Protein AF-A0AAV9ZBJ0-F1 (afdb_monomer)

pLDDT: mean 83.99, std 17.58, range [26.95, 98.56]

Radius of gyration: 21.55 Å; Cα contacts (8 Å, |Δi|>4): 448; chains: 1; bounding box: 49×77×47 Å

Organism: NCBI:txid2862362

Mean predicted aligned error: 7.4 Å

Solvent-accessible surface area (backbone atoms only — not comparable to full-atom values): 21629 Å² total; per-residue (Å²): 134,82,84,81,66,72,81,82,75,88,69,71,62,55,78,44,19,76,76,41,34,67,60,42,47,52,56,47,51,55,52,54,66,75,50,81,78,74,49,72,65,60,54,26,52,51,44,16,52,50,49,72,62,41,76,65,39,62,50,53,56,46,50,50,43,31,49,44,49,39,37,38,28,46,44,48,64,64,45,34,60,55,47,54,52,39,53,76,70,44,40,61,60,54,54,55,70,44,52,47,69,59,45,38,55,26,44,40,51,3,49,18,54,36,24,49,70,29,66,46,35,41,58,27,54,72,75,46,60,75,73,72,35,64,74,62,41,23,63,65,34,56,65,58,52,51,55,53,43,48,65,69,52,37,94,81,74,59,52,82,76,51,45,41,54,48,66,81,70,67,87,45,78,69,60,50,53,51,53,55,50,46,74,73,66,75,61,50,62,45,41,49,48,28,44,52,43,51,51,48,34,33,30,40,37,50,52,40,22,52,50,39,18,50,28,51,69,72,72,43,83,72,86,77,65,54,32,49,51,74,93,71,83,70,56,73,68,55,58,50,62,59,45,52,55,55,50,51,51,39,29,72,76,46,34,70,67,44,31,52,50,52,51,52,51,46,30,52,53,46,55,55,58,58,70,64,39,26,47,46,20,61,33,66,65,64,50,50,68,48,87,73,86,64,82,57,58,60,48,62,57,26,38,72,72,63,69,38,90,45,31,22,83,40,72,68,48,44,55,50,32,39,73,46,48,46,62,84,49,63,53,52,86,70,51,57,78,72,43,74,56,55,50,55,83,64,64,57,57,75,92,71,54,67,86,68,46,52,74,53,71,90,85,78,66,82,82,78,80,76,81,88,76,91,81,80,90,81,135

Sequence (379 aa):
MAQYAQVPFLLPGMHTALQDSVKWNSEWEKLTNQFKHVSPAQFVQSSALQLALESDGMDTSMLQYQGFLGSLVALELALAPDTVRYLSGGLQSKWTEADPAVREKHILIGLSNACSIAKNLHDARIYCGRDFQLSRLRANGEIVLEWLTSLVMPANGRKYSDLLDAPNYIPDPVWDAYAEQQKQSGASDSEKLALGTILVLRSKLIFHVVQYTLKSFMGEDLPTYNVPKFSKKRNPQSTVLQKSDIEAFTKMMLGKSGAKAYAKENKAAWQDRQKDRKEHCTFVGCMKANTGTEKYPRCKKCWENMKREVVYCSTQCQVADWKSNHKQVCGKPLSFDSVSKPKLTHARTPEEMAPIHATEADAPLTVPSTPTTVWRSYI

Structure (mmCIF, N/CA/C/O backbone):
data_AF-A0AAV9ZBJ0-F1
#
_entry.id   AF-A0AAV9ZBJ0-F1
#
loop_
_atom_site.group_PDB
_atom_site.id
_atom_site.type_symbol
_atom_site.label_atom_id
_atom_site.label_alt_id
_atom_site.label_comp_id
_atom_site.label_asym_id
_atom_site.label_entity_id
_atom_site.label_seq_id
_atom_site.pdbx_PDB_ins_code
_atom_site.Cartn_x
_atom_site.Cartn_y
_atom_site.Cartn_z
_atom_site.occupancy
_atom_site.B_iso_or_equiv
_atom_site.auth_seq_id
_atom_site.auth_comp_id
_atom_site.auth_asym_id
_atom_site.auth_atom_id
_atom_site.pdbx_PDB_model_num
ATOM 1 N N . MET A 1 1 ? -7.354 23.490 -23.501 1.00 33.03 1 MET A N 1
ATOM 2 C CA . MET A 1 1 ? -6.465 22.993 -22.430 1.00 33.03 1 MET A CA 1
ATOM 3 C C . MET A 1 1 ? -7.296 22.839 -21.168 1.00 33.03 1 MET A C 1
ATOM 5 O O . MET A 1 1 ? -7.519 23.822 -20.477 1.00 33.03 1 MET A O 1
ATOM 9 N N . ALA A 1 2 ? -7.851 21.651 -20.926 1.00 29.86 2 ALA A N 1
ATOM 10 C CA . ALA A 1 2 ? -8.567 21.383 -19.684 1.00 29.86 2 ALA A CA 1
ATOM 11 C C . ALA A 1 2 ? -7.535 21.286 -18.552 1.00 29.86 2 ALA A C 1
ATOM 13 O O . ALA A 1 2 ? -6.598 20.493 -18.640 1.00 29.86 2 ALA A O 1
ATOM 14 N N . GLN A 1 3 ? -7.666 22.134 -17.531 1.00 33.69 3 GLN A N 1
ATOM 15 C CA . GLN A 1 3 ? -6.890 22.034 -16.299 1.00 33.69 3 GLN A CA 1
ATOM 16 C C . GLN A 1 3 ? -7.305 20.747 -15.580 1.00 33.69 3 GLN A C 1
ATOM 18 O O . GLN A 1 3 ? -8.213 20.749 -14.755 1.00 33.69 3 GLN A O 1
ATOM 23 N N . TYR A 1 4 ? -6.638 19.636 -15.886 1.00 36.59 4 TYR A N 1
ATOM 24 C CA . TYR A 1 4 ? -6.629 18.457 -15.024 1.00 36.59 4 TYR A CA 1
ATOM 25 C C . TYR A 1 4 ? -5.733 18.762 -13.822 1.00 36.59 4 TYR A C 1
ATOM 27 O O . TYR A 1 4 ? -4.665 18.178 -13.652 1.00 36.59 4 TYR A O 1
ATOM 35 N N . ALA A 1 5 ? -6.135 19.749 -13.019 1.00 40.88 5 ALA A N 1
ATOM 36 C CA . ALA A 1 5 ? -5.563 19.915 -11.702 1.00 40.88 5 ALA A CA 1
ATOM 37 C C . ALA A 1 5 ? -5.886 18.626 -10.946 1.00 40.88 5 ALA A C 1
ATOM 39 O O . ALA A 1 5 ? -7.055 18.241 -10.839 1.00 40.88 5 ALA A O 1
ATOM 40 N N . GLN A 1 6 ? -4.849 17.939 -10.458 1.00 53.81 6 GLN A N 1
ATOM 41 C CA . GLN A 1 6 ? -5.022 17.014 -9.345 1.00 53.81 6 GLN A CA 1
ATOM 42 C C . GLN A 1 6 ? -5.954 17.704 -8.357 1.00 53.81 6 GLN A C 1
ATOM 44 O O . GLN A 1 6 ? -5.723 18.873 -8.057 1.00 53.81 6 GLN A O 1
ATOM 49 N N . VAL A 1 7 ? -7.005 17.041 -7.883 1.00 53.50 7 VAL A N 1
ATOM 50 C CA . VAL A 1 7 ? -7.700 17.556 -6.704 1.00 53.50 7 VAL A CA 1
ATOM 51 C C . VAL A 1 7 ? -6.691 17.355 -5.581 1.00 53.50 7 VAL A C 1
ATOM 53 O O . VAL A 1 7 ? -6.456 16.206 -5.201 1.00 53.50 7 VAL A O 1
ATOM 56 N N . PRO A 1 8 ? -5.967 18.390 -5.125 1.00 66.06 8 PRO A N 1
ATOM 57 C CA . PRO A 1 8 ? -4.892 18.160 -4.190 1.00 66.06 8 PRO A CA 1
ATOM 58 C C . PRO A 1 8 ? -5.598 17.879 -2.869 1.00 66.06 8 PRO A C 1
ATOM 60 O O . PRO A 1 8 ? -6.392 18.680 -2.384 1.00 66.06 8 PRO A O 1
ATOM 63 N N . PHE A 1 9 ? -5.402 16.688 -2.323 1.00 76.31 9 PHE A N 1
ATOM 64 C CA . PHE A 1 9 ? -6.028 16.325 -1.062 1.00 76.31 9 PHE A CA 1
ATOM 65 C C . PHE A 1 9 ? -5.030 16.578 0.051 1.00 76.31 9 PHE A C 1
ATOM 67 O O . PHE A 1 9 ? -3.922 16.035 0.048 1.00 76.31 9 PHE A O 1
ATOM 74 N N . LEU A 1 10 ? -5.433 17.384 1.027 1.00 85.94 10 LEU A N 1
ATOM 75 C CA . LEU A 1 10 ? -4.709 17.441 2.283 1.00 85.94 10 LEU A CA 1
ATOM 76 C C . LEU A 1 10 ? -5.177 16.272 3.150 1.00 85.94 10 LEU A C 1
ATOM 78 O O . LEU A 1 10 ? -6.110 16.400 3.939 1.00 85.94 10 LEU A O 1
ATOM 82 N N . LEU A 1 11 ? -4.563 15.111 2.935 1.00 90.00 11 LEU A N 1
ATOM 83 C CA . LEU A 1 11 ? -4.834 13.927 3.740 1.00 90.00 11 LEU A CA 1
ATOM 84 C C . LEU A 1 11 ? -4.321 14.133 5.178 1.00 90.00 11 LEU A C 1
ATOM 86 O O . LEU A 1 11 ? -3.323 14.839 5.365 1.00 90.00 11 LEU A O 1
ATOM 90 N N . PRO A 1 12 ? -4.950 13.511 6.192 1.00 93.00 12 PRO A N 1
ATOM 91 C CA . PRO A 1 12 ? -4.431 13.516 7.553 1.00 93.00 12 PRO A CA 1
ATOM 92 C C . PRO A 1 12 ? -3.003 12.963 7.579 1.00 93.00 12 PRO A C 1
ATOM 94 O O . PRO A 1 12 ? -2.636 12.116 6.763 1.00 93.00 12 PRO A O 1
ATOM 97 N N . GLY A 1 13 ? -2.176 13.443 8.506 1.00 92.12 13 GLY A N 1
ATOM 98 C CA . GLY A 1 13 ? -0.793 12.986 8.614 1.00 92.12 13 GLY A CA 1
ATOM 99 C C . GLY A 1 13 ? -0.725 11.487 8.905 1.00 92.12 13 GLY A C 1
ATOM 100 O O . GLY A 1 13 ? -1.255 11.017 9.902 1.00 92.12 13 GLY A O 1
ATOM 101 N N . MET A 1 14 ? -0.034 10.715 8.069 1.00 93.38 14 MET A N 1
ATOM 102 C CA . MET A 1 14 ? 0.081 9.260 8.254 1.00 93.38 14 MET A CA 1
ATOM 103 C C . MET A 1 14 ? 0.699 8.865 9.609 1.00 93.38 14 MET A C 1
ATOM 105 O O . MET A 1 14 ? 0.385 7.814 10.164 1.00 93.38 14 MET A O 1
ATOM 109 N N . HIS A 1 15 ? 1.583 9.706 10.151 1.00 92.38 15 HIS A N 1
ATOM 110 C CA . HIS A 1 15 ? 2.228 9.493 11.448 1.00 92.38 15 HIS A CA 1
ATOM 111 C C . HIS A 1 15 ? 1.294 9.726 12.641 1.00 92.38 15 HIS A C 1
ATOM 113 O O . HIS A 1 15 ? 1.610 9.271 13.736 1.00 92.38 15 HIS A O 1
ATOM 119 N N . THR A 1 16 ? 0.152 10.396 12.456 1.00 95.19 16 THR A N 1
ATOM 120 C CA . THR A 1 16 ? -0.836 10.585 13.531 1.00 95.19 16 THR A CA 1
ATOM 121 C C . THR A 1 16 ? -1.778 9.391 13.668 1.00 95.19 16 THR A C 1
ATOM 123 O O . THR A 1 16 ? -2.408 9.237 14.712 1.00 95.19 16 THR A O 1
ATOM 126 N N . ALA A 1 17 ? -1.828 8.500 12.668 1.00 95.62 17 ALA A N 1
ATOM 127 C CA . ALA A 1 17 ? -2.748 7.364 12.646 1.00 95.62 17 ALA A CA 1
ATOM 128 C C . ALA A 1 17 ? -2.578 6.423 13.849 1.00 95.62 17 ALA A C 1
ATOM 130 O O . ALA A 1 17 ? -3.569 5.958 14.406 1.00 95.62 17 ALA A O 1
ATOM 131 N N . LEU A 1 18 ? -1.338 6.165 14.278 1.00 95.62 18 LEU A N 1
ATOM 132 C CA . LEU A 1 18 ? -1.049 5.334 15.455 1.00 95.62 18 LEU A CA 1
ATOM 133 C C . LEU A 1 18 ? -1.178 6.090 16.785 1.00 95.62 18 LEU A C 1
ATOM 135 O O . LEU A 1 18 ? -1.335 5.457 17.822 1.00 95.62 18 LEU A O 1
ATOM 139 N N . GLN A 1 19 ? -1.096 7.423 16.765 1.00 96.12 19 GLN A N 1
ATOM 140 C CA . GLN A 1 19 ? -1.148 8.252 17.974 1.00 96.12 19 GLN A CA 1
ATOM 141 C C . GLN A 1 19 ? -2.586 8.440 18.465 1.00 96.12 19 GLN A C 1
ATOM 143 O O . GLN A 1 19 ? -2.850 8.339 19.658 1.00 96.12 19 GLN A O 1
ATOM 148 N N . ASP A 1 20 ? -3.509 8.704 17.538 1.00 97.62 20 ASP A N 1
ATOM 149 C CA . ASP A 1 20 ? -4.936 8.878 17.808 1.00 97.62 20 ASP A CA 1
ATOM 150 C C . ASP A 1 20 ? -5.739 8.371 16.602 1.00 97.62 20 ASP A C 1
ATOM 152 O O . ASP A 1 20 ? -6.131 9.126 15.706 1.00 97.62 20 ASP A O 1
ATOM 156 N N . SER A 1 21 ? -5.941 7.052 16.557 1.00 97.69 21 SER A N 1
ATOM 157 C CA . SER A 1 21 ? -6.591 6.378 15.428 1.00 97.69 21 SER A CA 1
ATOM 158 C C . SER A 1 21 ? -8.044 6.809 15.238 1.00 97.69 21 SER A C 1
ATOM 160 O O . SER A 1 21 ? -8.509 6.882 14.101 1.00 97.69 21 SER A O 1
ATOM 162 N N . VAL A 1 22 ? -8.752 7.148 16.321 1.00 98.06 22 VAL A N 1
ATOM 163 C CA . VAL A 1 22 ? -10.146 7.611 16.283 1.00 98.06 22 VAL A CA 1
ATOM 164 C C . VAL A 1 22 ? -10.226 8.967 15.588 1.00 98.06 22 VAL A C 1
ATOM 166 O O . VAL A 1 22 ? -10.978 9.124 14.619 1.00 98.06 22 VAL A O 1
ATOM 169 N N . LYS A 1 23 ? -9.433 9.947 16.042 1.00 97.69 23 LYS A N 1
ATOM 170 C CA . LYS A 1 23 ? -9.414 11.285 15.442 1.00 97.69 23 LYS A CA 1
ATOM 171 C C . LYS A 1 23 ? -8.919 11.239 14.002 1.00 97.69 23 LYS A C 1
ATOM 173 O O . LYS A 1 23 ? -9.586 11.787 13.124 1.00 97.69 23 LYS A O 1
ATOM 178 N N . TRP A 1 24 ? -7.807 10.546 13.751 1.00 97.12 24 TRP A N 1
ATOM 179 C CA . TRP A 1 24 ? -7.249 10.382 12.407 1.00 97.12 24 TRP A CA 1
ATOM 180 C C . TRP A 1 24 ? -8.271 9.758 11.445 1.00 97.12 24 TRP A C 1
ATOM 182 O O . TRP A 1 24 ? -8.455 10.246 10.328 1.00 97.12 24 TRP A O 1
ATOM 192 N N . ASN A 1 25 ? -9.004 8.728 11.884 1.00 97.69 25 ASN A N 1
ATOM 193 C CA . ASN A 1 25 ? -10.051 8.117 11.072 1.00 97.69 25 ASN A CA 1
ATOM 194 C C . ASN A 1 25 ? -11.216 9.080 10.806 1.00 97.69 25 ASN A C 1
ATOM 196 O O . ASN A 1 25 ? -11.695 9.165 9.677 1.00 97.69 25 ASN A O 1
ATOM 200 N N . SER A 1 26 ? -11.658 9.825 11.823 1.00 96.88 26 SER A N 1
ATOM 201 C CA . SER A 1 26 ? -12.729 10.817 11.675 1.00 96.88 26 SER A CA 1
ATOM 202 C C . SER A 1 26 ? -12.369 11.905 10.657 1.00 96.88 26 SER A C 1
ATOM 204 O O . SER A 1 26 ? -13.207 12.291 9.841 1.00 96.88 26 SER A O 1
ATOM 206 N N . GLU A 1 27 ? -11.125 12.388 10.663 1.00 95.06 27 GLU A N 1
ATOM 207 C CA . GLU A 1 27 ? -10.626 13.355 9.676 1.00 95.06 27 GLU A CA 1
ATOM 208 C C . GLU A 1 27 ? -10.636 12.767 8.257 1.00 95.06 27 GLU A C 1
ATOM 210 O O . GLU A 1 27 ? -11.112 13.410 7.319 1.00 95.06 27 GLU A O 1
ATOM 215 N N . TRP A 1 28 ? -10.211 11.511 8.109 1.00 94.12 28 TRP A N 1
ATOM 216 C CA . TRP A 1 28 ? -10.286 10.772 6.848 1.00 94.12 28 TRP A CA 1
ATOM 217 C C . TRP A 1 28 ? -11.719 10.602 6.325 1.00 94.12 28 TRP A C 1
ATOM 219 O O . TRP A 1 28 ? -11.987 10.803 5.137 1.00 94.12 28 TRP A O 1
ATOM 229 N N . GLU A 1 29 ? -12.664 10.247 7.192 1.00 94.75 29 GLU A N 1
ATOM 230 C CA . GLU A 1 29 ? -14.068 10.075 6.809 1.00 94.75 29 GLU A CA 1
ATOM 231 C C . GLU A 1 29 ? -14.734 11.398 6.431 1.00 94.75 29 GLU A C 1
ATOM 233 O O . GLU A 1 29 ? -15.539 11.443 5.499 1.00 94.75 29 GLU A O 1
ATOM 238 N N . LYS A 1 30 ? -14.378 12.500 7.098 1.00 93.06 30 LYS A N 1
ATOM 239 C CA . LYS A 1 30 ? -14.840 13.840 6.706 1.00 93.06 30 LYS A CA 1
ATOM 240 C C . LYS A 1 30 ? -14.392 14.182 5.289 1.00 93.06 30 LYS A C 1
ATOM 242 O O . LYS A 1 30 ? -15.218 14.629 4.498 1.00 93.06 30 LYS A O 1
ATOM 247 N N . LEU A 1 31 ? -13.126 13.921 4.961 1.00 88.00 31 LEU A N 1
ATOM 248 C CA . LEU A 1 31 ? -12.586 14.146 3.621 1.00 88.00 31 LEU A CA 1
ATOM 249 C C . LEU A 1 31 ? -13.296 13.271 2.586 1.00 88.00 31 LEU A C 1
ATOM 251 O O . LEU A 1 31 ? -13.887 13.785 1.647 1.00 88.00 31 LEU A O 1
ATOM 255 N N . THR A 1 32 ? -13.325 11.953 2.772 1.00 85.69 32 THR A N 1
ATOM 256 C CA . THR A 1 32 ? -13.956 11.039 1.797 1.00 85.69 32 THR A CA 1
ATOM 257 C C . THR A 1 32 ? -15.440 11.340 1.564 1.00 85.69 32 THR A C 1
ATOM 259 O O . THR A 1 32 ? -15.918 11.234 0.435 1.00 85.69 32 THR A O 1
ATOM 262 N N . ASN A 1 33 ? -16.169 11.802 2.585 1.00 87.12 33 ASN A N 1
ATOM 263 C CA . ASN A 1 33 ? -17.559 12.232 2.432 1.00 87.12 33 ASN A CA 1
ATOM 264 C C . ASN A 1 33 ? -17.737 13.489 1.568 1.00 87.12 33 ASN A C 1
ATOM 266 O O . ASN A 1 33 ? -18.804 13.647 0.974 1.00 87.12 33 ASN A O 1
ATOM 270 N N . GLN A 1 34 ? -16.724 14.351 1.465 1.00 83.81 34 GLN A N 1
ATOM 271 C CA . GLN A 1 34 ? -16.727 15.503 0.556 1.00 83.81 34 GLN A CA 1
ATOM 272 C C . GLN A 1 34 ? -16.482 15.084 -0.904 1.00 83.81 34 GLN A C 1
ATOM 274 O O . GLN A 1 34 ? -16.878 15.797 -1.822 1.00 83.81 34 GLN A O 1
ATOM 279 N N . PHE A 1 35 ? -15.883 13.910 -1.134 1.00 74.38 35 PHE A N 1
ATOM 280 C CA . PHE A 1 35 ? -15.397 13.470 -2.448 1.00 74.38 35 PHE A CA 1
ATOM 281 C C . PHE A 1 35 ? -16.182 12.305 -3.054 1.00 74.38 35 PHE A C 1
ATOM 283 O O . PHE A 1 35 ? -15.657 11.577 -3.895 1.00 74.38 35 PHE A O 1
ATOM 290 N N . LYS A 1 36 ? -17.461 12.145 -2.694 1.00 73.88 36 LYS A N 1
ATOM 291 C CA . LYS A 1 36 ? -18.336 11.053 -3.177 1.00 73.88 36 LYS A CA 1
ATOM 292 C C . LYS A 1 36 ? -18.475 10.950 -4.708 1.00 73.88 36 LYS A C 1
ATOM 294 O O . LYS A 1 36 ? -19.089 10.003 -5.187 1.00 73.88 36 LYS A O 1
ATOM 299 N N . HIS A 1 37 ? -17.930 11.902 -5.465 1.00 71.06 37 HIS A N 1
ATOM 300 C CA . HIS A 1 37 ? -18.112 12.043 -6.907 1.00 71.06 37 HIS A CA 1
ATOM 301 C C . HIS A 1 37 ? -16.852 11.790 -7.749 1.00 71.06 37 HIS A C 1
ATOM 303 O O . HIS A 1 37 ? -16.921 11.963 -8.964 1.00 71.06 37 HIS A O 1
ATOM 309 N N . VAL A 1 38 ? -15.712 11.396 -7.163 1.00 81.62 38 VAL A N 1
ATOM 310 C CA . VAL A 1 38 ? -14.520 1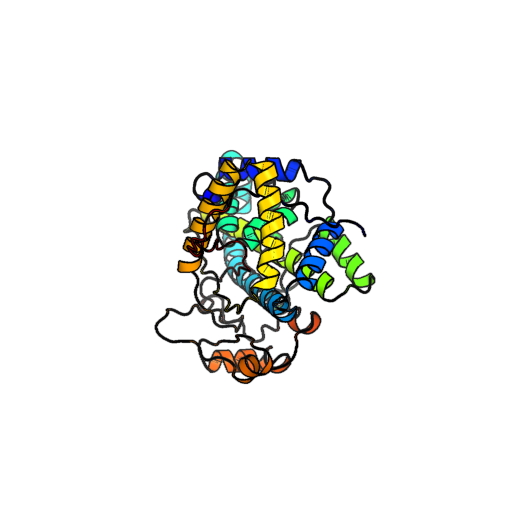1.097 -7.978 1.00 81.62 38 VAL A CA 1
ATOM 311 C C . VAL A 1 38 ? -14.652 9.708 -8.603 1.00 81.62 38 VAL A C 1
ATOM 313 O O . VAL A 1 38 ? -14.700 8.696 -7.906 1.00 81.62 38 VAL A O 1
ATOM 316 N N . SER A 1 39 ? -14.726 9.667 -9.930 1.00 91.19 39 SER A N 1
ATOM 317 C CA . SER A 1 39 ? -14.832 8.423 -10.701 1.00 91.19 39 SER A CA 1
ATOM 318 C C . SER A 1 39 ? -13.477 7.705 -10.837 1.00 91.19 39 SER A C 1
ATOM 320 O O . SER A 1 39 ? -12.432 8.365 -10.837 1.00 91.19 39 SER A O 1
ATOM 322 N N . PRO A 1 40 ? -13.460 6.372 -11.051 1.00 93.94 40 PRO A N 1
ATOM 323 C CA . PRO A 1 40 ? -12.242 5.634 -11.404 1.00 93.94 40 PRO A CA 1
ATOM 324 C C . PRO A 1 40 ? -11.462 6.255 -12.566 1.00 93.94 40 PRO A C 1
ATOM 326 O O . PRO A 1 40 ? -10.237 6.351 -12.509 1.00 93.94 40 PRO A O 1
ATOM 329 N N . ALA A 1 41 ? -12.176 6.738 -13.589 1.00 94.75 41 ALA A N 1
ATOM 330 C CA . ALA A 1 41 ? -11.587 7.381 -14.758 1.00 94.75 41 ALA A CA 1
ATOM 331 C C . ALA A 1 41 ? -10.738 8.599 -14.376 1.00 94.75 41 ALA A C 1
ATOM 333 O O . ALA A 1 41 ? -9.605 8.727 -14.833 1.00 94.75 41 ALA A O 1
ATOM 334 N N . GLN A 1 42 ? -11.250 9.459 -13.492 1.00 91.56 42 GLN A N 1
ATOM 335 C CA . GLN A 1 42 ? -10.529 10.649 -13.037 1.00 91.56 42 GLN A CA 1
ATOM 336 C C . GLN A 1 42 ? -9.263 10.287 -12.255 1.00 91.56 42 GLN A C 1
ATOM 338 O O . GLN A 1 42 ? -8.220 10.901 -12.479 1.00 91.56 42 GLN A O 1
ATOM 343 N N . PHE A 1 43 ? -9.325 9.275 -11.381 1.00 90.69 43 PHE A N 1
ATOM 344 C CA . PHE A 1 43 ? -8.138 8.795 -10.670 1.00 90.69 43 PHE A CA 1
ATOM 345 C C . PHE A 1 43 ? -7.086 8.257 -11.638 1.00 90.69 43 PHE A C 1
ATOM 347 O O . PHE A 1 43 ? -5.934 8.681 -11.589 1.00 90.69 43 PHE A O 1
ATOM 354 N N . VAL A 1 44 ? -7.485 7.368 -12.549 1.00 93.94 44 VAL A N 1
ATOM 355 C CA . VAL A 1 44 ? -6.561 6.721 -13.486 1.00 93.94 44 VAL A CA 1
ATOM 356 C C . VAL A 1 44 ? -5.944 7.729 -14.445 1.00 93.94 44 VAL A C 1
ATOM 358 O O . VAL A 1 44 ? -4.731 7.711 -14.620 1.00 93.94 44 VAL A O 1
ATOM 361 N N . GLN A 1 45 ? -6.727 8.652 -15.005 1.00 92.62 45 GLN A N 1
ATOM 362 C CA . GLN A 1 45 ? -6.211 9.700 -15.890 1.00 92.62 45 GLN A CA 1
ATOM 363 C C . GLN A 1 45 ? -5.239 10.635 -15.163 1.00 92.62 45 GLN A C 1
ATOM 365 O O . GLN A 1 45 ? -4.180 10.956 -15.699 1.00 92.62 45 GLN A O 1
ATOM 370 N N . SER A 1 46 ? -5.559 11.041 -13.928 1.00 88.12 46 SER A N 1
ATOM 371 C CA . SER A 1 46 ? -4.674 11.896 -13.129 1.00 88.12 46 SER A CA 1
ATOM 372 C C . SER A 1 46 ? -3.355 11.190 -12.797 1.00 88.12 46 SER A C 1
ATOM 374 O O . SER A 1 46 ? -2.280 11.766 -12.981 1.00 88.12 46 SER A O 1
ATOM 376 N N . SER A 1 47 ? -3.418 9.920 -12.388 1.00 89.75 47 SER A N 1
ATOM 377 C CA . SER A 1 47 ? -2.232 9.101 -12.128 1.00 89.75 47 SER A CA 1
ATOM 378 C C . SER A 1 47 ? -1.421 8.826 -13.399 1.00 89.75 47 SER A C 1
ATOM 380 O O . SER A 1 47 ? -0.197 8.917 -13.365 1.00 89.75 47 SER A O 1
ATOM 382 N N . ALA A 1 48 ? -2.067 8.549 -14.533 1.00 91.56 48 ALA A N 1
ATOM 383 C CA . ALA A 1 48 ? -1.396 8.318 -15.812 1.00 91.56 48 ALA A CA 1
ATOM 384 C C . ALA A 1 48 ? -0.677 9.576 -16.318 1.00 91.56 48 ALA A C 1
ATOM 386 O O . ALA A 1 48 ? 0.459 9.490 -16.786 1.00 91.56 48 ALA A O 1
ATOM 387 N N . LEU A 1 49 ? -1.303 10.749 -16.173 1.00 88.38 49 LEU A N 1
ATOM 388 C CA . LEU A 1 49 ? -0.674 12.029 -16.485 1.00 88.38 49 LEU A CA 1
ATOM 389 C C . LEU A 1 49 ? 0.549 12.271 -15.596 1.00 88.38 49 LEU A C 1
ATOM 391 O O . LEU A 1 49 ? 1.597 12.664 -16.099 1.00 88.38 49 LEU A O 1
ATOM 395 N N . GLN A 1 50 ? 0.446 11.995 -14.293 1.00 83.75 50 GLN A N 1
ATOM 396 C CA . GLN A 1 50 ? 1.587 12.120 -13.387 1.00 83.75 50 GLN A CA 1
ATOM 397 C C . GLN A 1 50 ? 2.744 11.212 -13.818 1.00 83.75 50 GLN A C 1
ATOM 399 O O . GLN A 1 50 ? 3.874 11.683 -13.919 1.00 83.75 50 GLN A O 1
ATOM 404 N N . LEU A 1 51 ? 2.461 9.946 -14.131 1.00 86.94 51 LEU A N 1
ATOM 405 C CA . LEU A 1 51 ? 3.464 9.001 -14.622 1.00 86.94 51 LEU A CA 1
ATOM 406 C C . LEU A 1 51 ? 4.134 9.488 -15.914 1.00 86.94 51 LEU A C 1
ATOM 408 O O . LEU A 1 51 ? 5.344 9.351 -16.063 1.00 86.94 51 LEU A O 1
ATOM 412 N N . ALA A 1 52 ? 3.370 10.093 -16.827 1.00 85.81 52 ALA A N 1
ATOM 413 C CA . ALA A 1 52 ? 3.901 10.650 -18.069 1.00 85.81 52 ALA A CA 1
ATOM 414 C C . ALA A 1 52 ? 4.786 11.894 -17.849 1.00 85.81 52 ALA A C 1
ATOM 416 O O . ALA A 1 52 ? 5.695 12.148 -18.637 1.00 85.81 52 ALA A O 1
ATOM 417 N N . LEU A 1 53 ? 4.533 12.667 -16.785 1.00 82.06 53 LEU A N 1
ATOM 418 C CA . LEU A 1 53 ? 5.311 13.857 -16.417 1.00 82.06 53 LEU A CA 1
ATOM 419 C C . LEU A 1 53 ? 6.556 13.530 -15.574 1.00 82.06 53 LEU A C 1
ATOM 421 O O . LEU A 1 53 ? 7.453 14.368 -15.442 1.00 82.06 53 LEU A O 1
ATOM 425 N N . GLU A 1 54 ? 6.628 12.339 -14.978 1.00 79.06 54 GLU A N 1
ATOM 426 C CA . GLU A 1 54 ? 7.761 11.926 -14.155 1.00 79.06 54 GLU A CA 1
ATOM 427 C C . GLU A 1 54 ? 9.020 11.690 -15.003 1.00 79.06 54 GLU A C 1
ATOM 429 O O . GLU A 1 54 ? 9.168 10.718 -15.740 1.00 79.06 54 GLU A O 1
ATOM 434 N N . SER A 1 55 ? 9.999 12.574 -14.826 1.00 60.06 55 SER A N 1
ATOM 435 C CA . SER A 1 55 ? 11.313 12.510 -15.478 1.00 60.06 55 SER A CA 1
ATOM 436 C C . SER A 1 55 ? 12.134 11.261 -15.147 1.00 60.06 55 SER A C 1
ATOM 438 O O . SER A 1 55 ? 13.080 10.951 -15.866 1.00 60.06 55 SER A O 1
ATOM 440 N N . ASP A 1 56 ? 11.828 10.595 -14.025 1.00 65.62 56 ASP A N 1
ATOM 441 C CA . ASP A 1 56 ? 12.518 9.380 -13.564 1.00 65.62 56 ASP A CA 1
ATOM 442 C C . ASP A 1 56 ? 12.128 8.144 -14.410 1.00 65.62 56 ASP A C 1
ATOM 444 O O . ASP A 1 56 ? 12.656 7.048 -14.197 1.00 65.62 56 ASP A O 1
ATOM 448 N N . GLY A 1 57 ? 11.249 8.341 -15.400 1.00 73.25 57 GLY A N 1
ATOM 449 C CA . GLY A 1 57 ? 10.941 7.402 -16.466 1.00 73.25 57 GLY A CA 1
ATOM 450 C C . GLY A 1 57 ? 9.914 6.347 -16.071 1.00 73.25 57 GLY A C 1
ATOM 451 O O . GLY A 1 57 ? 9.904 5.834 -14.951 1.00 73.25 57 GLY A O 1
ATOM 452 N N . MET A 1 58 ? 9.090 5.970 -17.050 1.00 86.25 58 MET A N 1
ATOM 453 C CA . MET A 1 58 ? 8.089 4.904 -16.957 1.00 86.25 58 MET A CA 1
ATOM 454 C C . MET A 1 58 ? 8.659 3.601 -16.364 1.00 86.25 58 MET A C 1
ATOM 456 O O . MET A 1 58 ? 7.996 2.940 -15.568 1.00 86.25 58 MET A O 1
ATOM 460 N N . ASP A 1 59 ? 9.916 3.269 -16.674 1.00 87.44 59 ASP A N 1
ATOM 461 C CA . ASP A 1 59 ? 10.616 2.081 -16.167 1.00 87.44 59 ASP A CA 1
ATOM 462 C C . ASP A 1 59 ? 10.668 2.015 -14.633 1.00 87.44 59 ASP A C 1
ATOM 464 O O . ASP A 1 59 ? 10.471 0.947 -14.050 1.00 87.44 59 ASP A O 1
ATOM 468 N N . THR A 1 60 ? 10.915 3.143 -13.960 1.00 85.12 60 THR A N 1
ATOM 469 C CA . THR A 1 60 ? 10.974 3.180 -12.493 1.00 85.12 60 THR A CA 1
ATOM 470 C C . THR A 1 60 ? 9.614 2.822 -11.902 1.00 85.12 60 THR A C 1
ATOM 472 O O . THR A 1 60 ? 9.529 2.008 -10.981 1.00 85.12 60 THR A O 1
ATOM 475 N N . SER A 1 61 ? 8.544 3.384 -12.456 1.00 88.75 61 SER A N 1
ATOM 476 C CA . SER A 1 61 ? 7.181 3.145 -11.986 1.00 88.75 61 SER A CA 1
ATOM 477 C C . SER A 1 61 ? 6.708 1.725 -12.313 1.00 88.75 61 SER A C 1
ATOM 479 O O . SER A 1 61 ? 6.065 1.091 -11.479 1.00 88.75 61 SER A O 1
ATOM 481 N N . MET A 1 62 ? 7.117 1.165 -13.457 1.00 91.44 62 MET A N 1
ATOM 482 C CA . MET A 1 62 ? 6.884 -0.244 -13.803 1.00 91.44 62 MET A CA 1
ATOM 483 C C . MET A 1 62 ? 7.541 -1.206 -12.803 1.00 91.44 62 MET A C 1
ATOM 485 O O . MET A 1 62 ? 6.929 -2.195 -12.402 1.00 91.44 62 MET A O 1
ATOM 489 N N . LEU A 1 63 ? 8.769 -0.920 -12.354 1.00 87.06 63 LEU A N 1
ATOM 490 C CA . LEU A 1 63 ? 9.439 -1.728 -11.325 1.00 87.06 63 LEU A CA 1
ATOM 491 C C . LEU A 1 63 ? 8.765 -1.628 -9.968 1.00 87.06 63 LEU A C 1
ATOM 493 O O . LEU A 1 63 ? 8.661 -2.623 -9.255 1.00 87.06 63 LEU A O 1
ATOM 497 N N . GLN A 1 64 ? 8.325 -0.426 -9.603 1.00 87.88 64 GLN A N 1
ATOM 498 C CA . GLN A 1 64 ? 7.590 -0.224 -8.361 1.00 87.88 64 GLN A CA 1
ATOM 499 C C . GLN A 1 64 ? 6.287 -1.022 -8.387 1.00 87.88 64 GLN A C 1
ATOM 501 O O . GLN A 1 64 ? 6.021 -1.766 -7.447 1.00 87.88 64 GLN A O 1
ATOM 506 N N . TYR A 1 65 ? 5.547 -0.965 -9.494 1.00 92.62 65 TYR A N 1
ATOM 507 C CA . TYR A 1 65 ? 4.359 -1.785 -9.703 1.00 92.62 65 TYR A CA 1
ATOM 508 C C . TYR A 1 65 ? 4.657 -3.290 -9.641 1.00 92.62 65 TYR A C 1
ATOM 510 O O . TYR A 1 65 ? 3.953 -4.016 -8.943 1.00 92.62 65 TYR A O 1
ATOM 518 N N . GLN A 1 66 ? 5.738 -3.765 -10.270 1.00 89.69 66 GLN A N 1
ATOM 519 C CA . GLN A 1 66 ? 6.164 -5.165 -10.158 1.00 89.69 66 GLN A CA 1
ATOM 520 C C . GLN A 1 66 ? 6.457 -5.564 -8.704 1.00 89.69 66 GLN A C 1
ATOM 522 O O . GLN A 1 66 ? 6.049 -6.635 -8.254 1.00 89.69 66 GLN A O 1
ATOM 527 N N . GLY A 1 67 ? 7.132 -4.692 -7.949 1.00 87.56 67 GLY A N 1
ATOM 528 C CA . GLY A 1 67 ? 7.366 -4.885 -6.520 1.00 87.56 67 GLY A CA 1
ATOM 529 C C . GLY A 1 67 ? 6.060 -4.936 -5.724 1.00 87.56 67 GLY A C 1
ATOM 530 O O . GLY A 1 67 ? 5.918 -5.773 -4.834 1.00 87.56 67 GLY A O 1
ATOM 531 N N . PHE A 1 68 ? 5.083 -4.096 -6.076 1.00 92.00 68 PHE A N 1
ATOM 532 C CA . PHE A 1 68 ? 3.761 -4.092 -5.451 1.00 92.00 68 PHE A CA 1
ATOM 533 C C . PHE A 1 68 ? 3.030 -5.411 -5.706 1.00 92.00 68 PHE A C 1
ATOM 535 O O . PHE A 1 68 ? 2.564 -6.021 -4.747 1.00 92.00 68 PHE A O 1
ATOM 542 N N . LEU A 1 69 ? 3.011 -5.899 -6.951 1.00 91.56 69 LEU A N 1
ATOM 543 C CA . LEU A 1 69 ? 2.437 -7.203 -7.298 1.00 91.56 69 LEU A CA 1
ATOM 544 C C . LEU A 1 69 ? 3.088 -8.331 -6.502 1.00 91.56 69 LEU A C 1
ATOM 546 O O . LEU A 1 69 ? 2.393 -9.103 -5.847 1.00 91.56 69 LEU A O 1
ATOM 550 N N . GLY A 1 70 ? 4.421 -8.393 -6.507 1.00 86.88 70 GLY A N 1
ATOM 551 C CA . 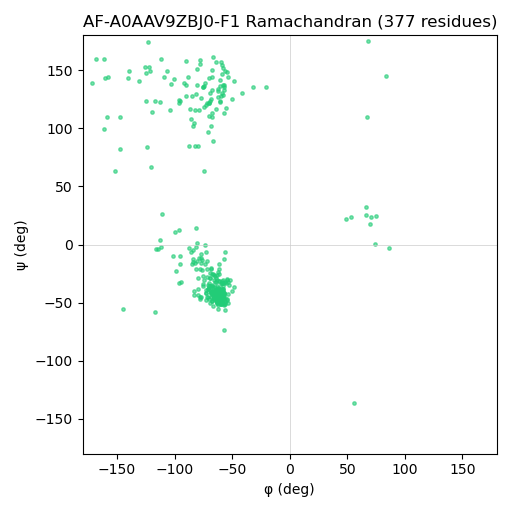GLY A 1 70 ? 5.146 -9.439 -5.796 1.00 86.88 70 GLY A CA 1
ATOM 552 C C . GLY A 1 70 ? 4.864 -9.431 -4.295 1.00 86.88 70 GLY A C 1
ATOM 553 O O . GLY A 1 70 ? 4.621 -10.474 -3.698 1.00 86.88 70 GLY A O 1
ATOM 554 N N . SER A 1 71 ? 4.828 -8.245 -3.687 1.00 89.00 71 SER A N 1
ATOM 555 C CA . SER A 1 71 ? 4.499 -8.101 -2.268 1.00 89.00 71 SER A CA 1
ATOM 556 C C . SER A 1 71 ? 3.037 -8.411 -1.932 1.00 89.00 71 SER A C 1
ATOM 558 O O . SER A 1 71 ? 2.770 -8.840 -0.815 1.00 89.00 71 SER A O 1
ATOM 560 N N . LEU A 1 72 ? 2.103 -8.200 -2.868 1.00 92.19 72 LEU A N 1
ATOM 561 C CA . LEU A 1 72 ? 0.698 -8.557 -2.691 1.00 92.19 72 LEU A CA 1
ATOM 562 C C . LEU A 1 72 ? 0.535 -10.078 -2.679 1.00 92.19 72 LEU A C 1
ATOM 564 O O . LEU A 1 72 ? -0.014 -10.609 -1.724 1.00 92.19 72 LEU A O 1
ATOM 568 N N . VAL A 1 73 ? 1.101 -10.771 -3.673 1.00 88.88 73 VAL A N 1
ATOM 569 C CA . VAL A 1 73 ? 1.082 -12.243 -3.722 1.00 88.88 73 VAL A CA 1
ATOM 570 C C . VAL A 1 73 ? 1.737 -12.835 -2.480 1.00 88.88 73 VAL A C 1
ATOM 572 O O . VAL A 1 73 ? 1.209 -13.746 -1.854 1.00 88.88 73 VAL A O 1
ATOM 575 N N . ALA A 1 74 ? 2.885 -12.292 -2.085 1.00 85.44 74 ALA A N 1
ATOM 576 C CA . ALA A 1 74 ? 3.561 -12.736 -0.883 1.00 85.44 74 ALA A CA 1
ATOM 577 C C . ALA A 1 74 ? 2.646 -12.543 0.354 1.00 85.44 74 ALA A C 1
ATOM 579 O O . ALA A 1 74 ? 2.458 -13.480 1.127 1.00 85.44 74 ALA A O 1
ATOM 580 N N . LEU A 1 75 ? 1.999 -11.380 0.507 1.00 89.56 75 LEU A N 1
ATOM 581 C CA . LEU A 1 75 ? 1.057 -11.124 1.602 1.00 89.56 75 LEU A CA 1
ATOM 582 C C . LEU A 1 75 ? -0.128 -12.107 1.602 1.00 89.56 75 LEU A C 1
ATOM 584 O O . LEU A 1 75 ? -0.488 -12.599 2.667 1.00 89.56 75 LEU A O 1
ATOM 588 N N . GLU A 1 76 ? -0.691 -12.435 0.435 1.00 89.62 76 GLU A N 1
ATOM 589 C CA . GLU A 1 76 ? -1.740 -13.458 0.289 1.00 89.62 76 GLU A CA 1
ATOM 590 C C . GLU A 1 76 ? -1.275 -14.824 0.793 1.00 89.62 76 GLU A C 1
ATOM 592 O O . GLU A 1 76 ? -1.956 -15.452 1.605 1.00 89.62 76 GLU A O 1
ATOM 597 N N . LEU A 1 77 ? -0.091 -15.266 0.359 1.00 86.00 77 LEU A N 1
ATOM 598 C CA . LEU A 1 77 ? 0.472 -16.560 0.745 1.00 86.00 77 LEU A CA 1
ATOM 599 C C . LEU A 1 77 ? 0.699 -16.662 2.257 1.00 86.00 77 LEU A C 1
ATOM 601 O O . LEU A 1 77 ? 0.462 -17.728 2.823 1.00 86.00 77 LEU A O 1
ATOM 605 N N . ALA A 1 78 ? 1.115 -15.572 2.912 1.00 86.12 78 ALA A N 1
ATOM 606 C CA . ALA A 1 78 ? 1.272 -15.533 4.366 1.00 86.12 78 ALA A CA 1
ATOM 607 C C . ALA A 1 78 ? -0.062 -15.449 5.118 1.00 86.12 78 ALA A C 1
ATOM 609 O O . ALA A 1 78 ? -0.194 -16.024 6.197 1.00 86.12 78 ALA A O 1
ATOM 610 N N . LEU A 1 79 ? -1.051 -14.732 4.579 1.00 89.81 79 LEU A N 1
ATOM 611 C CA . LEU A 1 79 ? -2.330 -14.518 5.254 1.00 89.81 79 LEU A CA 1
ATOM 612 C C . LEU A 1 79 ? -3.281 -15.715 5.118 1.00 89.81 79 LEU A C 1
ATOM 614 O O . LEU A 1 79 ? -4.102 -15.947 6.006 1.00 89.81 79 LEU A O 1
ATOM 618 N N . ALA A 1 80 ? -3.178 -16.487 4.036 1.00 89.00 80 ALA A N 1
ATOM 619 C CA . ALA A 1 80 ? -4.079 -17.604 3.767 1.00 89.00 80 ALA A CA 1
ATOM 620 C C . ALA A 1 80 ? -4.044 -18.711 4.850 1.00 89.00 80 ALA A C 1
ATOM 622 O O . ALA A 1 80 ? -5.120 -19.064 5.340 1.00 89.00 80 ALA A O 1
ATOM 623 N N . PRO A 1 81 ? -2.881 -19.226 5.309 1.00 88.31 81 PRO A N 1
ATOM 624 C CA . PRO A 1 81 ? -2.838 -20.218 6.389 1.00 88.31 81 PRO A CA 1
ATOM 625 C C . PRO A 1 81 ? -3.419 -19.694 7.707 1.00 88.31 81 PRO A C 1
ATOM 627 O O . PRO A 1 81 ? -4.205 -20.386 8.356 1.00 88.31 81 PRO A O 1
ATOM 630 N N . ASP A 1 82 ? -3.083 -18.451 8.074 1.00 90.38 82 ASP A N 1
ATOM 631 C CA . ASP A 1 82 ? -3.629 -17.781 9.260 1.00 90.38 82 ASP A CA 1
ATOM 632 C C . ASP A 1 82 ? -5.154 -17.675 9.169 1.00 90.38 82 ASP A C 1
ATOM 634 O O . ASP A 1 82 ? -5.866 -17.983 10.122 1.00 90.38 82 ASP A O 1
ATOM 638 N N . THR A 1 83 ? -5.668 -17.326 7.992 1.00 90.12 83 THR A N 1
ATOM 639 C CA . THR A 1 83 ? -7.105 -17.223 7.751 1.00 90.12 83 THR A CA 1
ATOM 640 C C . THR A 1 83 ? -7.816 -18.563 7.924 1.00 90.12 83 THR A C 1
ATOM 642 O O . THR A 1 83 ? -8.819 -18.631 8.634 1.00 90.12 83 THR A O 1
ATOM 645 N N . VAL A 1 84 ? -7.292 -19.639 7.326 1.00 90.69 84 VAL A N 1
ATOM 646 C CA . VAL A 1 84 ? -7.848 -20.994 7.485 1.00 90.69 84 VAL A CA 1
ATOM 647 C C . VAL A 1 84 ? -7.849 -21.404 8.957 1.00 90.69 84 VAL A C 1
ATOM 649 O O . VAL A 1 84 ? -8.861 -21.906 9.454 1.00 90.69 84 VAL A O 1
ATOM 652 N N . ARG A 1 85 ? -6.746 -21.144 9.674 1.00 93.50 85 ARG A N 1
ATOM 653 C CA . ARG A 1 85 ? -6.618 -21.411 11.113 1.00 93.50 85 ARG A CA 1
ATOM 654 C C . ARG A 1 85 ? -7.683 -20.663 11.914 1.00 93.50 85 ARG A C 1
ATOM 656 O O . ARG A 1 85 ? -8.364 -21.279 12.732 1.00 93.50 85 ARG A O 1
ATOM 663 N N . TYR A 1 86 ? -7.862 -19.365 11.674 1.00 93.75 86 TYR A N 1
ATOM 664 C CA . TYR A 1 86 ? -8.847 -18.571 12.405 1.00 93.75 86 TYR A CA 1
ATOM 665 C C . TYR A 1 86 ? -10.283 -19.003 12.111 1.00 93.75 86 TYR A C 1
ATOM 667 O O . TYR A 1 86 ? -11.060 -19.191 13.048 1.00 93.75 86 TYR A O 1
ATOM 675 N N . LEU A 1 87 ? -10.634 -19.201 10.836 1.00 92.00 87 LEU A N 1
ATOM 676 C CA . LEU A 1 87 ? -11.971 -19.652 10.437 1.00 92.00 87 LEU A CA 1
ATOM 677 C C . LEU A 1 87 ? -12.310 -21.005 11.072 1.00 92.00 87 LEU A C 1
ATOM 679 O O . LEU A 1 87 ? -13.371 -21.145 11.679 1.00 92.00 87 LEU A O 1
ATOM 683 N N . SER A 1 88 ? -11.371 -21.954 11.040 1.00 92.88 88 SER A N 1
ATOM 684 C CA . SER A 1 88 ? -11.523 -23.263 11.694 1.00 92.88 88 SER A CA 1
ATOM 685 C C . SER A 1 88 ? -11.634 -23.152 13.221 1.00 92.88 88 SER A C 1
ATOM 687 O O . SER A 1 88 ? -12.291 -23.966 13.860 1.00 92.88 88 SER A O 1
ATOM 689 N N . GLY A 1 89 ? -11.028 -22.120 13.818 1.00 94.81 89 GLY A N 1
ATOM 690 C CA . GLY A 1 89 ? -11.103 -21.799 15.248 1.00 94.81 89 GLY A CA 1
ATOM 691 C C . GLY A 1 89 ? -12.361 -21.029 15.679 1.00 94.81 89 GLY A C 1
ATOM 692 O O . GLY A 1 89 ? -12.381 -20.453 16.778 1.00 94.81 89 GLY A O 1
ATOM 693 N N . GLY A 1 90 ? -13.385 -20.971 14.821 1.00 96.12 90 GLY A N 1
ATOM 694 C CA . GLY A 1 90 ? -14.654 -20.296 15.096 1.00 96.12 90 GLY A CA 1
ATOM 695 C C . GLY A 1 90 ? -14.574 -18.770 15.035 1.00 96.12 90 GLY A C 1
ATOM 696 O O . GLY A 1 90 ? -15.377 -18.100 15.683 1.00 96.12 90 GLY A O 1
ATOM 697 N N . LEU A 1 91 ? -13.608 -18.203 14.293 1.00 95.81 91 LEU A N 1
ATOM 698 C CA . LEU A 1 91 ? -13.483 -16.749 14.125 1.00 95.81 91 LEU A CA 1
ATOM 699 C C . LEU A 1 91 ? -14.786 -16.123 13.635 1.00 95.81 91 LEU A C 1
ATOM 701 O O . LEU A 1 91 ? -15.156 -15.072 14.142 1.00 95.81 91 LEU A O 1
ATOM 705 N N . GLN A 1 92 ? -15.470 -16.753 12.676 1.00 96.31 92 GLN A N 1
ATOM 706 C CA . GLN A 1 92 ? -16.703 -16.212 12.105 1.00 96.31 92 GLN A CA 1
ATOM 707 C C . GLN A 1 92 ? -17.743 -15.940 13.196 1.00 96.31 92 GLN A C 1
ATOM 709 O O . GLN A 1 92 ? -18.141 -14.790 13.353 1.00 96.31 92 GLN A O 1
ATOM 714 N N . SER A 1 93 ? -18.094 -16.953 13.995 1.00 96.69 93 SER A N 1
ATOM 715 C CA . SER A 1 93 ? -19.040 -16.815 15.110 1.00 96.69 93 SER A CA 1
ATOM 716 C C . SER A 1 93 ? -18.571 -15.774 16.122 1.00 96.69 93 SER A C 1
ATOM 718 O O . SER A 1 93 ? -19.300 -14.829 16.408 1.00 96.69 93 SER A O 1
ATOM 720 N N . LYS A 1 94 ? -17.313 -15.866 16.581 1.00 97.88 94 LYS A N 1
ATOM 721 C CA . LYS A 1 94 ? -16.738 -14.913 17.547 1.00 97.88 94 LYS A CA 1
ATOM 722 C C . LYS A 1 94 ? -16.802 -13.469 17.047 1.00 97.88 94 LYS A C 1
ATOM 724 O O . LYS A 1 94 ? -17.100 -12.564 17.817 1.00 97.88 94 LYS A O 1
ATOM 729 N N . TRP A 1 95 ? -16.511 -13.243 15.769 1.00 97.56 95 TRP A N 1
ATOM 730 C CA . TRP A 1 95 ? -16.505 -11.915 15.161 1.00 97.56 95 TRP A CA 1
ATOM 731 C C . TRP A 1 95 ? -17.916 -11.354 14.974 1.00 97.56 95 TRP A C 1
ATOM 733 O O . TRP A 1 95 ? -18.147 -10.173 15.245 1.00 97.56 95 TRP A O 1
ATOM 743 N N . THR A 1 96 ? -18.872 -12.181 14.540 1.00 96.62 96 THR A N 1
ATOM 744 C CA . THR A 1 96 ? -20.273 -11.763 14.378 1.00 96.62 96 THR A CA 1
ATOM 745 C C . THR A 1 96 ? -20.962 -11.519 15.718 1.00 96.62 96 THR A C 1
ATOM 747 O O . THR A 1 96 ? -21.741 -10.574 15.834 1.00 96.62 96 THR A O 1
ATOM 750 N N . GLU A 1 97 ? -20.636 -12.317 16.736 1.00 96.88 97 GLU A N 1
ATOM 751 C CA . GLU A 1 97 ? -21.176 -12.201 18.097 1.00 96.88 97 GLU A CA 1
ATOM 752 C C . GLU A 1 97 ? -20.525 -11.070 18.904 1.00 96.88 97 GLU A C 1
ATOM 754 O O . GLU A 1 97 ? -21.120 -10.590 19.865 1.00 96.88 97 GLU A O 1
ATOM 759 N N . ALA A 1 98 ? -19.325 -10.615 18.523 1.00 97.94 98 ALA A N 1
ATOM 760 C CA . ALA A 1 98 ? -18.663 -9.498 19.188 1.00 97.94 98 ALA A CA 1
ATOM 761 C C . ALA A 1 98 ? -19.492 -8.207 19.096 1.00 97.94 98 ALA A C 1
ATOM 763 O O . ALA A 1 98 ? -20.055 -7.876 18.051 1.00 97.94 98 ALA A O 1
ATOM 764 N N . ASP A 1 99 ? -19.494 -7.419 20.170 1.00 97.69 99 ASP A N 1
ATOM 765 C CA . ASP A 1 99 ? -20.156 -6.118 20.161 1.00 97.69 99 ASP A CA 1
ATOM 766 C C . ASP A 1 99 ? -19.573 -5.192 19.075 1.00 97.69 99 ASP A C 1
ATOM 768 O O . ASP A 1 99 ? -18.3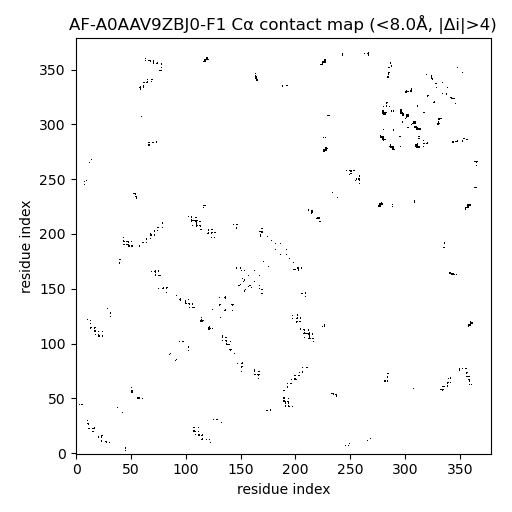56 -5.190 18.840 1.00 97.69 99 ASP A O 1
ATOM 772 N N . PRO A 1 100 ? -20.389 -4.314 18.459 1.00 97.31 100 PRO A N 1
ATOM 773 C CA . PRO A 1 100 ? -19.905 -3.346 17.474 1.00 97.31 100 PRO A CA 1
ATOM 774 C C . PRO A 1 100 ? -18.732 -2.489 17.970 1.00 97.31 100 PRO A C 1
ATOM 776 O O . PRO A 1 100 ? -17.832 -2.181 17.192 1.00 97.31 100 PRO A O 1
ATOM 779 N N . ALA A 1 101 ? -18.705 -2.143 19.263 1.00 97.50 101 ALA A N 1
ATOM 780 C CA . ALA A 1 101 ? -17.614 -1.384 19.878 1.00 97.50 101 ALA A CA 1
ATOM 781 C C . ALA A 1 101 ? -16.296 -2.181 19.937 1.00 97.50 101 ALA A C 1
ATOM 783 O O . ALA A 1 101 ? -15.215 -1.620 19.744 1.00 97.50 101 ALA A O 1
ATOM 784 N N . VAL A 1 102 ? -16.375 -3.499 20.159 1.00 98.19 102 VAL A N 1
ATOM 785 C CA . VAL A 1 102 ? -15.208 -4.392 20.117 1.00 98.19 102 VAL A CA 1
ATOM 786 C C . VAL A 1 102 ? -14.684 -4.479 18.687 1.00 98.19 102 VAL A C 1
ATOM 788 O O . VAL A 1 102 ? -13.493 -4.257 18.461 1.00 98.19 102 VAL A O 1
ATOM 791 N N . ARG A 1 103 ? -15.567 -4.710 17.703 1.00 98.00 103 ARG A N 1
ATOM 792 C CA . ARG A 1 103 ? -15.184 -4.719 16.281 1.00 98.00 103 ARG A CA 1
ATOM 793 C C . ARG A 1 103 ? -14.517 -3.410 15.874 1.00 98.00 103 ARG A C 1
ATOM 795 O O . ARG A 1 103 ? -13.438 -3.429 15.290 1.00 98.00 103 ARG A O 1
ATOM 802 N N . GLU A 1 104 ? -15.124 -2.278 16.221 1.00 98.00 104 GLU A N 1
ATOM 803 C CA . GLU A 1 104 ? -14.604 -0.941 15.929 1.00 98.00 104 GLU A CA 1
ATOM 804 C C . GLU A 1 104 ? -13.182 -0.733 16.445 1.00 98.00 104 GLU A C 1
ATOM 806 O O . GLU A 1 104 ? -12.326 -0.282 15.684 1.00 98.00 104 GLU A O 1
ATOM 811 N N . LYS A 1 105 ? -12.903 -1.108 17.699 1.00 98.31 105 LYS A N 1
ATOM 812 C CA . LYS A 1 105 ? -11.554 -1.024 18.274 1.00 98.31 105 LYS A CA 1
ATOM 813 C C . LYS A 1 105 ? -10.528 -1.751 17.397 1.00 98.31 105 LYS A C 1
ATOM 815 O O . LYS A 1 105 ? -9.495 -1.177 17.055 1.00 98.31 105 LYS A O 1
ATOM 820 N N . HIS A 1 106 ? -10.807 -2.996 17.015 1.00 98.56 106 HIS A N 1
ATOM 821 C CA . HIS A 1 106 ? -9.876 -3.806 16.221 1.00 98.56 106 HIS A CA 1
ATOM 822 C C . HIS A 1 106 ? -9.803 -3.371 14.749 1.00 98.56 106 HIS A C 1
ATOM 824 O O . HIS A 1 106 ? -8.741 -3.460 14.129 1.00 98.56 106 HIS A O 1
ATOM 830 N N . ILE A 1 107 ? -10.889 -2.834 14.190 1.00 98.44 107 ILE A N 1
ATOM 831 C CA . ILE A 1 107 ? -10.891 -2.211 12.860 1.00 98.44 107 ILE A CA 1
ATOM 832 C C . ILE A 1 107 ? -10.020 -0.953 12.858 1.00 98.44 107 ILE A C 1
ATOM 834 O O . ILE A 1 107 ? -9.211 -0.780 11.952 1.00 98.44 107 ILE A O 1
ATOM 838 N N . LEU A 1 108 ? -10.129 -0.094 13.874 1.00 98.44 108 LEU A N 1
ATOM 839 C CA . LEU A 1 108 ? -9.304 1.110 13.991 1.00 98.44 108 LEU A CA 1
ATOM 840 C C . LEU A 1 108 ? -7.818 0.775 14.121 1.00 98.44 108 LEU A C 1
ATOM 842 O O . LEU A 1 108 ? -7.004 1.439 13.484 1.00 98.44 108 LEU A O 1
ATOM 846 N N . ILE A 1 109 ? -7.472 -0.269 14.884 1.00 98.44 109 ILE A N 1
ATOM 847 C CA . ILE A 1 109 ? -6.102 -0.805 14.943 1.00 98.44 109 ILE A CA 1
ATOM 848 C C . ILE A 1 109 ? -5.659 -1.278 13.554 1.00 98.44 109 ILE A C 1
ATOM 850 O O . ILE A 1 109 ? -4.549 -0.958 13.131 1.00 98.44 109 ILE A O 1
ATOM 854 N N . GLY A 1 110 ? -6.523 -1.994 12.829 1.00 97.94 110 GLY A N 1
ATOM 855 C CA . GLY A 1 110 ? -6.244 -2.455 11.471 1.00 97.94 110 GLY A CA 1
ATOM 856 C C . GLY A 1 110 ? -5.967 -1.321 10.491 1.00 97.94 110 GLY A C 1
ATOM 857 O O . GLY A 1 110 ? -4.936 -1.311 9.820 1.00 97.94 110 GLY A O 1
ATOM 858 N N . LEU A 1 111 ? -6.863 -0.334 10.452 1.00 97.75 111 LEU A N 1
ATOM 859 C CA . LEU A 1 111 ? -6.768 0.835 9.583 1.00 97.75 111 LEU A CA 1
ATOM 860 C C . LEU A 1 111 ? -5.525 1.673 9.882 1.00 97.75 111 LEU A C 1
ATOM 862 O O . LEU A 1 111 ? -4.801 2.023 8.948 1.00 97.75 111 LEU A O 1
ATOM 866 N N . SER A 1 112 ? -5.270 1.992 11.155 1.00 97.69 112 SER A N 1
ATOM 867 C CA . SER A 1 112 ? -4.135 2.836 11.528 1.00 97.69 112 SER A CA 1
ATOM 868 C C . SER A 1 112 ? -2.804 2.153 11.242 1.00 97.69 112 SER A C 1
ATOM 870 O O . SER A 1 112 ? -1.951 2.755 10.596 1.00 97.69 112 SER A O 1
ATOM 872 N N . ASN A 1 113 ? -2.642 0.886 11.636 1.00 97.56 113 ASN A N 1
ATOM 873 C CA . ASN A 1 113 ? -1.400 0.156 11.399 1.00 97.56 113 ASN A CA 1
ATOM 874 C C . ASN A 1 113 ? -1.142 -0.030 9.906 1.00 97.56 113 ASN A C 1
ATOM 876 O O . ASN A 1 113 ? -0.055 0.312 9.451 1.00 97.56 113 ASN A O 1
ATOM 880 N N . ALA A 1 114 ? -2.137 -0.477 9.130 1.00 97.00 114 ALA A N 1
ATOM 881 C CA . ALA A 1 114 ? -1.981 -0.677 7.689 1.00 97.00 114 ALA A CA 1
ATOM 882 C C . ALA A 1 114 ? -1.627 0.624 6.952 1.00 97.00 114 ALA A C 1
ATOM 884 O O . ALA A 1 114 ? -0.728 0.638 6.108 1.00 97.00 114 ALA A O 1
ATOM 885 N N . CYS A 1 115 ? -2.293 1.730 7.296 1.00 96.44 115 CYS A N 1
ATOM 886 C CA . CYS A 1 115 ? -2.002 3.024 6.688 1.00 96.44 115 CYS A CA 1
ATOM 887 C C . CYS A 1 115 ? -0.665 3.603 7.159 1.00 96.44 115 CYS A C 1
ATOM 889 O O . CYS A 1 115 ? -0.039 4.329 6.401 1.00 96.44 115 CYS A O 1
ATOM 891 N N . SER A 1 116 ? -0.186 3.282 8.362 1.00 94.75 116 SER A N 1
ATOM 892 C CA . SER A 1 116 ? 1.119 3.750 8.841 1.00 94.75 116 SER A CA 1
ATOM 893 C C . SER A 1 116 ? 2.310 3.006 8.252 1.00 94.75 116 SER A C 1
ATOM 895 O O . SER A 1 116 ? 3.431 3.497 8.394 1.00 94.75 116 SER A O 1
ATOM 897 N N . ILE A 1 117 ? 2.102 1.875 7.566 1.00 93.19 117 ILE A N 1
ATOM 898 C CA . ILE A 1 117 ? 3.220 1.129 6.988 1.00 93.19 117 ILE A CA 1
ATOM 899 C C . ILE A 1 117 ? 3.968 1.970 5.941 1.00 93.19 117 ILE A C 1
ATOM 901 O O . ILE A 1 117 ? 5.196 2.011 5.936 1.00 93.19 117 ILE A O 1
ATOM 905 N N . ALA A 1 118 ? 3.235 2.599 5.020 1.00 92.25 118 ALA A N 1
ATOM 906 C CA . ALA A 1 118 ? 3.804 3.265 3.854 1.00 92.25 118 ALA A CA 1
ATOM 907 C C . ALA A 1 118 ? 2.844 4.323 3.295 1.00 92.25 118 ALA A C 1
ATOM 909 O O . ALA A 1 118 ? 1.632 4.101 3.247 1.00 92.25 118 ALA A O 1
ATOM 910 N N . LYS A 1 119 ? 3.370 5.452 2.795 1.00 91.06 119 LYS A N 1
ATOM 911 C CA . LYS A 1 119 ? 2.548 6.554 2.267 1.00 91.06 119 LYS A CA 1
ATOM 912 C C . LYS A 1 119 ? 1.634 6.120 1.126 1.00 91.06 119 LYS A C 1
ATOM 914 O O . LYS A 1 119 ? 0.489 6.543 1.076 1.00 91.06 119 LYS A O 1
ATOM 919 N N . ASN A 1 120 ? 2.098 5.273 0.216 1.00 92.25 120 ASN A N 1
ATOM 920 C CA . ASN A 1 120 ? 1.252 4.800 -0.879 1.00 92.25 120 ASN A CA 1
ATOM 921 C C . ASN A 1 120 ? 0.075 3.934 -0.396 1.00 92.25 120 ASN A C 1
ATOM 923 O O . ASN A 1 120 ? -0.973 3.973 -1.026 1.00 92.25 120 ASN A O 1
ATOM 927 N N . LEU A 1 121 ? 0.212 3.194 0.711 1.00 94.94 121 LEU A N 1
ATOM 928 C CA . LEU A 1 121 ? -0.904 2.473 1.333 1.00 94.94 121 LEU A CA 1
ATOM 929 C C . LEU A 1 121 ? -1.859 3.437 2.040 1.00 94.94 121 LEU A C 1
ATOM 931 O O . LEU A 1 121 ? -3.068 3.309 1.887 1.00 94.94 121 LEU A O 1
ATOM 935 N N . HIS A 1 122 ? -1.326 4.439 2.742 1.00 94.69 122 HIS A N 1
ATOM 936 C CA . HIS A 1 122 ? -2.126 5.525 3.311 1.00 94.69 122 HIS A CA 1
ATOM 937 C C . HIS A 1 122 ? -2.961 6.244 2.243 1.00 94.69 122 HIS A C 1
ATOM 939 O O . HIS A 1 122 ? -4.167 6.414 2.399 1.00 94.69 122 HIS A O 1
ATOM 945 N N . ASP A 1 123 ? -2.328 6.632 1.136 1.00 92.25 123 ASP A N 1
ATOM 946 C CA . ASP A 1 123 ? -2.990 7.318 0.030 1.00 92.25 123 ASP A CA 1
ATOM 947 C C . ASP A 1 123 ? -3.996 6.394 -0.673 1.00 92.25 123 ASP A C 1
ATOM 949 O O . ASP A 1 123 ? -5.078 6.842 -1.049 1.00 92.25 123 ASP A O 1
ATOM 953 N N . ALA A 1 124 ? -3.686 5.095 -0.794 1.00 93.88 124 ALA A N 1
ATOM 954 C CA . ALA A 1 124 ? -4.546 4.117 -1.457 1.00 93.88 124 ALA A CA 1
ATOM 955 C C . ALA A 1 124 ? -5.915 3.940 -0.797 1.00 93.88 124 ALA A C 1
ATOM 957 O O . ALA A 1 124 ? -6.848 3.468 -1.450 1.00 93.88 124 ALA A O 1
ATOM 958 N N . ARG A 1 125 ? -6.075 4.387 0.453 1.00 94.06 125 ARG A N 1
ATOM 959 C CA . ARG A 1 125 ? -7.370 4.427 1.135 1.00 94.06 125 ARG A CA 1
ATOM 960 C C . ARG A 1 125 ? -8.431 5.187 0.335 1.00 94.06 125 ARG A C 1
ATOM 962 O O . ARG A 1 125 ? -9.607 4.833 0.402 1.00 94.06 125 ARG A O 1
ATOM 969 N N . ILE A 1 126 ? -8.034 6.184 -0.461 1.00 91.56 126 ILE A N 1
ATOM 970 C CA . ILE A 1 126 ? -8.962 6.936 -1.317 1.00 91.56 126 ILE A CA 1
ATOM 971 C C . ILE A 1 126 ? -9.627 6.057 -2.392 1.00 91.56 126 ILE A C 1
ATOM 973 O O . ILE A 1 126 ? -10.745 6.343 -2.812 1.00 91.56 126 ILE A O 1
ATOM 977 N N . TYR A 1 127 ? -8.982 4.959 -2.801 1.00 91.44 127 TYR A N 1
ATOM 978 C CA . TYR A 1 127 ? -9.489 4.037 -3.822 1.00 91.44 127 TYR A CA 1
ATOM 979 C C . TYR A 1 127 ? -10.460 2.995 -3.261 1.00 91.44 127 TYR A C 1
ATOM 981 O O . TYR A 1 127 ? -11.133 2.303 -4.021 1.00 91.44 127 TYR A O 1
ATOM 989 N N . CYS A 1 128 ? -10.548 2.866 -1.938 1.00 91.94 128 CYS A N 1
ATOM 990 C CA . CYS A 1 128 ? -11.387 1.865 -1.287 1.00 91.94 128 CYS A CA 1
ATOM 991 C C . CYS A 1 128 ? -12.855 2.295 -1.131 1.00 91.94 128 CYS A C 1
ATOM 993 O O . CYS A 1 128 ? -13.689 1.515 -0.672 1.00 91.94 128 CYS A O 1
ATOM 995 N N . GLY A 1 129 ? -13.178 3.538 -1.500 1.00 85.75 129 GLY A N 1
ATOM 996 C CA . GLY A 1 129 ? -14.545 4.042 -1.544 1.00 85.75 129 GLY A CA 1
ATOM 997 C C . GLY A 1 129 ? -15.288 3.907 -0.213 1.00 85.75 129 GLY A C 1
ATOM 998 O O . GLY A 1 129 ? -14.771 4.225 0.859 1.00 85.75 129 GLY A O 1
ATOM 999 N N . ARG A 1 130 ? -16.545 3.459 -0.290 1.00 86.50 130 ARG A N 1
ATOM 1000 C CA . ARG A 1 130 ? -17.435 3.358 0.878 1.00 86.50 130 ARG A CA 1
ATOM 1001 C C . ARG A 1 130 ? -17.131 2.161 1.770 1.00 86.50 130 ARG A C 1
ATOM 1003 O O . ARG A 1 130 ? -17.618 2.141 2.895 1.00 86.50 130 ARG A O 1
ATOM 1010 N N . ASP A 1 131 ? -16.377 1.176 1.300 1.00 87.38 131 ASP A N 1
ATOM 1011 C CA . ASP A 1 131 ? -16.166 -0.056 2.065 1.00 87.38 131 ASP A CA 1
ATOM 1012 C C . ASP A 1 131 ? -15.168 0.150 3.213 1.00 87.38 131 ASP A C 1
ATOM 1014 O O . ASP A 1 131 ? -15.123 -0.640 4.144 1.00 87.38 131 ASP A O 1
ATOM 1018 N N . PHE A 1 132 ? -14.438 1.272 3.211 1.00 92.56 132 PHE A N 1
ATOM 1019 C CA . PHE A 1 132 ? -13.510 1.676 4.278 1.00 92.56 132 PHE A CA 1
ATOM 1020 C C . PHE A 1 132 ? -14.110 2.647 5.302 1.00 92.56 132 PHE A C 1
ATOM 1022 O O . PHE A 1 132 ? -13.376 3.254 6.090 1.00 92.56 132 PHE A O 1
ATOM 1029 N N . GLN A 1 133 ? -15.433 2.819 5.286 1.00 94.62 133 GLN A N 1
ATOM 1030 C CA . GLN A 1 133 ? -16.143 3.579 6.311 1.00 94.62 133 GLN A CA 1
ATOM 1031 C C . GLN A 1 133 ? -16.278 2.731 7.574 1.00 94.62 133 GLN A C 1
ATOM 1033 O O . GLN A 1 133 ? -16.826 1.627 7.534 1.00 94.62 133 GLN A O 1
ATOM 1038 N N . LEU A 1 134 ? -15.833 3.267 8.709 1.00 96.50 134 LEU A N 1
ATOM 1039 C CA . LEU A 1 134 ? -15.839 2.573 9.994 1.00 96.50 134 LEU A CA 1
ATOM 1040 C C . LEU A 1 134 ? -17.245 2.124 10.387 1.00 96.50 134 LEU A C 1
ATOM 1042 O O . LEU A 1 134 ? -17.423 1.015 10.883 1.00 96.50 134 LEU A O 1
ATOM 1046 N N . SER A 1 135 ? -18.250 2.958 10.106 1.00 95.94 135 SER A N 1
ATOM 1047 C CA . SER A 1 135 ? -19.657 2.644 10.357 1.00 95.94 135 SER A CA 1
ATOM 1048 C C . SER A 1 135 ? -20.120 1.375 9.638 1.00 95.94 135 SER A C 1
ATOM 1050 O O . SER A 1 135 ? -20.863 0.598 10.232 1.00 95.94 135 SER A O 1
ATOM 1052 N N . ARG A 1 136 ? -19.660 1.134 8.401 1.00 94.62 136 ARG A N 1
ATOM 1053 C CA . ARG A 1 136 ? -19.974 -0.085 7.640 1.00 94.62 136 ARG A CA 1
ATOM 1054 C C . ARG A 1 136 ? -19.161 -1.273 8.132 1.00 94.62 136 ARG A C 1
ATOM 1056 O O . ARG A 1 136 ? -19.733 -2.331 8.362 1.00 94.62 136 ARG A O 1
ATOM 1063 N N . LEU A 1 137 ? -17.860 -1.085 8.355 1.00 95.06 137 LEU A N 1
ATOM 1064 C CA . LEU A 1 137 ? -16.974 -2.156 8.815 1.00 95.06 137 LEU A CA 1
ATOM 1065 C C . LEU A 1 137 ? -17.400 -2.728 10.176 1.00 95.06 137 LEU A C 1
ATOM 1067 O O . LEU A 1 137 ? -17.352 -3.941 10.373 1.00 95.06 137 LEU A O 1
ATOM 1071 N N . ARG A 1 138 ? -17.848 -1.875 11.110 1.00 94.69 138 ARG A N 1
ATOM 1072 C CA . ARG A 1 138 ? -18.225 -2.299 12.471 1.00 94.69 138 ARG A CA 1
ATOM 1073 C C . ARG A 1 138 ? -19.643 -2.865 12.595 1.00 94.69 138 ARG A C 1
ATOM 1075 O O . ARG A 1 138 ? -19.935 -3.472 13.624 1.00 94.69 138 ARG A O 1
ATOM 1082 N N . ALA A 1 139 ? -20.516 -2.638 11.606 1.00 92.62 139 ALA A N 1
ATOM 1083 C CA . ALA A 1 139 ? -21.960 -2.870 11.718 1.00 92.62 139 ALA A CA 1
ATOM 1084 C C . ALA A 1 139 ? -22.291 -4.320 12.109 1.00 92.62 139 ALA A C 1
ATOM 1086 O O . ALA A 1 139 ? -22.624 -4.590 13.262 1.00 92.62 139 ALA A O 1
ATOM 1087 N N . ASN A 1 140 ? -22.137 -5.251 11.172 1.00 89.81 140 ASN A N 1
ATOM 1088 C CA . ASN A 1 140 ? -22.337 -6.691 11.373 1.00 89.81 140 ASN A CA 1
ATOM 1089 C C . ASN A 1 140 ? -21.042 -7.499 11.180 1.00 89.81 140 ASN A C 1
ATOM 1091 O O . ASN A 1 140 ? -21.029 -8.707 11.387 1.00 89.81 140 ASN A O 1
ATOM 1095 N N . GLY A 1 141 ? -19.945 -6.839 10.794 1.00 90.38 141 GLY A N 1
ATOM 1096 C CA . GLY A 1 141 ? -18.658 -7.484 10.563 1.00 90.38 141 GLY A CA 1
ATOM 1097 C C . GLY A 1 141 ? -18.567 -8.301 9.268 1.00 90.38 141 GLY A C 1
ATOM 1098 O O . GLY A 1 141 ? -17.494 -8.839 8.997 1.00 90.38 141 GLY A O 1
ATOM 1099 N N . GLU A 1 142 ? -19.631 -8.365 8.459 1.00 94.38 142 GLU A N 1
ATOM 1100 C CA . GLU A 1 142 ? -19.691 -9.183 7.239 1.00 94.38 142 GLU A CA 1
ATOM 1101 C C . GLU A 1 142 ? -18.641 -8.772 6.213 1.00 94.38 142 GLU A C 1
ATOM 1103 O O . GLU A 1 142 ? -17.990 -9.640 5.651 1.00 94.38 142 GLU A O 1
ATOM 1108 N N . ILE A 1 143 ? -18.398 -7.470 6.031 1.00 94.06 143 ILE A N 1
ATOM 1109 C CA . ILE A 1 143 ? -17.414 -6.969 5.054 1.00 94.06 143 ILE A CA 1
ATOM 1110 C C . ILE A 1 143 ? -16.011 -7.524 5.343 1.00 94.06 143 ILE A C 1
ATOM 1112 O O . ILE A 1 143 ? -15.302 -7.952 4.436 1.00 94.06 143 ILE A O 1
ATOM 1116 N N . VAL A 1 144 ? -15.608 -7.563 6.619 1.00 94.00 144 VAL A N 1
ATOM 1117 C CA . VAL A 1 144 ? -14.298 -8.110 7.008 1.00 94.00 144 VAL A CA 1
ATOM 1118 C C . VAL A 1 144 ? -14.240 -9.612 6.718 1.00 94.00 144 VAL A C 1
ATOM 1120 O O . VAL A 1 144 ? -13.223 -10.094 6.224 1.00 94.00 144 VAL A O 1
ATOM 1123 N N . LEU A 1 145 ? -15.330 -10.343 6.974 1.00 94.38 145 LEU A N 1
ATOM 1124 C CA . LEU A 1 145 ? -15.432 -11.774 6.676 1.00 94.38 145 LEU A CA 1
ATOM 1125 C C . LEU A 1 145 ? -15.496 -12.062 5.170 1.00 94.38 145 LEU A C 1
ATOM 1127 O O . LEU A 1 145 ? -14.955 -13.068 4.722 1.00 94.38 145 LEU A O 1
ATOM 1131 N N . GLU A 1 146 ? -16.105 -11.188 4.375 1.00 92.75 146 GLU A N 1
ATOM 1132 C CA . GLU A 1 146 ? -16.148 -11.280 2.915 1.00 92.75 146 GLU A CA 1
ATOM 1133 C C . GLU A 1 146 ? -14.747 -11.104 2.321 1.00 92.75 146 GLU A C 1
ATOM 1135 O O . GLU A 1 146 ? -14.310 -11.917 1.502 1.00 92.75 146 GLU A O 1
ATOM 1140 N N . TRP A 1 147 ? -13.992 -10.103 2.786 1.00 92.81 147 TRP A N 1
ATOM 1141 C CA . TRP A 1 147 ? -12.589 -9.923 2.399 1.00 92.81 147 TRP A CA 1
ATOM 1142 C C . TRP A 1 147 ? -11.728 -11.114 2.813 1.00 92.81 147 TRP A C 1
ATOM 1144 O O . TRP A 1 147 ? -10.893 -11.579 2.039 1.00 92.81 147 TRP A O 1
ATOM 1154 N N . LEU A 1 148 ? -11.969 -11.642 4.013 1.00 90.00 148 LEU A N 1
ATOM 1155 C CA . LEU A 1 148 ? -11.298 -12.828 4.528 1.00 90.00 148 LEU A CA 1
ATOM 1156 C C . LEU A 1 148 ? -11.602 -14.078 3.692 1.00 90.00 148 LEU A C 1
ATOM 1158 O O . LEU A 1 148 ? -10.718 -14.874 3.387 1.00 90.00 148 LEU A O 1
ATOM 1162 N N . THR A 1 149 ? -12.856 -14.242 3.287 1.00 86.69 149 THR A N 1
ATOM 1163 C CA . THR A 1 149 ? -13.281 -15.359 2.444 1.00 86.69 149 THR A CA 1
ATOM 1164 C C . THR A 1 149 ? -12.680 -15.232 1.050 1.00 86.69 149 THR A C 1
ATOM 1166 O O . THR A 1 149 ? -12.171 -16.214 0.520 1.00 86.69 149 THR A O 1
ATOM 1169 N N . SER A 1 150 ? -12.637 -14.016 0.500 1.00 84.75 150 SER A N 1
ATOM 1170 C CA . SER A 1 150 ? -12.024 -13.723 -0.803 1.00 84.75 150 SER A CA 1
ATOM 1171 C C . SER A 1 150 ? -10.525 -14.047 -0.850 1.00 84.75 150 SER A C 1
ATOM 1173 O O . SER A 1 150 ? -9.996 -14.331 -1.922 1.00 84.75 150 SER A O 1
ATOM 1175 N N . LEU A 1 151 ? -9.843 -14.031 0.302 1.00 81.19 151 LEU A N 1
ATOM 1176 C CA . LEU A 1 151 ? -8.436 -14.422 0.437 1.00 81.19 151 LEU A CA 1
ATOM 1177 C C . LEU A 1 151 ? -8.213 -15.938 0.331 1.00 81.19 151 LEU A C 1
ATOM 1179 O O . LEU A 1 151 ? -7.218 -16.365 -0.250 1.00 81.19 151 LEU A O 1
ATOM 1183 N N . VAL A 1 152 ? -9.105 -16.753 0.907 1.00 77.81 152 VAL A N 1
ATOM 1184 C CA . VAL A 1 152 ? -8.944 -18.223 0.976 1.00 77.81 152 VAL A CA 1
ATOM 1185 C C . VAL A 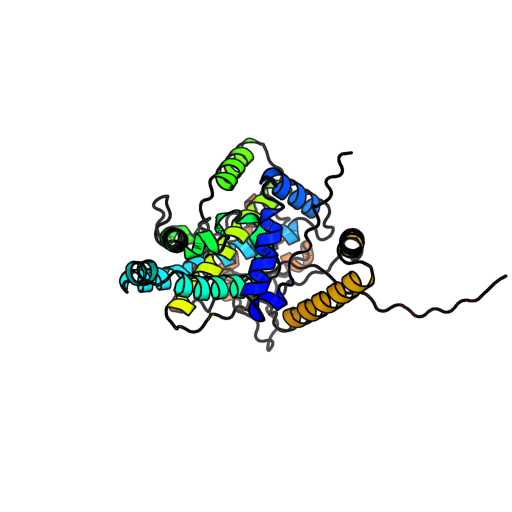1 152 ? -9.679 -18.950 -0.141 1.00 77.81 152 VAL A C 1
ATOM 1187 O O . VAL A 1 152 ? -9.218 -19.987 -0.614 1.00 77.81 152 VAL A O 1
ATOM 1190 N N . MET A 1 153 ? -10.817 -18.413 -0.565 1.00 76.94 153 MET A N 1
ATOM 1191 C CA . MET A 1 153 ? -11.668 -18.964 -1.610 1.00 76.94 153 MET A CA 1
ATOM 1192 C C . MET A 1 153 ? -11.858 -17.900 -2.688 1.00 76.94 153 MET A C 1
ATOM 1194 O O . MET A 1 153 ? -12.851 -17.168 -2.666 1.00 76.94 153 MET A O 1
ATOM 1198 N N . PRO A 1 154 ? -10.914 -17.782 -3.636 1.00 70.62 154 PRO A N 1
ATOM 1199 C CA . PRO A 1 154 ? -11.059 -16.839 -4.730 1.00 70.62 154 PRO A CA 1
ATOM 1200 C C . PRO A 1 154 ? -12.364 -17.131 -5.479 1.00 70.62 154 PRO A C 1
ATOM 1202 O O . PRO A 1 154 ? -12.647 -18.281 -5.823 1.00 70.62 154 PRO A O 1
ATOM 1205 N N . ALA A 1 155 ? -13.153 -16.092 -5.762 1.00 63.75 155 ALA A N 1
ATOM 1206 C CA . ALA A 1 155 ? -14.496 -16.208 -6.347 1.00 63.75 155 ALA A CA 1
ATOM 1207 C C . ALA A 1 155 ? -14.551 -16.952 -7.702 1.00 63.75 155 ALA A C 1
ATOM 1209 O O . ALA A 1 155 ? -15.620 -17.321 -8.176 1.00 63.75 155 ALA A O 1
ATOM 1210 N N . ASN A 1 156 ? -13.400 -17.185 -8.335 1.00 66.38 156 ASN A N 1
ATOM 1211 C CA . ASN A 1 156 ? -13.248 -17.861 -9.621 1.00 66.38 156 ASN A CA 1
ATOM 1212 C C . ASN A 1 156 ? -12.830 -19.341 -9.509 1.00 66.38 156 ASN A C 1
ATOM 1214 O O . ASN A 1 156 ? -12.454 -19.935 -10.518 1.00 66.38 156 ASN A O 1
ATOM 1218 N N . GLY A 1 157 ? -12.849 -19.931 -8.308 1.00 72.19 157 GLY A N 1
ATOM 1219 C CA . GLY A 1 157 ? -12.464 -21.330 -8.104 1.00 72.19 157 GLY A CA 1
ATOM 1220 C C . GLY A 1 157 ? -10.969 -21.599 -8.299 1.00 72.19 157 GLY A C 1
ATOM 1221 O O . GLY A 1 157 ? -10.579 -22.755 -8.484 1.00 72.19 157 GLY A O 1
ATOM 1222 N N . ARG A 1 158 ? -10.128 -20.552 -8.271 1.00 75.00 158 ARG A N 1
ATOM 1223 C CA . ARG A 1 158 ? -8.670 -20.705 -8.293 1.00 75.00 158 ARG A CA 1
ATOM 1224 C C . ARG A 1 158 ? -8.205 -21.553 -7.121 1.00 75.00 158 ARG A C 1
ATOM 1226 O O . ARG A 1 158 ? -8.639 -21.379 -5.982 1.00 75.00 158 ARG A O 1
ATOM 1233 N N . LYS A 1 159 ? -7.270 -22.446 -7.414 1.00 77.56 159 LYS A N 1
ATOM 1234 C CA . LYS A 1 159 ? -6.550 -23.215 -6.406 1.00 77.56 159 LYS A CA 1
ATOM 1235 C C . LYS A 1 159 ? -5.474 -22.338 -5.781 1.00 77.56 159 LYS A C 1
ATOM 1237 O O . LYS A 1 159 ? -4.987 -21.394 -6.394 1.00 77.56 159 LYS A O 1
ATOM 1242 N N . TYR A 1 160 ? -5.032 -22.713 -4.585 1.00 71.69 160 TYR A N 1
ATOM 1243 C CA . TYR A 1 160 ? -3.909 -22.055 -3.912 1.00 71.69 160 TYR A CA 1
ATOM 1244 C C . TYR A 1 160 ? -2.637 -21.998 -4.785 1.00 71.69 160 TYR A C 1
ATOM 1246 O O . TYR A 1 160 ? -1.894 -21.024 -4.738 1.00 71.69 160 TYR A O 1
ATOM 1254 N N . SER A 1 161 ? -2.413 -23.006 -5.639 1.00 74.69 161 SER A N 1
ATOM 1255 C CA . SER A 1 161 ? -1.320 -23.015 -6.625 1.00 74.69 161 SER A CA 1
ATOM 1256 C C . SER A 1 161 ? -1.370 -21.841 -7.602 1.00 74.69 161 SER A C 1
ATOM 1258 O O . SER A 1 161 ? -0.326 -21.364 -8.034 1.00 74.69 161 SER A O 1
ATOM 1260 N N . ASP A 1 162 ? -2.570 -21.364 -7.925 1.00 77.62 162 ASP A N 1
ATOM 1261 C CA . ASP A 1 162 ? -2.797 -20.349 -8.952 1.00 77.62 162 ASP A CA 1
ATOM 1262 C C . ASP A 1 162 ? -2.500 -18.937 -8.415 1.00 77.62 162 ASP A C 1
ATOM 1264 O O . ASP A 1 162 ? -2.324 -17.999 -9.193 1.00 77.62 162 ASP A O 1
ATOM 1268 N N . LEU A 1 163 ? -2.383 -18.784 -7.087 1.00 72.12 163 LEU A N 1
ATOM 1269 C CA . LEU A 1 163 ? -1.950 -17.538 -6.437 1.00 72.12 163 LEU A CA 1
ATOM 1270 C C . LEU A 1 163 ? -0.523 -17.149 -6.841 1.00 72.12 163 LEU A C 1
ATOM 1272 O O . LEU A 1 163 ? -0.150 -15.980 -6.787 1.00 72.12 163 LEU A O 1
ATOM 1276 N N . LEU A 1 164 ? 0.279 -18.125 -7.276 1.00 74.56 164 LEU A N 1
ATOM 1277 C CA . LEU A 1 164 ? 1.648 -17.903 -7.736 1.00 74.56 164 LEU A CA 1
ATOM 1278 C C . LEU A 1 164 ? 1.719 -17.201 -9.099 1.00 74.56 164 LEU A C 1
ATOM 1280 O O . LEU A 1 164 ? 2.749 -16.604 -9.420 1.00 74.56 164 LEU A O 1
ATOM 1284 N N . ASP A 1 165 ? 0.646 -17.256 -9.889 1.00 78.25 165 ASP A N 1
ATOM 1285 C CA . ASP A 1 165 ? 0.627 -16.710 -11.246 1.00 78.25 165 ASP A CA 1
ATOM 1286 C C . ASP A 1 165 ? 0.085 -15.276 -11.303 1.00 78.25 165 ASP A C 1
ATOM 1288 O O . ASP A 1 165 ? 0.502 -14.484 -12.153 1.00 78.25 165 ASP A O 1
ATOM 1292 N N . ALA A 1 166 ? -0.850 -14.927 -10.415 1.00 83.12 166 ALA A N 1
ATOM 1293 C CA . ALA A 1 166 ? -1.406 -13.583 -10.318 1.00 83.12 166 ALA A CA 1
ATOM 1294 C C . ALA A 1 166 ? -2.060 -13.348 -8.948 1.00 83.12 166 ALA A C 1
ATOM 1296 O O . ALA A 1 166 ? -2.743 -14.249 -8.456 1.00 83.12 166 ALA A O 1
ATOM 1297 N N . PRO A 1 167 ? -1.945 -12.130 -8.383 1.00 86.94 167 PRO A N 1
ATOM 1298 C CA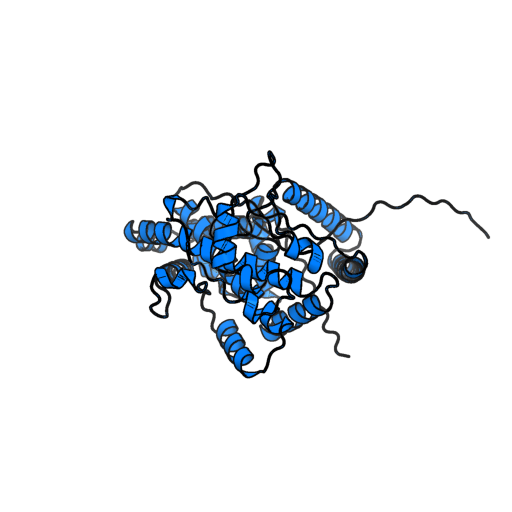 . PRO A 1 167 ? -2.616 -11.799 -7.133 1.00 86.94 167 PRO A CA 1
ATOM 1299 C C . PRO A 1 167 ? -4.139 -11.847 -7.273 1.00 86.94 167 PRO A C 1
ATOM 1301 O O . PRO A 1 167 ? -4.695 -11.657 -8.364 1.00 86.94 167 PRO A O 1
ATOM 1304 N N . ASN A 1 168 ? -4.807 -12.032 -6.141 1.00 88.06 168 ASN A N 1
ATOM 1305 C CA . ASN A 1 168 ? -6.239 -11.848 -6.011 1.00 88.06 168 ASN A CA 1
ATOM 1306 C C . ASN A 1 168 ? -6.549 -10.386 -5.698 1.00 88.06 168 ASN A C 1
ATOM 1308 O O . ASN A 1 168 ? -6.212 -9.848 -4.643 1.00 88.06 168 ASN A O 1
ATOM 1312 N N . TYR A 1 169 ? -7.255 -9.737 -6.616 1.00 91.62 169 TYR A N 1
ATOM 1313 C CA . TYR A 1 169 ? -7.821 -8.423 -6.351 1.00 91.62 169 TYR A CA 1
ATOM 1314 C C . TYR A 1 169 ? -9.121 -8.573 -5.566 1.00 91.62 169 TYR A C 1
ATOM 1316 O O . TYR A 1 169 ? -9.940 -9.436 -5.882 1.00 91.62 169 TYR A O 1
ATOM 1324 N N . ILE A 1 170 ? -9.319 -7.725 -4.555 1.00 90.94 170 ILE A N 1
ATOM 1325 C CA . ILE A 1 170 ? -10.599 -7.679 -3.841 1.00 90.94 170 ILE A CA 1
ATOM 1326 C C . ILE A 1 170 ? -11.668 -7.120 -4.788 1.00 90.94 170 ILE A C 1
ATOM 1328 O O . ILE A 1 170 ? -11.466 -5.998 -5.272 1.00 90.94 170 ILE A O 1
ATOM 1332 N N . PRO A 1 171 ? -12.788 -7.838 -5.006 1.00 90.94 171 PRO A N 1
ATOM 1333 C CA . PRO A 1 171 ? -13.862 -7.381 -5.878 1.00 90.94 171 PRO A CA 1
ATOM 1334 C C . PRO A 1 171 ? -14.362 -5.982 -5.515 1.00 90.94 171 PRO A C 1
ATOM 1336 O O . PRO A 1 171 ? -14.404 -5.588 -4.345 1.00 90.94 171 PRO A O 1
ATOM 1339 N N . ASP A 1 172 ? -14.727 -5.221 -6.537 1.00 92.75 172 ASP A N 1
ATOM 1340 C CA . ASP A 1 172 ? -15.349 -3.912 -6.406 1.00 92.75 172 ASP A CA 1
ATOM 1341 C C . ASP A 1 172 ? -16.093 -3.602 -7.702 1.00 92.75 172 ASP A C 1
ATOM 1343 O O . ASP A 1 172 ? -15.448 -3.327 -8.714 1.00 92.75 172 ASP A O 1
ATOM 1347 N N . PRO A 1 173 ? -17.435 -3.593 -7.701 1.00 92.88 173 PRO A N 1
ATOM 1348 C CA . PRO A 1 173 ? -18.201 -3.450 -8.934 1.00 92.88 173 PRO A CA 1
ATOM 1349 C C . PRO A 1 173 ? -17.838 -2.210 -9.761 1.00 92.88 173 PRO A C 1
ATOM 1351 O O . PRO A 1 173 ? -17.953 -2.228 -10.985 1.00 92.88 173 PRO A O 1
ATOM 1354 N N . VAL A 1 174 ? -17.400 -1.127 -9.108 1.00 93.62 174 VAL A N 1
ATOM 1355 C CA . VAL A 1 174 ? -17.057 0.131 -9.775 1.00 93.62 174 VAL A CA 1
ATOM 1356 C C . VAL A 1 174 ? -15.686 0.021 -10.444 1.00 93.62 174 VAL A C 1
ATOM 1358 O O . VAL A 1 174 ? -15.540 0.384 -11.614 1.00 93.62 174 VAL A O 1
ATOM 1361 N N . TRP A 1 175 ? -14.686 -0.498 -9.731 1.00 95.12 175 TRP A N 1
ATOM 1362 C CA . TRP A 1 175 ? -13.356 -0.720 -10.302 1.00 95.12 175 TRP A CA 1
ATOM 1363 C C . TRP A 1 175 ? -13.331 -1.857 -11.324 1.00 95.12 175 TRP A C 1
ATOM 1365 O O . TRP A 1 175 ? -12.653 -1.722 -12.340 1.00 95.12 175 TRP A O 1
ATOM 1375 N N . ASP A 1 176 ? -14.089 -2.928 -11.102 1.00 94.81 176 ASP A N 1
ATOM 1376 C CA . ASP A 1 176 ? -14.169 -4.087 -11.992 1.00 94.81 176 ASP A CA 1
ATOM 1377 C C . ASP A 1 176 ? -14.798 -3.703 -13.336 1.00 94.81 176 ASP A C 1
ATOM 1379 O O . ASP A 1 176 ? -14.241 -4.007 -14.393 1.00 94.81 176 ASP A O 1
ATOM 1383 N N . ALA A 1 177 ? -15.906 -2.951 -13.312 1.00 95.75 177 ALA A N 1
ATOM 1384 C CA . ALA A 1 177 ? -16.529 -2.428 -14.527 1.00 95.75 177 ALA A CA 1
ATOM 1385 C C . ALA A 1 177 ? -15.580 -1.500 -15.301 1.00 95.75 177 ALA A C 1
ATOM 1387 O O . ALA A 1 177 ? -15.462 -1.604 -16.524 1.00 95.75 177 ALA A O 1
ATOM 1388 N N . TYR A 1 178 ? -14.861 -0.620 -14.594 1.00 96.31 178 TYR A N 1
ATOM 1389 C CA . TYR A 1 178 ? -13.887 0.267 -15.225 1.00 96.31 178 TYR A CA 1
ATOM 1390 C C . TYR A 1 178 ? -12.698 -0.505 -15.813 1.00 96.31 178 TYR A C 1
ATOM 1392 O O . TYR A 1 178 ? -12.263 -0.221 -16.928 1.00 96.31 178 TYR A O 1
ATOM 1400 N N . ALA A 1 179 ? -12.174 -1.500 -15.095 1.00 95.81 179 ALA A N 1
ATOM 1401 C CA . ALA A 1 179 ? -11.076 -2.325 -15.575 1.00 95.81 179 ALA A CA 1
ATOM 1402 C C . ALA A 1 179 ? -11.469 -3.118 -16.828 1.00 95.81 179 ALA A C 1
ATOM 1404 O O . ALA A 1 179 ? -10.671 -3.211 -17.759 1.00 95.81 179 ALA A O 1
ATOM 1405 N N . GLU A 1 180 ? -12.696 -3.639 -16.887 1.00 95.38 180 GLU A N 1
ATOM 1406 C CA . GLU A 1 180 ? -13.214 -4.318 -18.075 1.00 95.38 180 GLU A CA 1
ATOM 1407 C C . GLU A 1 180 ? -13.367 -3.363 -19.264 1.00 95.38 180 GLU A C 1
ATOM 1409 O O . GLU A 1 180 ? -12.911 -3.669 -20.365 1.00 95.38 180 GLU A O 1
ATOM 1414 N N . GLN A 1 181 ? -13.894 -2.157 -19.033 1.00 96.06 181 GLN A N 1
ATOM 1415 C CA . GLN A 1 181 ? -13.952 -1.111 -20.055 1.00 96.06 181 GLN A CA 1
ATOM 1416 C C . GLN A 1 181 ? -12.555 -0.777 -20.609 1.00 96.06 181 GLN A C 1
ATOM 1418 O O . GLN A 1 181 ? -12.385 -0.625 -21.820 1.00 96.06 181 GLN A O 1
ATOM 1423 N N . GLN A 1 182 ? -11.534 -0.698 -19.749 1.00 95.06 182 GLN A N 1
ATOM 1424 C CA . GLN A 1 182 ? -10.165 -0.380 -20.171 1.00 95.06 182 GLN A CA 1
ATOM 1425 C C . GLN A 1 182 ? -9.496 -1.486 -20.998 1.00 95.06 182 GLN A C 1
ATOM 1427 O O . GLN A 1 182 ? -8.615 -1.198 -21.809 1.00 95.06 182 GLN A O 1
ATOM 1432 N N . LYS A 1 183 ? -9.922 -2.749 -20.868 1.00 93.19 183 LYS A N 1
ATOM 1433 C CA . LYS A 1 183 ? -9.441 -3.822 -21.759 1.00 93.19 183 LYS A CA 1
ATOM 1434 C C . LYS A 1 183 ? -9.885 -3.606 -23.207 1.00 93.19 183 LYS A C 1
ATOM 1436 O O . LYS A 1 183 ? -9.208 -4.065 -24.123 1.00 93.19 183 LYS A O 1
ATOM 1441 N N . GLN A 1 184 ? -10.994 -2.899 -23.409 1.00 93.25 184 GLN A N 1
ATOM 1442 C CA . GLN A 1 184 ? -11.605 -2.661 -24.717 1.00 93.25 184 GLN A CA 1
ATOM 1443 C C . GLN A 1 184 ? -11.176 -1.319 -25.339 1.00 93.25 184 GLN A C 1
ATOM 1445 O O . GLN A 1 184 ? -11.331 -1.127 -26.541 1.00 93.25 184 GLN A O 1
ATOM 1450 N N . SER A 1 185 ? -10.622 -0.390 -24.548 1.00 90.25 185 SER A N 1
ATOM 1451 C CA . SER A 1 185 ? -10.377 1.006 -24.948 1.00 90.25 185 SER A CA 1
ATOM 1452 C C . SER A 1 185 ? -9.055 1.261 -25.685 1.00 90.25 185 SER A C 1
ATOM 1454 O O . SER A 1 185 ? -8.820 2.383 -26.127 1.00 90.25 185 SER A O 1
ATOM 1456 N N . GLY A 1 186 ? -8.171 0.263 -25.808 1.00 91.25 186 GLY A N 1
ATOM 1457 C CA . GLY A 1 186 ? -6.820 0.481 -26.341 1.00 91.25 186 GLY A CA 1
ATOM 1458 C C . GLY A 1 186 ? -5.942 1.353 -25.430 1.00 91.25 186 GLY A C 1
ATOM 1459 O O . GLY A 1 186 ? -5.106 2.100 -25.932 1.00 91.25 186 GLY A O 1
ATOM 1460 N N . ALA A 1 187 ? -6.143 1.265 -24.109 1.00 94.19 187 ALA A N 1
ATOM 1461 C CA . ALA A 1 187 ? -5.447 2.062 -23.098 1.00 94.19 187 ALA A CA 1
ATOM 1462 C C . ALA A 1 187 ? -3.918 2.100 -23.282 1.00 94.19 187 ALA A C 1
ATOM 1464 O O . ALA A 1 187 ? -3.274 1.084 -23.580 1.00 94.19 187 ALA A O 1
ATOM 1465 N N . SER A 1 188 ? -3.332 3.270 -23.037 1.00 93.75 188 SER A N 1
ATOM 1466 C CA . SER A 1 188 ? -1.880 3.465 -23.031 1.00 93.75 188 SER A CA 1
ATOM 1467 C C . SER A 1 188 ? -1.200 2.706 -21.883 1.00 93.75 188 SER A C 1
ATOM 1469 O O . SER A 1 188 ? -1.827 2.346 -20.884 1.00 93.75 188 SER A O 1
ATOM 1471 N N . ASP A 1 189 ? 0.113 2.484 -21.981 1.00 92.62 189 ASP A N 1
ATOM 1472 C CA . ASP A 1 189 ? 0.880 1.835 -20.907 1.00 92.62 189 ASP A CA 1
ATOM 1473 C C . ASP A 1 189 ? 0.845 2.635 -19.592 1.00 92.62 189 ASP A C 1
ATOM 1475 O O . ASP A 1 189 ? 0.860 2.031 -18.521 1.00 92.62 189 ASP A O 1
ATOM 1479 N N . SER A 1 190 ? 0.749 3.970 -19.643 1.00 92.56 190 SER A N 1
ATOM 1480 C CA . SER A 1 190 ? 0.583 4.819 -18.452 1.00 92.56 190 SER A CA 1
ATOM 1481 C C . SER A 1 190 ? -0.773 4.631 -17.785 1.00 92.56 190 SER A C 1
ATOM 1483 O O . SER A 1 190 ? -0.828 4.521 -16.561 1.00 92.56 190 SER A O 1
ATOM 1485 N N . GLU A 1 191 ? -1.851 4.522 -18.558 1.00 94.38 191 GLU A N 1
ATOM 1486 C CA . GLU A 1 191 ? -3.189 4.234 -18.030 1.00 94.38 191 GLU A CA 1
ATOM 1487 C C . GLU A 1 191 ? -3.277 2.822 -17.452 1.00 94.38 191 GLU A C 1
ATOM 1489 O O . GLU A 1 191 ? -3.788 2.644 -16.344 1.00 94.38 191 GLU A O 1
ATOM 1494 N N . LYS A 1 192 ? -2.715 1.825 -18.149 1.00 95.75 192 LYS A N 1
ATOM 1495 C CA . LYS A 1 192 ? -2.628 0.446 -17.648 1.00 95.75 192 LYS A CA 1
ATOM 1496 C C . LYS A 1 192 ? -1.824 0.375 -16.354 1.00 95.75 192 LYS A C 1
ATOM 1498 O O . LYS A 1 192 ? -2.273 -0.246 -15.392 1.00 95.75 192 LYS A O 1
ATOM 1503 N N . LEU A 1 193 ? -0.667 1.040 -16.301 1.00 94.75 193 LEU A N 1
ATOM 1504 C CA . LEU A 1 193 ? 0.170 1.086 -15.104 1.00 94.75 193 LEU A CA 1
ATOM 1505 C C . LEU A 1 193 ? -0.536 1.795 -13.945 1.00 94.75 193 LEU A C 1
ATOM 1507 O O . LEU A 1 193 ? -0.491 1.299 -12.819 1.00 94.75 193 LEU A O 1
ATOM 1511 N N . ALA A 1 194 ? -1.196 2.925 -14.206 1.00 94.81 194 ALA A N 1
ATOM 1512 C CA . ALA A 1 194 ? -1.961 3.659 -13.205 1.00 94.81 194 ALA A CA 1
ATOM 1513 C C . ALA A 1 194 ? -3.086 2.795 -12.622 1.00 94.81 194 ALA A C 1
ATOM 1515 O O . ALA A 1 194 ? -3.158 2.624 -11.405 1.00 94.81 194 ALA A O 1
ATOM 1516 N N . LEU A 1 195 ? -3.912 2.189 -13.481 1.00 96.19 195 LEU A N 1
ATOM 1517 C CA . LEU A 1 195 ? -4.988 1.293 -13.061 1.00 96.19 195 LEU A CA 1
ATOM 1518 C C . LEU A 1 195 ? -4.441 0.090 -12.283 1.00 96.19 195 LEU A C 1
ATOM 1520 O O . LEU A 1 195 ? -4.894 -0.177 -11.172 1.00 96.19 195 LEU A O 1
ATOM 1524 N N . GLY A 1 196 ? -3.430 -0.600 -12.817 1.00 95.88 196 GLY A N 1
ATOM 1525 C CA . GLY A 1 196 ? -2.806 -1.741 -12.146 1.00 95.88 196 GLY A CA 1
ATOM 1526 C C . GLY A 1 196 ? -2.252 -1.375 -10.767 1.00 95.88 196 GLY A C 1
ATOM 1527 O O . GLY A 1 196 ? -2.452 -2.116 -9.803 1.00 95.88 196 GLY A O 1
ATOM 1528 N N . THR A 1 197 ? -1.610 -0.210 -10.649 1.00 95.19 197 THR A N 1
ATOM 1529 C CA . THR A 1 197 ? -1.074 0.308 -9.382 1.00 95.19 197 THR A CA 1
ATOM 1530 C C . THR A 1 197 ? -2.183 0.612 -8.375 1.00 95.19 197 THR A C 1
ATOM 1532 O O . THR A 1 197 ? -2.056 0.272 -7.200 1.00 95.19 197 THR A O 1
ATOM 1535 N N . ILE A 1 198 ? -3.293 1.203 -8.814 1.00 95.56 198 ILE A N 1
ATOM 1536 C CA . ILE A 1 198 ? -4.443 1.471 -7.944 1.00 95.56 198 ILE A CA 1
ATOM 1537 C C . ILE A 1 198 ? -5.036 0.161 -7.414 1.00 95.56 198 ILE A C 1
ATOM 1539 O O . ILE A 1 198 ? -5.193 0.006 -6.203 1.00 95.56 198 ILE A O 1
ATOM 1543 N N . LEU A 1 199 ? -5.301 -0.809 -8.294 1.00 96.00 199 LEU A N 1
ATOM 1544 C CA . LEU A 1 199 ? -5.912 -2.088 -7.914 1.00 96.00 199 LEU A CA 1
ATOM 1545 C C . LEU A 1 199 ? -5.021 -2.898 -6.961 1.00 96.00 199 LEU A C 1
ATOM 1547 O O . LEU A 1 199 ? -5.513 -3.467 -5.980 1.00 96.00 199 LEU A O 1
ATOM 1551 N N . VAL A 1 200 ? -3.705 -2.926 -7.218 1.00 95.88 200 VAL A N 1
ATOM 1552 C CA . VAL A 1 200 ? -2.754 -3.657 -6.368 1.00 95.88 200 VAL A CA 1
ATOM 1553 C C . VAL A 1 200 ? -2.619 -2.999 -4.996 1.00 95.88 200 VAL A C 1
ATOM 1555 O O . VAL A 1 200 ? -2.633 -3.701 -3.988 1.00 95.88 200 VAL A O 1
ATOM 1558 N N . LEU A 1 201 ? -2.550 -1.664 -4.924 1.00 95.75 201 LEU A N 1
ATOM 1559 C CA . LEU A 1 201 ? -2.443 -0.956 -3.648 1.00 95.75 201 LEU A CA 1
ATOM 1560 C C . LEU A 1 201 ? -3.743 -1.021 -2.845 1.00 95.75 201 LEU A C 1
ATOM 1562 O O . LEU A 1 201 ? -3.678 -1.210 -1.633 1.00 95.75 201 LEU A O 1
ATOM 1566 N N . ARG A 1 202 ? -4.907 -0.936 -3.505 1.00 95.69 202 ARG A N 1
ATOM 1567 C CA . ARG A 1 202 ? -6.222 -1.129 -2.873 1.00 95.69 202 ARG A CA 1
ATOM 1568 C C . ARG A 1 202 ? -6.306 -2.501 -2.204 1.00 95.69 202 ARG A C 1
ATOM 1570 O O . ARG A 1 202 ? -6.604 -2.586 -1.017 1.00 95.69 202 ARG A O 1
ATOM 1577 N N . SER A 1 203 ? -5.993 -3.564 -2.944 1.00 95.50 203 SER A N 1
ATOM 1578 C CA . SER A 1 203 ? -6.067 -4.940 -2.426 1.00 95.50 203 SER A CA 1
ATOM 1579 C C . SER A 1 203 ? -5.035 -5.178 -1.322 1.00 95.50 203 SER A C 1
ATOM 1581 O O . SER A 1 203 ? -5.359 -5.721 -0.269 1.00 95.50 203 SER A O 1
ATOM 1583 N N . LYS A 1 204 ? -3.814 -4.662 -1.499 1.00 95.31 204 LYS A N 1
ATOM 1584 C CA . LYS A 1 204 ? -2.760 -4.733 -0.483 1.00 95.31 204 LYS A CA 1
ATOM 1585 C C . LYS A 1 204 ? -3.140 -4.029 0.818 1.00 95.31 204 LYS A C 1
ATOM 1587 O O . LYS A 1 204 ? -2.892 -4.569 1.894 1.00 95.31 204 LYS A O 1
ATOM 1592 N N . LEU A 1 205 ? -3.738 -2.839 0.731 1.00 96.81 205 LEU A N 1
ATOM 1593 C CA . LEU A 1 205 ? -4.236 -2.126 1.903 1.00 96.81 205 LEU A CA 1
ATOM 1594 C C . LEU A 1 205 ? -5.303 -2.960 2.623 1.00 96.81 205 LEU A C 1
ATOM 1596 O O . LEU A 1 205 ? -5.204 -3.130 3.834 1.00 96.81 205 LEU A O 1
ATOM 1600 N N . ILE A 1 206 ? -6.269 -3.522 1.888 1.00 96.38 206 ILE A N 1
ATOM 1601 C CA . ILE A 1 206 ? -7.315 -4.385 2.459 1.00 96.38 206 ILE A CA 1
ATOM 1602 C C . ILE A 1 206 ? -6.708 -5.570 3.205 1.00 96.38 206 ILE A C 1
ATOM 1604 O O . ILE A 1 206 ? -7.076 -5.818 4.349 1.00 96.38 206 ILE A O 1
ATOM 1608 N N . PHE A 1 207 ? -5.740 -6.264 2.611 1.00 95.62 207 PHE A N 1
ATOM 1609 C CA . PHE A 1 207 ? -5.121 -7.423 3.254 1.00 95.62 207 PHE A CA 1
ATOM 1610 C C . PHE A 1 207 ? -4.362 -7.060 4.524 1.00 95.62 207 PHE A C 1
ATOM 1612 O O . PHE A 1 207 ? -4.487 -7.765 5.524 1.00 95.62 207 PHE A O 1
ATOM 1619 N N . HIS A 1 208 ? -3.633 -5.941 4.534 1.00 96.50 208 HIS A N 1
ATOM 1620 C CA . HIS A 1 208 ? -3.002 -5.464 5.763 1.00 96.50 208 HIS A CA 1
ATOM 1621 C C . HIS A 1 208 ? -4.039 -5.082 6.827 1.00 96.50 208 HIS A C 1
ATOM 1623 O O . HIS A 1 208 ? -3.859 -5.442 7.988 1.00 96.50 208 HIS A O 1
ATOM 1629 N N . VAL A 1 209 ? -5.133 -4.407 6.453 1.00 97.19 209 VAL A N 1
ATOM 1630 C CA . VAL A 1 209 ? -6.219 -4.070 7.389 1.00 97.19 209 VAL A CA 1
ATOM 1631 C C . VAL A 1 209 ? -6.818 -5.337 7.992 1.00 97.19 209 VAL A C 1
ATOM 1633 O O . VAL A 1 209 ? -6.873 -5.447 9.213 1.00 97.19 209 VAL A O 1
ATOM 1636 N N . VAL A 1 210 ? -7.190 -6.315 7.159 1.00 96.06 210 VAL A N 1
ATOM 1637 C CA . VAL A 1 210 ? -7.729 -7.609 7.602 1.00 96.06 210 VAL A CA 1
ATOM 1638 C C . VAL A 1 210 ? -6.756 -8.291 8.558 1.00 96.06 210 VAL A C 1
ATOM 1640 O O . VAL A 1 210 ? -7.131 -8.643 9.672 1.00 96.06 210 VAL A O 1
ATOM 1643 N N . GLN A 1 211 ? -5.489 -8.423 8.177 1.00 95.88 211 GLN A N 1
ATOM 1644 C CA . GLN A 1 211 ? -4.487 -9.094 8.996 1.00 95.88 211 GLN A CA 1
ATOM 1645 C C . GLN A 1 211 ? -4.289 -8.428 10.363 1.00 95.88 211 GLN A C 1
ATOM 1647 O O . GLN A 1 211 ? -4.277 -9.121 11.381 1.00 95.88 211 GLN A O 1
ATOM 1652 N N . TYR A 1 212 ? -4.138 -7.101 10.409 1.00 97.50 212 TYR A N 1
ATOM 1653 C CA . TYR A 1 212 ? -3.972 -6.377 11.669 1.00 97.50 212 TYR A CA 1
ATOM 1654 C C . TYR A 1 212 ? -5.231 -6.441 12.535 1.00 97.50 212 TYR A C 1
ATOM 1656 O O . TYR A 1 212 ? -5.121 -6.645 13.744 1.00 97.50 212 TYR A O 1
ATOM 1664 N N . THR A 1 213 ? -6.420 -6.310 11.938 1.00 97.69 213 THR A N 1
ATOM 1665 C CA . THR A 1 213 ? -7.692 -6.445 12.657 1.00 97.69 213 THR A CA 1
ATOM 1666 C C . THR A 1 213 ? -7.825 -7.831 13.272 1.00 97.69 213 THR A C 1
ATOM 1668 O O . THR A 1 213 ? -8.125 -7.930 14.459 1.00 97.69 213 THR A O 1
ATOM 1671 N N . LEU A 1 214 ? -7.538 -8.893 12.514 1.00 96.19 214 LEU A N 1
ATOM 1672 C CA . LEU A 1 214 ? -7.642 -10.263 13.008 1.00 96.19 214 LEU A CA 1
ATOM 1673 C C . LEU A 1 214 ? -6.614 -10.580 14.086 1.00 96.19 214 LEU A C 1
ATOM 1675 O O . LEU A 1 214 ? -6.994 -11.081 15.137 1.00 96.19 214 LEU A O 1
ATOM 1679 N N . LYS A 1 215 ? -5.333 -10.255 13.878 1.00 96.44 215 LYS A N 1
ATOM 1680 C CA . LYS A 1 215 ? -4.304 -10.504 14.900 1.00 96.44 215 LYS A CA 1
ATOM 1681 C C . LYS A 1 215 ? -4.606 -9.746 16.184 1.00 96.44 215 LYS A C 1
ATOM 1683 O O . LYS A 1 215 ? -4.571 -10.333 17.258 1.00 96.44 215 LYS A O 1
ATOM 1688 N N . SER A 1 216 ? -5.034 -8.489 16.069 1.00 98.19 216 SER A N 1
ATOM 1689 C CA . SER A 1 216 ? -5.476 -7.719 17.228 1.00 98.19 216 SER A CA 1
ATOM 1690 C C . SER A 1 216 ? -6.685 -8.352 17.928 1.00 98.19 216 SER A C 1
ATOM 1692 O O . SER A 1 216 ? -6.686 -8.445 19.153 1.00 98.19 216 SER A O 1
ATOM 1694 N N . PHE A 1 217 ? -7.700 -8.790 17.175 1.00 98.12 217 PHE A N 1
ATOM 1695 C CA . PHE A 1 217 ? -8.911 -9.418 17.719 1.00 98.12 217 PHE A CA 1
ATOM 1696 C C . PHE A 1 217 ? -8.614 -10.754 18.410 1.00 98.12 217 PHE A C 1
ATOM 1698 O O . PHE A 1 217 ? -9.191 -11.059 19.450 1.00 98.12 217 PHE A O 1
ATOM 1705 N N . MET A 1 218 ? -7.667 -11.519 17.869 1.00 97.25 218 MET A N 1
ATOM 1706 C CA . MET A 1 218 ? -7.217 -12.798 18.417 1.00 97.25 218 MET A CA 1
ATOM 1707 C C . MET A 1 218 ? -6.196 -12.649 19.558 1.00 97.25 218 MET A C 1
ATOM 1709 O O . MET A 1 218 ? -5.783 -13.656 20.127 1.00 97.25 218 MET A O 1
ATOM 1713 N N . GLY A 1 219 ? -5.797 -11.420 19.908 1.00 97.31 219 GLY A N 1
ATOM 1714 C CA . GLY A 1 219 ? -4.806 -11.158 20.956 1.00 97.31 219 GLY A CA 1
ATOM 1715 C C . GLY A 1 219 ? -3.379 -11.572 20.581 1.00 97.31 219 GLY A C 1
ATOM 1716 O O . GLY A 1 219 ? -2.575 -11.845 21.466 1.00 97.31 219 GLY A O 1
ATOM 1717 N N . GLU A 1 220 ? -3.072 -11.646 19.287 1.00 96.81 220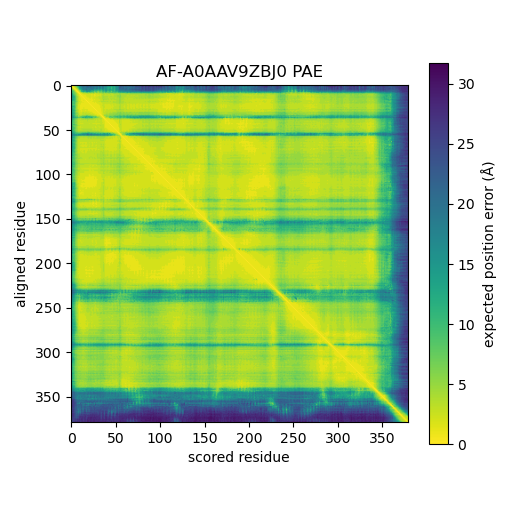 GLU A N 1
ATOM 1718 C CA . GLU A 1 220 ? -1.739 -11.953 18.771 1.00 96.81 220 GLU A CA 1
ATOM 1719 C C . GLU A 1 220 ? -0.901 -10.684 18.564 1.00 96.81 220 GLU A C 1
ATOM 1721 O O . GLU A 1 220 ? -1.428 -9.584 18.361 1.00 96.81 220 GLU A O 1
ATOM 1726 N N . ASP A 1 221 ? 0.421 -10.859 18.538 1.00 96.50 221 ASP A N 1
ATOM 1727 C CA . ASP A 1 221 ? 1.352 -9.786 18.200 1.00 96.50 221 ASP A CA 1
ATOM 1728 C C . ASP A 1 221 ? 1.104 -9.257 16.783 1.00 96.50 221 ASP A C 1
ATOM 1730 O O . ASP A 1 221 ? 0.924 -10.005 15.813 1.00 96.50 221 ASP A O 1
ATOM 1734 N N . LEU A 1 222 ? 1.124 -7.930 16.651 1.00 95.81 222 LEU A N 1
ATOM 1735 C CA . LEU A 1 222 ? 0.941 -7.273 15.364 1.00 95.81 222 LEU A CA 1
ATOM 1736 C C . LEU A 1 222 ? 2.221 -7.397 14.517 1.00 95.81 222 LEU A C 1
ATOM 1738 O O . LEU A 1 222 ? 3.321 -7.154 15.021 1.00 95.81 222 LEU A O 1
ATOM 1742 N N . PRO A 1 223 ? 2.111 -7.730 13.219 1.00 92.69 223 PRO A N 1
ATOM 1743 C CA . PRO A 1 223 ? 3.273 -7.883 12.359 1.00 92.69 223 PRO A CA 1
ATOM 1744 C C . PRO A 1 223 ? 3.972 -6.541 12.139 1.00 92.69 223 PRO A C 1
ATOM 1746 O O . PRO A 1 223 ? 3.337 -5.493 11.991 1.00 92.69 223 PRO A O 1
ATOM 1749 N N . THR A 1 224 ? 5.299 -6.587 12.056 1.00 89.81 224 THR A N 1
ATOM 1750 C CA . THR A 1 224 ? 6.126 -5.435 11.691 1.00 89.81 224 THR A CA 1
ATOM 1751 C C . THR A 1 224 ? 6.601 -5.567 10.250 1.00 89.81 224 THR A C 1
ATOM 1753 O O . THR A 1 224 ? 7.006 -6.640 9.798 1.00 89.81 224 THR A O 1
ATOM 1756 N N . TYR A 1 225 ? 6.562 -4.458 9.514 1.00 87.94 225 TYR A N 1
ATOM 1757 C CA . TYR A 1 225 ? 6.918 -4.425 8.101 1.00 87.94 225 TYR A CA 1
ATOM 1758 C C . TYR A 1 225 ? 8.129 -3.538 7.864 1.00 87.94 225 TYR A C 1
ATOM 1760 O O . TYR A 1 225 ? 8.122 -2.354 8.178 1.00 87.94 225 TYR A O 1
ATOM 1768 N N . ASN A 1 226 ? 9.167 -4.110 7.254 1.00 84.94 226 ASN A N 1
ATOM 1769 C CA . ASN A 1 226 ? 10.268 -3.321 6.716 1.00 84.94 226 ASN A CA 1
ATOM 1770 C C . ASN A 1 226 ? 9.855 -2.785 5.345 1.00 84.94 226 ASN A C 1
ATOM 1772 O O . ASN A 1 226 ? 9.451 -3.568 4.489 1.00 84.94 226 ASN A O 1
ATOM 1776 N N . VAL A 1 227 ? 10.011 -1.484 5.115 1.00 86.50 227 VAL A N 1
ATOM 1777 C CA . VAL A 1 227 ? 9.756 -0.876 3.805 1.00 86.50 227 VAL A CA 1
ATOM 1778 C C . VAL A 1 227 ? 11.043 -0.896 2.967 1.00 86.50 227 VAL A C 1
ATOM 1780 O O . VAL A 1 227 ? 12.080 -0.422 3.443 1.00 86.50 227 VAL A O 1
ATOM 1783 N N . PRO A 1 228 ? 11.022 -1.420 1.728 1.00 85.19 228 PRO A N 1
ATOM 1784 C CA . PRO A 1 228 ? 12.146 -1.373 0.820 1.00 85.19 228 PRO A CA 1
ATOM 1785 C C . PRO A 1 228 ? 12.634 0.033 0.534 1.00 85.19 228 PRO A C 1
ATOM 1787 O O . PRO A 1 228 ? 11.881 0.967 0.242 1.00 85.19 228 PRO A O 1
ATOM 1790 N N . LYS A 1 229 ? 13.953 0.155 0.576 1.00 86.00 229 LYS A N 1
ATOM 1791 C CA . LYS A 1 229 ? 14.695 1.296 0.086 1.00 86.00 229 LYS A CA 1
ATOM 1792 C C . LYS A 1 229 ? 14.870 1.130 -1.417 1.00 86.00 229 LYS A C 1
ATOM 1794 O O . LYS A 1 229 ? 15.556 0.220 -1.865 1.00 86.00 229 LYS A O 1
ATOM 1799 N N . PHE A 1 230 ? 14.281 2.038 -2.183 1.00 74.69 230 PHE A N 1
ATOM 1800 C CA . PHE A 1 230 ? 14.532 2.140 -3.616 1.00 74.69 230 PHE A CA 1
ATOM 1801 C C . PHE A 1 230 ? 15.608 3.201 -3.862 1.00 74.69 230 PHE A C 1
ATOM 1803 O O . PHE A 1 230 ? 15.440 4.357 -3.462 1.00 74.69 230 PHE A O 1
ATOM 1810 N N . SER A 1 231 ? 16.709 2.840 -4.525 1.00 67.62 231 SER A N 1
ATOM 1811 C CA . SER A 1 231 ? 17.690 3.816 -5.004 1.00 67.62 231 SER A CA 1
ATOM 1812 C C . SER A 1 231 ? 17.098 4.603 -6.169 1.00 67.62 231 SER A C 1
ATOM 1814 O O . SER A 1 231 ? 17.117 4.162 -7.316 1.00 67.62 231 SER A O 1
ATOM 1816 N N . LYS A 1 232 ? 16.547 5.791 -5.899 1.00 64.56 232 LYS A N 1
ATOM 1817 C CA . LYS A 1 232 ? 16.239 6.750 -6.966 1.00 64.56 232 LYS A CA 1
ATOM 1818 C C . LYS A 1 232 ? 17.378 7.756 -7.094 1.00 64.56 232 LYS A C 1
ATOM 1820 O O . LYS A 1 232 ? 17.659 8.518 -6.168 1.00 64.56 232 LYS A O 1
ATOM 1825 N N . LYS A 1 233 ? 17.977 7.825 -8.284 1.00 61.53 233 LYS A N 1
ATOM 1826 C CA . LYS A 1 233 ? 18.619 9.052 -8.764 1.00 61.53 233 LYS A CA 1
ATOM 1827 C C . LYS A 1 233 ? 17.509 9.956 -9.289 1.00 61.53 233 LYS A C 1
ATOM 1829 O O . LYS A 1 233 ? 17.194 9.905 -10.468 1.00 61.53 233 LYS A O 1
ATOM 1834 N N . ARG A 1 234 ? 16.880 10.725 -8.401 1.00 56.62 234 ARG A N 1
ATOM 1835 C CA . ARG A 1 234 ? 15.856 11.688 -8.820 1.00 56.62 234 ARG A CA 1
ATOM 1836 C C . ARG A 1 234 ? 16.468 12.729 -9.744 1.00 56.62 234 ARG A C 1
ATOM 1838 O O . ARG A 1 234 ? 17.500 13.312 -9.402 1.00 56.62 234 ARG A O 1
ATOM 1845 N N . ASN A 1 235 ? 15.795 13.026 -10.847 1.00 61.03 235 ASN A N 1
ATOM 1846 C CA . ASN A 1 235 ? 16.032 14.280 -11.546 1.00 61.03 235 ASN A CA 1
ATOM 1847 C C . ASN A 1 235 ? 15.502 15.438 -10.665 1.00 61.03 235 ASN A C 1
ATOM 1849 O O . ASN A 1 235 ? 14.323 15.446 -10.301 1.00 61.03 235 ASN A O 1
ATOM 1853 N N . PRO A 1 236 ? 16.334 16.429 -10.304 1.00 60.91 236 PRO A N 1
ATOM 1854 C CA . PRO A 1 236 ? 15.908 17.558 -9.482 1.00 60.91 236 PRO A CA 1
ATOM 1855 C C . PRO A 1 236 ? 14.713 18.336 -10.056 1.00 60.91 236 PRO A C 1
ATOM 1857 O O . PRO A 1 236 ? 13.902 18.838 -9.279 1.00 60.91 236 PRO A O 1
ATOM 1860 N N . GLN A 1 237 ? 14.574 18.421 -11.385 1.00 61.88 237 GLN A N 1
ATOM 1861 C CA . GLN A 1 237 ? 13.626 19.323 -12.053 1.00 61.88 237 GLN A CA 1
ATOM 1862 C C . GLN A 1 237 ? 12.156 18.905 -11.911 1.00 61.88 237 GLN A C 1
ATOM 1864 O O . GLN A 1 237 ? 11.330 19.750 -11.567 1.00 61.88 237 GLN A O 1
ATOM 1869 N N . SER A 1 238 ? 11.812 17.623 -12.089 1.00 58.06 238 SER A N 1
ATOM 1870 C CA . SER A 1 238 ? 10.420 17.153 -11.925 1.00 58.06 238 SER A CA 1
ATOM 1871 C C . SER A 1 238 ? 9.906 17.366 -10.504 1.00 58.06 238 SER A C 1
ATOM 1873 O O . SER A 1 238 ? 8.737 17.686 -10.291 1.00 58.06 238 SER A O 1
ATOM 1875 N N . THR A 1 239 ? 10.808 17.295 -9.520 1.00 60.94 239 THR A N 1
ATOM 1876 C CA . THR A 1 239 ? 10.442 17.529 -8.126 1.00 60.94 239 THR A CA 1
ATOM 1877 C C . THR A 1 239 ? 10.060 18.978 -7.841 1.00 60.94 239 THR A C 1
ATOM 1879 O O . THR A 1 239 ? 9.402 19.206 -6.837 1.00 60.94 239 THR A O 1
ATOM 1882 N N . VAL A 1 240 ? 10.459 19.962 -8.657 1.00 62.16 240 VAL A N 1
ATOM 1883 C CA . VAL A 1 240 ? 10.182 21.386 -8.388 1.00 62.16 240 VAL A CA 1
ATOM 1884 C C . VAL A 1 240 ? 8.738 21.751 -8.731 1.00 62.16 240 VAL A C 1
ATOM 1886 O O . VAL A 1 240 ? 8.076 22.372 -7.904 1.00 62.16 240 VAL A O 1
ATOM 1889 N N . LEU A 1 241 ? 8.231 21.315 -9.889 1.00 59.28 241 LEU A N 1
ATOM 1890 C CA . LEU A 1 241 ? 6.873 21.647 -10.351 1.00 59.28 241 LEU A CA 1
ATOM 1891 C C . LEU A 1 241 ? 5.787 21.037 -9.450 1.00 59.28 241 LEU A C 1
ATOM 1893 O O . LEU A 1 241 ? 4.884 21.733 -9.003 1.00 59.28 241 LEU A O 1
ATOM 1897 N N . GLN A 1 242 ? 5.921 19.762 -9.073 1.00 70.06 242 GLN A N 1
ATOM 1898 C CA . GLN A 1 242 ? 4.965 19.135 -8.147 1.00 70.06 242 GLN A CA 1
ATOM 1899 C C . GLN A 1 242 ? 4.993 19.779 -6.750 1.00 70.06 242 GLN A C 1
ATOM 1901 O O . GLN A 1 242 ? 3.973 19.850 -6.065 1.00 70.06 242 GLN A O 1
ATOM 1906 N N . LYS A 1 243 ? 6.160 20.267 -6.305 1.00 73.31 243 LYS A N 1
ATOM 1907 C CA . LYS A 1 243 ? 6.291 20.927 -4.999 1.00 73.31 243 LYS A CA 1
ATOM 1908 C C . LYS A 1 243 ? 5.569 22.266 -4.960 1.00 73.31 243 LYS A C 1
ATOM 1910 O O . LYS A 1 243 ? 4.951 22.551 -3.938 1.00 73.31 243 LYS A O 1
ATOM 1915 N N . SER A 1 244 ? 5.645 23.069 -6.024 1.00 80.00 244 SER A N 1
ATOM 1916 C CA . SER A 1 244 ? 5.000 24.385 -6.037 1.00 80.00 244 SER A CA 1
ATOM 1917 C C . SER A 1 244 ? 3.484 24.276 -5.935 1.00 80.00 244 SER A C 1
ATOM 1919 O O . SER A 1 244 ? 2.886 25.032 -5.173 1.00 80.00 244 SER A O 1
ATOM 1921 N N . ASP A 1 245 ? 2.879 23.303 -6.616 1.00 81.62 245 ASP A N 1
ATOM 1922 C CA . ASP A 1 245 ? 1.422 23.141 -6.631 1.00 81.62 245 ASP A CA 1
ATOM 1923 C C . ASP A 1 245 ? 0.900 22.640 -5.280 1.00 81.62 245 ASP A C 1
ATOM 1925 O O . ASP A 1 245 ? -0.040 23.210 -4.720 1.00 81.62 245 ASP A O 1
ATOM 1929 N N . ILE A 1 246 ? 1.568 21.639 -4.691 1.00 81.44 246 ILE A N 1
ATOM 1930 C CA . ILE A 1 246 ? 1.233 21.138 -3.349 1.00 81.44 246 ILE A CA 1
ATOM 1931 C C . ILE A 1 246 ? 1.422 22.242 -2.303 1.00 81.44 246 ILE A C 1
ATOM 1933 O O . ILE A 1 246 ? 0.583 22.407 -1.417 1.00 81.44 246 ILE A O 1
ATOM 1937 N N . GLU A 1 247 ? 2.507 23.016 -2.382 1.00 87.62 247 GLU A N 1
ATOM 1938 C CA . GLU A 1 247 ? 2.764 24.112 -1.448 1.00 87.62 247 GLU A CA 1
ATOM 1939 C C . GLU A 1 247 ? 1.727 25.234 -1.590 1.00 87.62 247 GLU A C 1
ATOM 1941 O O . GLU A 1 247 ? 1.226 25.728 -0.576 1.00 87.62 247 GLU A O 1
ATOM 1946 N N . ALA A 1 248 ? 1.380 25.623 -2.821 1.00 89.75 248 ALA A N 1
ATOM 1947 C CA . ALA A 1 248 ? 0.359 26.630 -3.095 1.00 89.75 248 ALA A CA 1
ATOM 1948 C C . ALA A 1 248 ? -1.008 26.191 -2.559 1.00 89.75 248 ALA A C 1
ATOM 1950 O O . ALA A 1 248 ? -1.647 26.940 -1.818 1.00 89.75 248 ALA A O 1
ATOM 1951 N N . PHE A 1 249 ? -1.411 24.951 -2.841 1.00 85.94 249 PHE A N 1
ATOM 1952 C CA . PHE A 1 249 ? -2.658 24.394 -2.332 1.00 85.94 249 PHE A CA 1
ATOM 1953 C C . PHE A 1 249 ? -2.673 24.301 -0.800 1.00 85.94 249 PHE A C 1
ATOM 1955 O O . PHE A 1 249 ? -3.631 24.718 -0.151 1.00 85.94 249 PHE A O 1
ATOM 1962 N N . THR A 1 250 ? -1.588 23.824 -0.189 1.00 86.94 250 THR A N 1
ATOM 1963 C CA . THR A 1 250 ? -1.500 23.716 1.276 1.00 86.94 250 THR A CA 1
ATOM 1964 C C . THR A 1 250 ? -1.583 25.097 1.936 1.00 86.94 250 THR A C 1
ATOM 1966 O O . THR A 1 250 ? -2.254 25.255 2.955 1.00 86.94 250 THR A O 1
ATOM 1969 N N . LYS A 1 251 ? -0.947 26.123 1.349 1.00 93.31 251 LYS A N 1
ATOM 1970 C CA . LYS A 1 251 ? -1.061 27.519 1.812 1.00 93.31 251 LYS A CA 1
ATOM 1971 C C . LYS A 1 251 ? -2.477 28.063 1.674 1.00 93.31 251 LYS A C 1
ATOM 1973 O O . LYS A 1 251 ? -2.903 28.799 2.557 1.00 93.31 251 LYS A O 1
ATOM 1978 N N . MET A 1 252 ? -3.183 27.713 0.601 1.00 92.19 252 MET A N 1
ATOM 1979 C CA . MET A 1 252 ? -4.582 28.092 0.406 1.00 92.19 252 MET A CA 1
ATOM 1980 C C . MET A 1 252 ? -5.478 27.485 1.495 1.00 92.19 252 MET A C 1
ATOM 1982 O O . MET A 1 252 ? -6.319 28.188 2.044 1.00 92.19 252 MET A O 1
ATOM 1986 N N . MET A 1 253 ? -5.264 26.216 1.853 1.00 89.56 253 MET A N 1
ATOM 1987 C CA . MET A 1 253 ? -6.110 25.504 2.820 1.00 89.56 253 MET A CA 1
ATOM 1988 C C . MET A 1 253 ? -5.800 25.829 4.286 1.00 89.56 253 MET A C 1
ATOM 1990 O O . MET A 1 253 ? -6.711 25.905 5.105 1.00 89.56 253 MET A O 1
ATOM 1994 N N . LEU A 1 254 ? -4.522 25.992 4.640 1.00 92.12 254 LEU A N 1
ATOM 1995 C CA . LEU A 1 254 ? -4.075 26.118 6.037 1.00 92.12 254 LEU A CA 1
ATOM 1996 C C . LEU A 1 254 ? -3.533 27.508 6.394 1.00 92.12 254 LEU A C 1
ATOM 1998 O O . LEU A 1 254 ? -3.083 27.739 7.520 1.00 92.12 254 LEU A O 1
ATOM 2002 N N . GLY A 1 255 ? -3.478 28.421 5.426 1.00 95.50 255 GLY A N 1
ATOM 2003 C CA . GLY A 1 255 ? -2.708 29.650 5.545 1.00 95.50 255 GLY A CA 1
ATOM 2004 C C . GLY A 1 255 ? -1.194 29.403 5.574 1.00 95.50 255 GLY A C 1
ATOM 2005 O O . GLY A 1 255 ? -0.687 28.278 5.595 1.00 95.50 255 GLY A O 1
ATOM 2006 N N . LYS A 1 256 ? -0.421 30.494 5.587 1.00 95.88 256 LYS A N 1
ATOM 2007 C CA . LYS A 1 256 ? 1.051 30.442 5.520 1.00 95.88 256 LYS A CA 1
ATOM 2008 C C . LYS A 1 256 ? 1.685 29.753 6.736 1.00 95.88 256 LYS A C 1
ATOM 2010 O O . LYS A 1 256 ? 2.645 28.999 6.579 1.00 95.88 256 LYS A O 1
ATOM 2015 N N . SER A 1 257 ? 1.178 30.026 7.940 1.00 95.69 257 SER A N 1
ATOM 2016 C CA . SER A 1 257 ? 1.678 29.434 9.188 1.00 95.69 257 SER A CA 1
ATOM 2017 C C . SER A 1 257 ? 1.341 27.946 9.278 1.00 95.69 257 SER A C 1
ATOM 2019 O O . SER A 1 257 ? 2.240 27.143 9.533 1.00 95.69 257 SER A O 1
ATOM 2021 N N . GLY A 1 258 ? 0.090 27.574 8.990 1.00 94.00 258 GLY A N 1
ATOM 2022 C CA . GLY A 1 258 ? -0.363 26.185 8.987 1.00 94.00 258 GLY A CA 1
ATOM 2023 C C . GLY A 1 258 ? 0.371 25.339 7.947 1.00 94.00 258 GLY A C 1
ATOM 2024 O O . GLY A 1 258 ? 0.891 24.279 8.285 1.00 94.00 258 GLY A O 1
ATOM 2025 N N . ALA A 1 259 ? 0.552 25.847 6.723 1.00 92.06 259 ALA A N 1
ATOM 2026 C CA . ALA A 1 259 ? 1.329 25.155 5.693 1.00 92.06 259 ALA A CA 1
ATOM 2027 C C . ALA A 1 259 ? 2.792 24.918 6.103 1.00 92.06 259 ALA A C 1
ATOM 2029 O O . ALA A 1 259 ? 3.346 23.849 5.846 1.00 92.06 259 ALA A O 1
ATOM 2030 N N . LYS A 1 260 ? 3.424 25.883 6.788 1.00 93.94 260 LYS A N 1
ATOM 2031 C CA . LYS A 1 260 ? 4.793 25.730 7.306 1.00 93.94 260 LYS A CA 1
ATOM 2032 C C . LYS A 1 260 ? 4.874 24.664 8.403 1.00 93.94 260 LYS A C 1
ATOM 2034 O O . LYS A 1 260 ? 5.824 23.881 8.405 1.00 93.94 260 LYS A O 1
ATOM 2039 N N . ALA A 1 261 ? 3.909 24.638 9.324 1.00 93.62 261 ALA A N 1
ATOM 2040 C CA . ALA A 1 261 ? 3.833 23.623 10.374 1.00 93.62 261 ALA A CA 1
ATOM 2041 C C . ALA A 1 261 ? 3.624 22.225 9.771 1.00 93.62 261 ALA A C 1
ATOM 2043 O O . ALA A 1 261 ? 4.427 21.330 10.028 1.00 93.62 261 ALA A O 1
ATOM 2044 N N . TYR A 1 262 ? 2.648 22.094 8.869 1.00 89.44 262 TYR A N 1
ATOM 2045 C CA . TYR A 1 262 ? 2.353 20.862 8.142 1.00 89.44 262 TYR A CA 1
ATOM 2046 C C . TYR A 1 262 ? 3.571 20.339 7.367 1.00 89.44 262 TYR A C 1
ATOM 2048 O O . TYR A 1 262 ? 3.911 19.160 7.451 1.00 89.44 262 TYR A O 1
ATOM 2056 N N . ALA A 1 263 ? 4.284 21.208 6.644 1.00 90.56 263 ALA A N 1
ATOM 2057 C CA . ALA A 1 263 ? 5.487 20.819 5.910 1.00 90.56 263 ALA A CA 1
ATOM 2058 C C . ALA A 1 263 ? 6.626 20.368 6.841 1.00 90.56 263 ALA A C 1
ATOM 2060 O O . ALA A 1 263 ? 7.329 19.405 6.532 1.00 90.56 263 ALA A O 1
ATOM 2061 N N . LYS A 1 264 ? 6.816 21.045 7.984 1.00 93.44 264 LYS A N 1
ATOM 2062 C CA . LYS A 1 264 ? 7.825 20.671 8.989 1.00 93.44 264 LYS A CA 1
ATOM 2063 C C . LYS A 1 264 ? 7.527 19.292 9.577 1.00 93.44 264 LYS A C 1
ATOM 2065 O O . LYS A 1 264 ? 8.429 18.462 9.653 1.00 93.44 264 LYS A O 1
ATOM 2070 N N . GLU A 1 265 ? 6.280 19.064 9.967 1.00 91.94 265 GLU A N 1
ATOM 2071 C CA . GLU A 1 265 ? 5.811 17.812 10.556 1.00 91.94 265 GLU A CA 1
ATOM 2072 C C . GLU A 1 265 ? 5.933 16.645 9.569 1.00 91.94 265 GLU A C 1
ATOM 2074 O O . GLU A 1 265 ? 6.582 15.646 9.874 1.00 91.94 265 GLU A O 1
ATOM 2079 N N . ASN A 1 266 ? 5.434 16.806 8.339 1.00 88.44 266 ASN A N 1
ATOM 2080 C CA . ASN A 1 266 ? 5.549 15.775 7.305 1.00 88.44 266 ASN A CA 1
ATOM 2081 C C . ASN A 1 266 ? 6.999 15.474 6.927 1.00 88.44 266 ASN A C 1
ATOM 2083 O O . ASN A 1 266 ? 7.341 14.314 6.701 1.00 88.44 266 ASN A O 1
ATOM 2087 N N . LYS A 1 267 ? 7.872 16.490 6.884 1.00 89.38 267 LYS A N 1
ATOM 2088 C CA . LYS A 1 267 ? 9.306 16.283 6.647 1.00 89.38 267 LYS A CA 1
ATOM 2089 C C . LYS A 1 267 ? 9.937 15.460 7.769 1.00 89.38 267 LYS A C 1
ATOM 2091 O O . LYS A 1 267 ? 10.691 14.540 7.466 1.00 89.38 267 LYS A O 1
ATOM 2096 N N . ALA A 1 268 ? 9.631 15.764 9.031 1.00 92.06 268 ALA A N 1
ATOM 2097 C CA . ALA A 1 268 ? 10.143 15.010 10.174 1.00 92.06 268 ALA A CA 1
ATOM 2098 C C . ALA A 1 268 ? 9.647 13.556 10.153 1.00 92.06 268 ALA A C 1
ATOM 2100 O O . ALA A 1 268 ? 10.454 12.634 10.234 1.00 92.06 268 ALA A O 1
ATOM 2101 N N . ALA A 1 269 ? 8.345 13.350 9.936 1.00 89.50 269 ALA A N 1
ATOM 2102 C CA . ALA A 1 269 ? 7.753 12.022 9.818 1.00 89.50 269 ALA A CA 1
ATOM 2103 C C . ALA A 1 269 ? 8.344 11.226 8.643 1.00 89.50 269 ALA A C 1
ATOM 2105 O O . ALA A 1 269 ? 8.614 10.035 8.764 1.00 89.50 269 ALA A O 1
ATOM 2106 N N . TRP A 1 270 ? 8.574 11.875 7.499 1.00 88.94 270 TRP A N 1
ATOM 2107 C CA . TRP A 1 270 ? 9.236 11.248 6.357 1.00 88.94 270 TRP A CA 1
ATOM 2108 C C . TRP A 1 270 ? 10.675 10.843 6.687 1.00 88.94 270 TRP A C 1
ATOM 2110 O O . TRP A 1 270 ? 11.061 9.712 6.406 1.00 88.94 270 TRP A O 1
ATOM 2120 N N . GLN A 1 271 ? 11.457 11.737 7.304 1.00 90.50 271 GLN A N 1
ATOM 2121 C CA . GLN A 1 271 ? 12.834 11.447 7.712 1.00 90.50 271 GLN A CA 1
ATOM 2122 C C . GLN A 1 271 ? 12.907 10.269 8.674 1.00 90.50 271 GLN A C 1
ATOM 2124 O O . GLN A 1 271 ? 13.832 9.470 8.569 1.00 90.50 271 GLN A O 1
ATOM 2129 N N . ASP A 1 272 ? 11.948 10.163 9.589 1.00 90.06 272 ASP A N 1
ATOM 2130 C CA . ASP A 1 272 ? 11.880 9.058 10.531 1.00 90.06 272 ASP A CA 1
ATOM 2131 C C . ASP A 1 272 ? 11.677 7.722 9.811 1.00 90.06 272 ASP A C 1
ATOM 2133 O O . ASP A 1 272 ? 12.513 6.830 9.925 1.00 90.06 272 ASP A O 1
ATOM 2137 N N . ARG A 1 273 ? 10.690 7.653 8.908 1.00 88.38 273 ARG A N 1
ATOM 2138 C CA . ARG A 1 273 ? 10.441 6.458 8.086 1.00 88.38 273 ARG A CA 1
ATOM 2139 C C . ARG A 1 273 ? 11.621 6.045 7.222 1.00 88.38 273 ARG A C 1
ATOM 2141 O O . ARG A 1 273 ? 11.790 4.860 6.964 1.00 88.38 273 ARG A O 1
ATOM 2148 N N . GLN A 1 274 ? 12.428 6.992 6.737 1.00 88.31 274 GLN A N 1
ATOM 2149 C CA . GLN A 1 274 ? 13.606 6.653 5.932 1.00 88.31 274 GLN A CA 1
ATOM 2150 C C . GLN A 1 274 ? 14.663 5.871 6.718 1.00 88.31 274 GLN A C 1
ATOM 2152 O O . GLN A 1 274 ? 15.423 5.128 6.097 1.00 88.31 274 GLN A O 1
ATOM 2157 N N . LYS A 1 275 ? 14.736 6.035 8.047 1.00 89.69 275 LYS A N 1
ATOM 2158 C CA . LYS A 1 275 ? 15.740 5.357 8.884 1.00 89.69 275 LYS A CA 1
ATOM 2159 C C . LYS A 1 275 ? 15.514 3.850 8.934 1.00 89.69 275 LYS A C 1
ATOM 2161 O O . LYS A 1 275 ? 16.483 3.098 8.928 1.00 89.69 275 LYS A O 1
ATOM 2166 N N . ASP A 1 276 ? 14.254 3.429 8.907 1.00 86.94 276 ASP A N 1
ATOM 2167 C CA . ASP A 1 276 ? 13.872 2.021 9.039 1.00 86.94 276 ASP A CA 1
ATOM 2168 C C . ASP A 1 276 ? 13.858 1.271 7.701 1.00 86.94 276 ASP A C 1
ATOM 2170 O O . ASP A 1 276 ? 13.635 0.057 7.653 1.00 86.94 276 ASP A O 1
ATOM 2174 N N . ARG A 1 277 ? 14.117 1.971 6.587 1.00 88.75 277 ARG A N 1
ATOM 2175 C CA . ARG A 1 277 ? 14.134 1.348 5.262 1.00 88.75 277 ARG A CA 1
ATOM 2176 C C . ARG A 1 277 ? 15.374 0.508 5.048 1.00 88.75 277 ARG A C 1
ATOM 2178 O O . ARG A 1 277 ? 16.500 0.936 5.298 1.00 88.75 277 ARG A O 1
ATOM 2185 N N . LYS A 1 278 ? 15.161 -0.667 4.467 1.00 89.81 278 LYS A N 1
ATOM 2186 C CA . LYS A 1 278 ? 16.217 -1.638 4.165 1.00 89.81 278 LYS A CA 1
ATOM 2187 C C . LYS A 1 278 ? 16.235 -1.923 2.674 1.00 89.81 278 LYS A C 1
ATOM 2189 O O . LYS A 1 278 ? 15.213 -1.820 2.015 1.00 89.81 278 LYS A O 1
ATOM 2194 N N . GLU A 1 279 ? 17.400 -2.227 2.121 1.00 90.25 279 GLU A N 1
ATOM 2195 C CA . GLU A 1 279 ? 17.471 -2.815 0.779 1.00 90.25 279 GLU A CA 1
ATOM 2196 C C . GLU A 1 279 ? 16.928 -4.247 0.854 1.00 90.25 279 GLU A C 1
ATOM 2198 O O . GLU A 1 279 ? 17.167 -4.932 1.846 1.00 90.25 279 GLU A O 1
ATOM 2203 N N . HIS A 1 280 ? 16.211 -4.719 -0.163 1.00 90.31 280 HIS A N 1
ATOM 2204 C CA . HIS A 1 280 ? 15.663 -6.078 -0.181 1.00 90.31 280 HIS A CA 1
ATOM 2205 C C . HIS A 1 280 ? 16.099 -6.822 -1.428 1.00 90.31 280 HIS A C 1
ATOM 2207 O O . HIS A 1 280 ? 16.337 -6.223 -2.474 1.00 90.31 280 HIS A O 1
ATOM 2213 N N . CYS A 1 281 ? 16.165 -8.148 -1.330 1.00 91.88 281 CYS A N 1
ATOM 2214 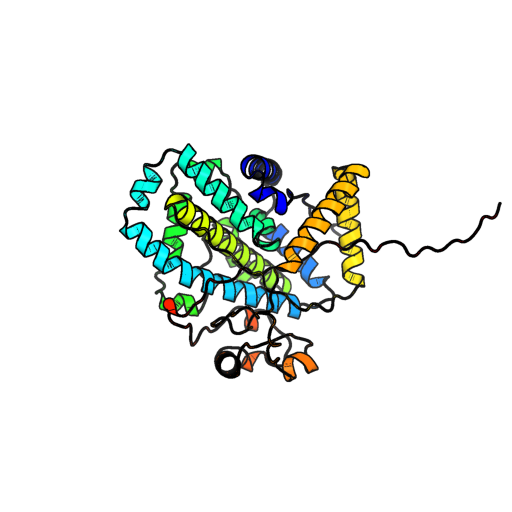C CA . CYS A 1 281 ? 16.364 -8.989 -2.500 1.00 91.88 281 CYS A CA 1
ATOM 2215 C C . CYS A 1 281 ? 15.215 -8.774 -3.498 1.00 91.88 281 CYS A C 1
ATOM 2217 O O . CYS A 1 281 ? 14.052 -8.913 -3.136 1.00 91.88 281 CYS A O 1
ATOM 2219 N N . THR A 1 282 ? 15.541 -8.483 -4.758 1.00 90.50 282 THR A N 1
ATOM 2220 C CA . THR A 1 282 ? 14.561 -8.251 -5.831 1.00 90.50 282 THR A CA 1
ATOM 2221 C C . THR A 1 282 ? 13.799 -9.518 -6.226 1.00 90.50 282 THR A C 1
ATOM 2223 O O . THR A 1 282 ? 12.719 -9.429 -6.802 1.00 90.50 282 THR A O 1
ATOM 2226 N N . PHE A 1 283 ? 14.332 -10.705 -5.913 1.00 90.12 283 PHE A N 1
ATOM 2227 C CA . PHE A 1 283 ? 13.618 -11.951 -6.158 1.00 90.12 283 PHE A CA 1
ATOM 2228 C C . PHE A 1 283 ? 12.393 -12.041 -5.238 1.00 90.12 283 PHE A C 1
ATOM 2230 O O . PHE A 1 283 ? 12.538 -12.191 -4.022 1.00 90.12 283 PHE A O 1
ATOM 2237 N N . VAL A 1 284 ? 11.198 -11.995 -5.835 1.00 81.94 284 VAL A N 1
ATOM 2238 C CA . VAL A 1 284 ? 9.902 -11.983 -5.129 1.00 81.94 284 VAL A CA 1
ATOM 2239 C C . VAL A 1 284 ? 9.730 -13.192 -4.202 1.00 81.94 284 VAL A C 1
ATOM 2241 O O . VAL A 1 284 ? 9.165 -13.059 -3.124 1.00 81.94 284 VAL A O 1
ATOM 2244 N N . GLY A 1 285 ? 10.279 -14.356 -4.565 1.00 81.44 285 GLY A N 1
ATOM 2245 C CA . GLY A 1 285 ? 10.240 -15.552 -3.716 1.00 81.44 285 GLY A CA 1
ATOM 2246 C C . GLY A 1 285 ? 11.168 -15.506 -2.492 1.00 81.44 285 GLY A C 1
ATOM 2247 O O . GLY A 1 285 ? 11.143 -16.429 -1.685 1.00 81.44 285 GLY A O 1
ATOM 2248 N N . CYS A 1 286 ? 12.011 -14.476 -2.353 1.00 86.06 286 CYS A N 1
ATOM 2249 C CA . CYS A 1 286 ? 12.909 -14.305 -1.212 1.00 86.06 286 CYS A CA 1
ATOM 2250 C C . CYS A 1 286 ? 12.590 -13.046 -0.411 1.00 86.06 286 CYS A C 1
ATOM 2252 O O . CYS A 1 286 ? 12.386 -13.142 0.794 1.00 86.06 286 CYS A O 1
ATOM 2254 N N . MET A 1 287 ? 12.620 -11.871 -1.054 1.00 82.88 287 MET A N 1
ATOM 2255 C CA . MET A 1 287 ? 12.376 -10.568 -0.419 1.00 82.88 287 MET A CA 1
ATOM 2256 C C . MET A 1 287 ? 13.171 -10.326 0.877 1.00 82.88 287 MET A C 1
ATOM 2258 O O . MET A 1 287 ? 12.787 -9.487 1.676 1.00 82.88 287 MET A O 1
ATOM 2262 N N . LYS A 1 288 ? 14.290 -11.022 1.119 1.00 88.88 288 LYS A N 1
ATOM 2263 C CA . LYS A 1 288 ? 15.063 -10.875 2.361 1.00 88.88 288 LYS A CA 1
ATOM 2264 C C . LYS A 1 288 ? 15.604 -9.449 2.487 1.00 88.88 288 LYS A C 1
ATOM 2266 O O . LYS A 1 288 ? 16.181 -8.929 1.531 1.00 88.88 288 LYS A O 1
ATOM 2271 N N . ALA A 1 289 ? 15.428 -8.848 3.663 1.00 90.00 289 ALA A N 1
ATOM 2272 C CA . ALA A 1 289 ? 15.977 -7.538 3.993 1.00 90.00 289 ALA A CA 1
ATOM 2273 C C . ALA A 1 289 ? 17.491 -7.606 4.240 1.00 90.00 289 ALA A C 1
ATOM 2275 O O . ALA A 1 289 ? 17.996 -8.509 4.915 1.00 90.00 289 ALA A O 1
ATOM 2276 N N . ASN A 1 290 ? 18.208 -6.610 3.735 1.00 90.75 290 ASN A N 1
ATOM 2277 C CA . ASN A 1 290 ? 19.621 -6.410 3.986 1.00 90.75 290 ASN A CA 1
ATOM 2278 C C . ASN A 1 290 ? 19.816 -5.902 5.423 1.00 90.75 290 ASN A C 1
ATOM 2280 O O . ASN A 1 290 ? 19.297 -4.851 5.799 1.00 90.75 290 ASN A O 1
ATOM 2284 N N . THR A 1 291 ? 20.563 -6.658 6.227 1.00 87.31 291 THR A N 1
ATOM 2285 C CA . THR A 1 291 ? 20.885 -6.336 7.626 1.00 87.31 291 THR A CA 1
ATOM 2286 C C . THR A 1 291 ? 22.030 -5.332 7.764 1.00 87.31 291 THR A C 1
ATOM 2288 O O . THR A 1 291 ? 22.402 -4.984 8.878 1.00 87.31 291 THR A O 1
ATOM 2291 N N . GLY A 1 292 ? 22.588 -4.847 6.650 1.00 80.31 292 GLY A N 1
ATOM 2292 C CA . GLY A 1 292 ? 23.592 -3.783 6.624 1.00 80.31 292 GLY A CA 1
ATOM 2293 C C . GLY A 1 292 ? 25.037 -4.254 6.791 1.00 80.31 292 GLY A C 1
ATOM 2294 O O . GLY A 1 292 ? 25.943 -3.434 6.687 1.00 80.31 292 GLY A O 1
ATOM 2295 N N . THR A 1 293 ? 25.273 -5.551 7.004 1.00 79.94 293 THR A N 1
ATOM 2296 C CA . THR A 1 293 ? 26.629 -6.113 7.101 1.00 79.94 293 THR A CA 1
ATOM 2297 C C . THR A 1 293 ? 27.305 -6.222 5.736 1.00 79.94 293 THR A C 1
ATOM 2299 O O . THR A 1 293 ? 28.508 -6.012 5.629 1.00 79.94 293 THR A O 1
ATOM 2302 N N . GLU A 1 294 ? 26.540 -6.495 4.676 1.00 85.88 294 GLU A N 1
ATOM 2303 C CA . GLU A 1 294 ? 27.056 -6.681 3.318 1.00 85.88 294 GLU A CA 1
ATOM 2304 C C . GLU A 1 294 ? 26.120 -6.045 2.288 1.00 85.88 294 GLU A C 1
ATOM 2306 O O . GLU A 1 294 ? 24.898 -6.086 2.419 1.00 85.88 294 GLU A O 1
ATOM 2311 N N . LYS A 1 295 ? 26.675 -5.450 1.227 1.00 91.00 295 LYS A N 1
ATOM 2312 C CA . LYS A 1 295 ? 25.864 -4.952 0.105 1.00 91.00 295 LYS A CA 1
ATOM 2313 C C . LYS A 1 295 ? 25.400 -6.123 -0.748 1.00 91.00 295 LYS A C 1
ATOM 2315 O O . LYS A 1 295 ? 26.208 -6.982 -1.095 1.00 91.00 295 LYS A O 1
ATOM 2320 N N . TYR A 1 296 ? 24.133 -6.126 -1.147 1.00 94.56 296 TYR A N 1
ATOM 2321 C CA . TYR A 1 296 ? 23.638 -7.162 -2.042 1.00 94.56 296 TYR A CA 1
ATOM 2322 C C . TYR A 1 296 ? 24.276 -7.035 -3.437 1.00 94.56 296 TYR A C 1
ATOM 2324 O O . TYR A 1 296 ? 24.338 -5.929 -3.989 1.00 94.56 296 TYR A O 1
ATOM 2332 N N . PRO A 1 297 ? 24.774 -8.131 -4.046 1.00 93.94 297 PRO A N 1
ATOM 2333 C CA . PRO A 1 297 ? 25.236 -8.107 -5.427 1.00 93.94 297 PRO A CA 1
ATOM 2334 C C . PRO A 1 297 ? 24.124 -7.645 -6.370 1.00 93.94 297 PRO A C 1
ATOM 2336 O O . PRO A 1 297 ? 22.975 -8.078 -6.273 1.00 93.94 297 PRO A O 1
ATOM 2339 N N . ARG A 1 298 ? 24.493 -6.784 -7.324 1.00 94.50 298 ARG 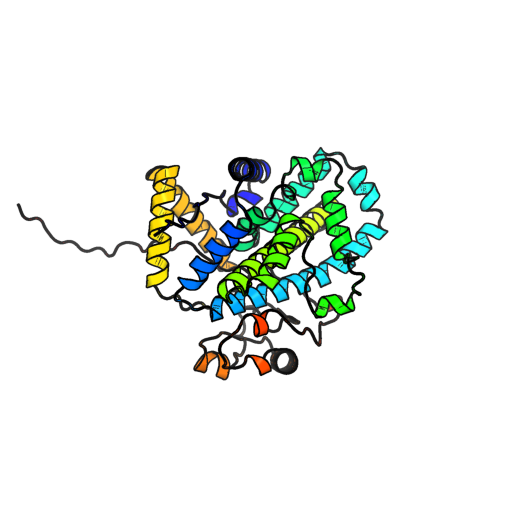A N 1
ATOM 2340 C CA . ARG A 1 298 ? 23.578 -6.220 -8.323 1.00 94.50 298 ARG A CA 1
ATOM 2341 C C . ARG A 1 298 ? 23.783 -6.820 -9.709 1.00 94.50 298 ARG A C 1
ATOM 2343 O O . ARG A 1 298 ? 24.908 -7.119 -10.110 1.00 94.50 298 ARG A O 1
ATOM 2350 N N . CYS A 1 299 ? 22.716 -6.894 -10.499 1.00 96.19 299 CYS A N 1
ATOM 2351 C CA . CYS A 1 299 ? 22.816 -7.242 -11.914 1.00 96.19 299 CYS A CA 1
ATOM 2352 C C . CYS A 1 299 ? 23.543 -6.133 -12.698 1.00 96.19 299 CYS A C 1
ATOM 2354 O O . CYS A 1 299 ? 22.990 -5.056 -12.935 1.00 96.19 299 CYS A O 1
ATOM 2356 N N . LYS A 1 300 ? 24.772 -6.423 -13.148 1.00 95.56 300 LYS A N 1
ATOM 2357 C CA . LYS A 1 300 ? 25.625 -5.497 -13.912 1.00 95.56 300 LYS A CA 1
ATOM 2358 C C . LYS A 1 300 ? 24.920 -4.943 -15.155 1.00 95.56 300 LYS A C 1
ATOM 2360 O O . LYS A 1 300 ? 24.873 -3.733 -15.329 1.00 95.56 300 LYS A O 1
ATOM 2365 N N . LYS A 1 301 ? 24.293 -5.805 -15.963 1.00 95.88 301 LYS A N 1
ATOM 2366 C CA . LYS A 1 301 ? 23.624 -5.406 -17.215 1.00 95.88 301 LYS A CA 1
ATOM 2367 C C . LYS A 1 301 ? 22.436 -4.464 -16.978 1.00 95.88 301 LYS A C 1
ATOM 2369 O O . LYS A 1 301 ? 22.277 -3.486 -17.700 1.00 95.88 301 LYS A O 1
ATOM 2374 N N . CYS A 1 302 ? 21.616 -4.729 -15.958 1.00 94.00 302 CYS A N 1
ATOM 2375 C CA . CYS A 1 302 ? 20.510 -3.842 -15.581 1.00 94.00 302 CYS A CA 1
ATOM 2376 C C . CYS A 1 302 ? 21.014 -2.484 -15.091 1.00 94.00 302 CYS A C 1
ATOM 2378 O O . CYS A 1 302 ? 20.480 -1.447 -15.486 1.00 94.00 302 CYS A O 1
ATOM 2380 N N . TRP A 1 303 ? 22.068 -2.495 -14.277 1.00 92.38 303 TRP A N 1
ATOM 2381 C CA . TRP A 1 303 ? 22.656 -1.275 -13.749 1.00 92.38 303 TRP A CA 1
ATOM 2382 C C . TRP A 1 303 ? 23.334 -0.435 -14.833 1.00 92.38 303 TRP A C 1
ATOM 2384 O O . TRP A 1 303 ? 23.160 0.777 -14.872 1.00 92.38 303 TRP A O 1
ATOM 2394 N N . GLU A 1 304 ? 24.114 -1.044 -15.719 1.00 93.25 304 GLU A N 1
ATOM 2395 C CA . GLU A 1 304 ? 24.876 -0.312 -16.732 1.00 93.25 304 GLU A CA 1
ATOM 2396 C C . GLU A 1 304 ? 23.964 0.244 -17.824 1.00 93.25 304 GLU A C 1
ATOM 2398 O O . GLU A 1 304 ? 24.033 1.448 -18.090 1.00 93.25 304 GLU A O 1
ATOM 2403 N N . ASN A 1 305 ? 23.064 -0.588 -18.360 1.00 92.06 305 ASN A N 1
ATOM 2404 C CA . ASN A 1 305 ? 22.248 -0.244 -19.526 1.00 92.06 305 ASN A CA 1
ATOM 2405 C C . ASN A 1 305 ? 20.997 0.561 -19.165 1.00 92.06 305 ASN A C 1
ATOM 2407 O O . ASN A 1 305 ? 20.650 1.487 -19.884 1.00 92.06 305 ASN A O 1
ATOM 2411 N N . MET A 1 306 ? 20.326 0.213 -18.060 1.00 89.38 306 MET A N 1
ATOM 2412 C CA . MET A 1 306 ? 19.012 0.775 -17.707 1.00 89.38 306 MET A CA 1
ATOM 2413 C C . MET A 1 306 ? 19.040 1.616 -16.429 1.00 89.38 306 MET A C 1
ATOM 2415 O O . MET A 1 306 ? 18.012 2.141 -16.023 1.00 89.38 306 MET A O 1
ATOM 2419 N N . LYS A 1 307 ? 20.188 1.689 -15.734 1.00 88.31 307 LYS A N 1
ATOM 2420 C CA . LYS A 1 307 ? 20.298 2.270 -14.378 1.00 88.31 307 LYS A CA 1
ATOM 2421 C C . LYS A 1 307 ? 19.303 1.663 -13.379 1.00 88.31 307 LYS A C 1
ATOM 2423 O O . LYS A 1 307 ? 19.007 2.265 -12.352 1.00 88.31 307 LYS A O 1
ATOM 2428 N N . ARG A 1 308 ? 18.837 0.442 -13.657 1.00 89.19 308 ARG A N 1
ATOM 2429 C CA . ARG A 1 308 ? 17.899 -0.296 -12.818 1.00 89.19 308 ARG A CA 1
ATOM 2430 C C . ARG A 1 308 ? 18.650 -1.035 -11.719 1.00 89.19 308 ARG A C 1
ATOM 2432 O O . ARG A 1 308 ? 19.553 -1.828 -11.999 1.00 89.19 308 ARG A O 1
ATOM 2439 N N . GLU A 1 309 ? 18.226 -0.827 -10.481 1.00 90.38 309 GLU A N 1
ATOM 2440 C CA . GLU A 1 309 ? 18.727 -1.559 -9.323 1.00 90.38 309 GLU A CA 1
ATOM 2441 C C . GLU A 1 309 ? 17.996 -2.901 -9.198 1.00 90.38 309 GLU A C 1
ATOM 2443 O O . GLU A 1 309 ? 16.832 -2.961 -8.819 1.00 90.38 309 GLU A O 1
ATOM 2448 N N . VAL A 1 310 ? 18.681 -3.983 -9.574 1.00 92.56 310 VAL A N 1
ATOM 2449 C CA . VAL A 1 310 ? 18.236 -5.351 -9.288 1.00 92.56 310 VAL A CA 1
ATOM 2450 C C . VAL A 1 310 ? 19.305 -6.021 -8.451 1.00 92.56 310 VAL A C 1
ATOM 2452 O O . VAL A 1 310 ? 20.420 -6.216 -8.944 1.00 92.56 310 VAL A O 1
ATOM 2455 N N . VAL A 1 311 ? 18.968 -6.344 -7.210 1.00 94.56 311 VAL A N 1
ATOM 2456 C CA . VAL A 1 311 ? 19.897 -6.810 -6.181 1.00 94.56 311 VAL A CA 1
ATOM 2457 C C . VAL A 1 311 ? 19.444 -8.142 -5.600 1.00 94.56 311 VAL A C 1
ATOM 2459 O O . VAL A 1 311 ? 18.251 -8.425 -5.491 1.00 94.56 311 VAL A O 1
ATOM 2462 N N . TYR A 1 312 ? 20.397 -8.982 -5.214 1.00 95.25 312 TYR A N 1
ATOM 2463 C CA . TYR A 1 312 ? 20.106 -10.308 -4.681 1.00 95.25 312 TYR A CA 1
ATOM 2464 C C . TYR A 1 312 ? 20.855 -10.553 -3.390 1.00 95.25 312 TYR A C 1
ATOM 2466 O O . TYR A 1 312 ? 22.028 -10.228 -3.295 1.00 95.25 312 TYR A O 1
ATOM 2474 N N . CYS A 1 313 ? 20.216 -11.198 -2.418 1.00 94.75 313 CYS A N 1
ATOM 2475 C CA . CYS A 1 313 ? 20.903 -11.594 -1.189 1.00 94.75 313 CYS A CA 1
ATOM 2476 C C . CYS A 1 313 ? 21.884 -12.765 -1.401 1.00 94.75 313 CYS A C 1
ATOM 2478 O O . CYS A 1 313 ? 22.682 -13.062 -0.521 1.00 94.75 313 CYS A O 1
ATOM 2480 N N . SER A 1 314 ? 21.796 -13.468 -2.538 1.00 94.38 314 SER A N 1
ATOM 2481 C CA . SER A 1 314 ? 22.644 -14.613 -2.882 1.00 94.38 314 SER A CA 1
ATOM 2482 C C . SER A 1 314 ? 22.620 -14.911 -4.384 1.00 94.38 314 SER A C 1
ATOM 2484 O O . SER A 1 314 ? 21.656 -14.584 -5.085 1.00 94.38 314 SER A O 1
ATOM 2486 N N . THR A 1 315 ? 23.636 -15.629 -4.870 1.00 95.31 315 THR A N 1
ATOM 2487 C CA . THR A 1 315 ? 23.678 -16.166 -6.243 1.00 95.31 315 THR A CA 1
ATOM 2488 C C . THR A 1 315 ? 22.510 -17.112 -6.526 1.00 95.31 315 THR A C 1
ATOM 2490 O O . THR A 1 315 ? 21.985 -17.130 -7.634 1.00 95.31 315 THR A O 1
ATOM 2493 N N . GLN A 1 316 ? 22.050 -17.871 -5.526 1.00 94.81 316 GLN A N 1
ATOM 2494 C CA . GLN A 1 316 ? 20.896 -18.763 -5.675 1.00 94.81 316 GLN A CA 1
ATOM 2495 C C . GLN A 1 316 ? 19.621 -17.982 -6.011 1.00 94.81 316 GLN A C 1
ATOM 2497 O O . GLN A 1 316 ? 18.914 -18.345 -6.949 1.00 94.81 316 GLN A O 1
ATOM 2502 N N . CYS A 1 317 ? 19.363 -16.873 -5.306 1.00 94.62 317 CYS A N 1
ATOM 2503 C CA . CYS A 1 317 ? 18.223 -16.000 -5.604 1.00 94.62 317 CYS A CA 1
ATOM 2504 C C . CYS A 1 317 ? 18.347 -15.361 -6.990 1.00 94.62 317 CYS A C 1
ATOM 2506 O O . CYS A 1 317 ? 17.359 -15.296 -7.715 1.00 94.62 317 CYS A O 1
ATOM 2508 N N . GLN A 1 318 ? 19.557 -14.959 -7.393 1.00 95.31 318 GLN A N 1
ATOM 2509 C CA . GLN A 1 318 ? 19.801 -14.456 -8.745 1.00 95.31 318 GLN A CA 1
ATOM 2510 C C . GLN A 1 318 ? 19.487 -15.506 -9.818 1.00 95.31 318 GLN A C 1
ATOM 2512 O O . GLN A 1 318 ? 18.842 -15.189 -10.812 1.00 95.31 318 GLN A O 1
ATOM 2517 N N . VAL A 1 319 ? 19.943 -16.750 -9.644 1.00 94.69 319 VAL A N 1
ATOM 2518 C CA . VAL A 1 319 ? 19.702 -17.840 -10.604 1.00 94.69 319 VAL A CA 1
ATOM 2519 C C . VAL A 1 319 ? 18.219 -18.213 -10.656 1.00 94.69 319 VAL A C 1
ATOM 2521 O O . VAL A 1 319 ? 17.700 -18.461 -11.745 1.00 94.69 319 VAL A O 1
ATOM 2524 N N . ALA A 1 320 ? 17.534 -18.235 -9.510 1.00 91.69 320 ALA A N 1
ATOM 2525 C CA . ALA A 1 320 ? 16.098 -18.489 -9.441 1.00 91.69 320 ALA A CA 1
ATOM 2526 C C . ALA A 1 320 ? 15.305 -17.402 -10.183 1.00 91.69 320 ALA A C 1
ATOM 2528 O O . ALA A 1 320 ? 14.551 -17.727 -11.101 1.00 91.69 320 ALA A O 1
ATOM 2529 N N . ASP A 1 321 ? 15.559 -16.125 -9.873 1.00 92.19 321 ASP A N 1
ATOM 2530 C CA . ASP A 1 321 ? 14.907 -14.993 -10.542 1.00 92.19 321 ASP A CA 1
ATOM 2531 C C . ASP A 1 321 ? 15.244 -14.940 -12.037 1.00 92.19 321 ASP A C 1
ATOM 2533 O O . ASP A 1 321 ? 14.394 -14.637 -12.871 1.00 92.19 321 ASP A O 1
ATOM 2537 N N . TRP A 1 322 ? 16.477 -15.299 -12.417 1.00 94.19 322 TRP A N 1
ATOM 2538 C CA . TRP A 1 322 ? 16.876 -15.402 -13.820 1.00 94.19 322 TRP A CA 1
ATOM 2539 C C . TRP A 1 322 ? 16.010 -16.386 -14.600 1.00 94.19 322 TRP A C 1
ATOM 2541 O O . TRP A 1 322 ? 15.582 -16.072 -15.712 1.00 94.19 322 TRP A O 1
ATOM 2551 N N . LYS A 1 323 ? 15.751 -17.568 -14.033 1.00 91.62 323 LYS A N 1
ATOM 2552 C CA . LYS A 1 323 ? 14.930 -18.602 -14.673 1.00 91.62 323 LYS A CA 1
ATOM 2553 C C . LYS A 1 323 ? 13.460 -18.198 -14.746 1.00 91.62 323 LYS A C 1
ATOM 2555 O O . LYS A 1 323 ? 12.827 -18.465 -15.765 1.00 91.62 323 LYS A O 1
ATOM 2560 N N . SER A 1 324 ? 12.935 -17.565 -13.700 1.00 86.88 324 SER A N 1
ATOM 2561 C CA . SER A 1 324 ? 11.506 -17.274 -13.593 1.00 86.88 324 SER A CA 1
ATOM 2562 C C . SER A 1 324 ? 11.089 -15.997 -14.331 1.00 86.88 324 SER A C 1
ATOM 2564 O O . SER A 1 324 ? 10.081 -16.005 -15.037 1.00 86.88 324 SER A O 1
ATOM 2566 N N . ASN A 1 325 ? 11.866 -14.913 -14.216 1.00 87.56 325 ASN A N 1
ATOM 2567 C CA . ASN A 1 325 ? 11.410 -13.569 -14.582 1.00 87.56 325 ASN A CA 1
ATOM 2568 C C . ASN A 1 325 ? 12.513 -12.686 -15.200 1.00 87.56 325 ASN A C 1
ATOM 2570 O O . ASN A 1 325 ? 12.389 -12.205 -16.331 1.00 87.56 325 ASN A O 1
ATOM 2574 N N . HIS A 1 326 ? 13.640 -12.508 -14.507 1.00 92.00 326 HIS A N 1
ATOM 2575 C CA . HIS A 1 326 ? 14.639 -11.487 -14.829 1.00 92.00 326 HIS A CA 1
ATOM 2576 C C . HIS A 1 326 ? 15.215 -11.600 -16.244 1.00 92.00 326 HIS A C 1
ATOM 2578 O O . HIS A 1 326 ? 15.479 -10.580 -16.884 1.00 92.00 326 HIS A O 1
ATOM 2584 N N . LYS A 1 327 ? 15.408 -12.820 -16.770 1.00 93.50 327 LYS A N 1
ATOM 2585 C CA . LYS A 1 327 ? 15.969 -13.036 -18.118 1.00 93.50 327 LYS A CA 1
ATOM 2586 C C . LYS A 1 327 ? 15.180 -12.300 -19.205 1.00 93.50 327 LYS A C 1
ATOM 2588 O O . LYS A 1 327 ? 15.776 -11.838 -20.179 1.00 93.50 327 LYS A O 1
ATOM 2593 N N . GLN A 1 328 ? 13.864 -12.169 -19.044 1.00 89.88 328 GLN A N 1
ATOM 2594 C CA . GLN A 1 328 ? 12.989 -11.556 -20.045 1.00 89.88 328 GLN A CA 1
ATOM 2595 C C . GLN A 1 328 ? 13.214 -10.043 -20.140 1.00 89.88 328 GLN A C 1
ATOM 2597 O O . GLN A 1 328 ? 13.271 -9.500 -21.248 1.00 89.88 328 GLN A O 1
ATOM 2602 N N . VAL A 1 329 ? 13.450 -9.402 -18.991 1.00 91.31 329 VAL A N 1
ATOM 2603 C CA . VAL A 1 329 ? 13.573 -7.945 -18.838 1.00 91.31 329 VAL A CA 1
ATOM 2604 C C . VAL A 1 329 ? 15.020 -7.452 -18.724 1.00 91.31 329 VAL A C 1
ATOM 2606 O O . VAL A 1 329 ? 15.261 -6.247 -18.754 1.00 91.31 329 VAL A O 1
ATOM 2609 N N . CYS A 1 330 ? 16.009 -8.339 -18.575 1.00 94.81 330 CYS A N 1
ATOM 2610 C CA . CYS A 1 330 ? 17.400 -7.976 -18.285 1.00 94.81 330 CYS A CA 1
ATOM 2611 C C . CYS A 1 330 ? 18.028 -7.032 -19.324 1.00 94.81 330 CYS A C 1
ATOM 2613 O O . CYS A 1 330 ? 18.310 -7.431 -20.459 1.00 94.81 330 CYS A O 1
ATOM 2615 N N . GLY A 1 331 ? 18.333 -5.800 -18.903 1.00 92.00 331 GLY A N 1
ATOM 2616 C CA . GLY A 1 331 ? 18.964 -4.791 -19.755 1.00 92.00 331 GLY A CA 1
ATOM 2617 C C . GLY A 1 331 ? 18.086 -4.314 -20.912 1.00 92.00 331 GLY A C 1
ATOM 2618 O O . GLY A 1 331 ? 18.638 -3.925 -21.937 1.00 92.00 331 GLY A O 1
ATOM 2619 N N . LYS A 1 332 ? 16.758 -4.408 -20.768 1.00 92.88 332 LYS A N 1
ATOM 2620 C CA . LYS A 1 332 ? 15.761 -3.922 -21.726 1.00 92.88 332 LYS A CA 1
ATOM 2621 C C . LYS A 1 332 ? 14.815 -2.918 -21.044 1.00 92.88 332 LYS A C 1
ATOM 2623 O O . LYS A 1 332 ? 14.608 -3.062 -19.830 1.00 92.88 332 LYS A O 1
ATOM 2628 N N . PRO A 1 333 ? 14.228 -1.974 -21.805 1.00 91.06 333 PRO A N 1
ATOM 2629 C CA . PRO A 1 333 ? 13.089 -1.175 -21.353 1.00 91.06 333 PRO A CA 1
ATOM 2630 C C . PRO A 1 333 ? 11.940 -2.064 -20.880 1.00 91.06 333 PRO A C 1
ATOM 2632 O O . PRO A 1 333 ? 11.771 -3.179 -21.387 1.00 91.06 333 PRO A O 1
ATOM 2635 N N . LEU A 1 334 ? 11.171 -1.590 -19.904 1.00 91.25 334 LEU A N 1
ATOM 2636 C CA . LEU A 1 334 ? 10.006 -2.305 -19.400 1.00 91.25 334 LEU A CA 1
ATOM 2637 C C . LEU A 1 334 ? 8.746 -1.878 -20.149 1.00 91.25 334 LEU A C 1
ATOM 2639 O O . LEU A 1 334 ? 8.519 -0.698 -20.395 1.00 91.25 334 LEU A O 1
ATOM 2643 N N . SER A 1 335 ? 7.904 -2.856 -20.466 1.00 91.88 335 SER A N 1
ATOM 2644 C CA . SER A 1 335 ? 6.522 -2.642 -20.903 1.00 91.88 335 SER A CA 1
ATOM 2645 C C . SER A 1 335 ? 5.554 -3.140 -19.838 1.00 91.88 335 SER A C 1
ATOM 2647 O O . SER A 1 335 ? 5.920 -3.994 -19.017 1.00 91.88 335 SER A O 1
ATOM 2649 N N . PHE A 1 336 ? 4.308 -2.661 -19.865 1.00 91.56 336 PHE A N 1
ATOM 2650 C CA . PHE A 1 336 ? 3.304 -3.074 -18.881 1.00 91.56 336 PHE A CA 1
ATOM 2651 C C . PHE A 1 336 ? 3.109 -4.598 -18.885 1.00 91.56 336 PHE A C 1
ATOM 2653 O O . PHE A 1 336 ? 3.094 -5.249 -17.838 1.00 91.56 336 PHE A O 1
ATOM 2660 N N . ASP A 1 337 ? 3.057 -5.193 -20.076 1.00 91.12 337 ASP A N 1
ATOM 2661 C CA . ASP A 1 337 ? 2.884 -6.637 -20.250 1.00 91.12 337 ASP A CA 1
ATOM 2662 C C . ASP A 1 337 ? 4.044 -7.452 -19.664 1.00 91.12 337 ASP A C 1
ATOM 2664 O O . ASP A 1 337 ? 3.836 -8.570 -19.193 1.00 91.12 337 ASP A O 1
ATOM 2668 N N . SER A 1 338 ? 5.263 -6.898 -19.657 1.00 89.06 338 SER A N 1
ATOM 2669 C CA . SER A 1 338 ? 6.433 -7.577 -19.088 1.00 89.06 338 SER A CA 1
ATOM 2670 C C . SER A 1 338 ? 6.459 -7.577 -17.559 1.00 89.06 338 SER A C 1
ATOM 2672 O O . SER A 1 338 ? 7.042 -8.485 -16.969 1.00 89.06 338 SER A O 1
ATOM 2674 N N . VAL A 1 339 ? 5.836 -6.586 -16.908 1.00 89.00 339 VAL A N 1
ATOM 2675 C CA . VAL A 1 339 ? 5.826 -6.470 -15.438 1.00 89.00 339 VAL A CA 1
ATOM 2676 C C . VAL A 1 339 ? 4.553 -7.000 -14.781 1.00 89.00 339 VAL A C 1
ATOM 2678 O O . VAL A 1 339 ? 4.602 -7.383 -13.615 1.00 89.00 339 VAL A O 1
ATOM 2681 N N . SER A 1 340 ? 3.437 -7.067 -15.513 1.00 88.69 340 SER A N 1
ATOM 2682 C CA . SER A 1 340 ? 2.122 -7.486 -14.997 1.00 88.69 340 SER A CA 1
ATOM 2683 C C . SER A 1 340 ? 1.954 -8.998 -14.796 1.00 88.69 340 SER A C 1
ATOM 2685 O O . SER A 1 340 ? 0.962 -9.424 -14.211 1.00 88.69 340 SER A O 1
ATOM 2687 N N . LYS A 1 341 ? 2.910 -9.819 -15.249 1.00 82.31 341 LYS A N 1
ATOM 2688 C CA . LYS A 1 341 ? 2.861 -11.291 -15.163 1.00 82.31 341 LYS A CA 1
ATOM 2689 C C . LYS A 1 341 ? 4.047 -11.853 -14.370 1.00 82.31 341 LYS A C 1
ATOM 2691 O O . LYS A 1 341 ? 4.924 -12.491 -14.965 1.00 82.31 341 LYS A O 1
ATOM 2696 N N . PRO A 1 342 ? 4.141 -11.600 -13.052 1.00 69.31 342 PRO A N 1
ATOM 2697 C CA . PRO A 1 342 ? 5.203 -12.184 -12.248 1.00 69.31 342 PRO A CA 1
ATOM 2698 C C . PRO A 1 342 ? 5.039 -13.709 -12.222 1.00 69.31 342 PRO A C 1
ATOM 2700 O O . PRO A 1 342 ? 4.059 -14.220 -11.703 1.00 69.31 342 PRO A O 1
ATOM 2703 N N . LYS A 1 343 ? 6.005 -14.451 -12.772 1.00 68.94 343 LYS A N 1
ATOM 2704 C CA . LYS A 1 343 ? 6.041 -15.911 -12.618 1.00 68.94 343 LYS A CA 1
ATOM 2705 C C . LYS A 1 343 ? 6.754 -16.270 -11.320 1.00 68.94 343 LYS A C 1
ATOM 2707 O O . LYS A 1 343 ? 7.982 -16.163 -11.246 1.00 68.94 343 LYS A O 1
ATOM 2712 N N . LEU A 1 344 ? 6.021 -16.733 -10.312 1.00 67.25 344 LEU A N 1
ATOM 2713 C CA . LEU A 1 344 ? 6.618 -17.360 -9.132 1.00 67.25 344 LEU A CA 1
ATOM 2714 C C . LEU A 1 344 ? 6.805 -18.854 -9.391 1.00 67.25 344 LEU A C 1
ATOM 2716 O O . LEU A 1 344 ? 5.977 -19.675 -9.026 1.00 67.25 344 LEU A O 1
ATOM 2720 N N . THR A 1 345 ? 7.916 -19.236 -10.021 1.00 56.84 345 THR A N 1
ATOM 2721 C CA . THR A 1 345 ? 8.161 -20.662 -10.311 1.00 56.84 345 THR A CA 1
ATOM 2722 C C . THR A 1 345 ? 8.661 -21.453 -9.099 1.00 56.84 345 THR A C 1
ATOM 2724 O O . THR A 1 345 ? 8.694 -22.676 -9.161 1.00 56.84 345 THR A O 1
ATOM 2727 N N . HIS A 1 346 ? 9.057 -20.782 -8.008 1.00 56.34 346 HIS A N 1
ATOM 2728 C CA . HIS A 1 346 ? 9.615 -21.401 -6.798 1.00 56.34 346 HIS A CA 1
ATOM 2729 C C . HIS A 1 346 ? 9.334 -20.546 -5.551 1.00 56.34 346 HIS A C 1
ATOM 2731 O O . HIS A 1 346 ? 10.265 -20.007 -4.946 1.00 56.34 346 HIS A O 1
ATOM 2737 N N . ALA A 1 347 ? 8.064 -20.361 -5.181 1.00 53.00 347 ALA A N 1
ATOM 2738 C CA . ALA A 1 347 ? 7.780 -19.884 -3.831 1.00 53.00 347 ALA A CA 1
ATOM 2739 C C . ALA A 1 347 ? 8.299 -20.939 -2.843 1.00 53.00 347 ALA A C 1
ATOM 2741 O O . ALA A 1 347 ? 8.021 -22.130 -2.992 1.00 53.00 347 ALA A O 1
ATOM 2742 N N . ARG A 1 348 ? 9.121 -20.498 -1.891 1.00 57.06 348 ARG A N 1
ATOM 2743 C CA . ARG A 1 348 ? 9.527 -21.327 -0.757 1.00 57.06 348 ARG A CA 1
ATOM 2744 C C . ARG A 1 348 ? 8.285 -21.751 0.035 1.00 57.06 348 ARG A C 1
ATOM 2746 O O . ARG A 1 348 ? 7.250 -21.092 -0.064 1.00 57.06 348 ARG A O 1
ATOM 2753 N N . THR A 1 349 ? 8.367 -22.843 0.793 1.00 52.53 349 THR A N 1
ATOM 2754 C CA . THR A 1 349 ? 7.248 -23.250 1.658 1.00 52.53 349 THR A CA 1
ATOM 2755 C C . THR A 1 349 ? 6.908 -22.115 2.637 1.00 52.53 349 THR A C 1
ATOM 2757 O O . THR A 1 349 ? 7.793 -21.324 2.975 1.00 52.53 349 THR A O 1
ATOM 2760 N N . PRO A 1 350 ? 5.652 -21.995 3.107 1.00 48.84 350 PRO A N 1
ATOM 2761 C CA . PRO A 1 350 ? 5.249 -20.925 4.025 1.00 48.84 350 PRO A CA 1
ATOM 2762 C C . PRO A 1 350 ? 6.150 -20.786 5.265 1.00 48.84 350 PRO A C 1
ATOM 2764 O O . PRO A 1 350 ? 6.370 -19.680 5.743 1.00 48.84 350 PRO A O 1
ATOM 2767 N N . GLU A 1 351 ? 6.736 -21.890 5.738 1.00 47.66 351 GLU A N 1
ATOM 2768 C CA . GLU A 1 351 ? 7.676 -21.937 6.871 1.00 47.66 351 GLU A CA 1
ATOM 2769 C C . GLU A 1 351 ? 9.021 -21.247 6.585 1.00 47.66 351 GLU A C 1
ATOM 2771 O O . GLU A 1 351 ? 9.694 -20.768 7.495 1.00 47.66 351 GLU A O 1
ATOM 2776 N N . GLU A 1 352 ? 9.418 -21.165 5.316 1.00 50.94 352 GLU A N 1
ATOM 2777 C CA . GLU A 1 352 ? 10.655 -20.527 4.865 1.00 50.94 352 GLU A CA 1
ATOM 2778 C C . GLU A 1 352 ? 10.450 -19.067 4.410 1.00 50.94 352 GLU A C 1
ATOM 2780 O O . GLU A 1 352 ? 11.430 -18.350 4.156 1.00 50.94 352 GLU A O 1
ATOM 2785 N N . MET A 1 353 ? 9.196 -18.614 4.282 1.00 49.34 353 MET A N 1
ATOM 2786 C CA . MET A 1 353 ? 8.851 -17.235 3.935 1.00 49.34 353 MET A CA 1
ATOM 2787 C C . MET A 1 353 ? 8.860 -16.367 5.203 1.00 49.34 353 MET A C 1
ATOM 2789 O O . MET A 1 353 ? 7.929 -16.377 6.002 1.00 49.34 353 MET A O 1
ATOM 2793 N N . ALA A 1 354 ? 9.932 -15.593 5.401 1.00 48.97 354 ALA A N 1
ATOM 2794 C CA . ALA A 1 354 ? 10.010 -14.591 6.470 1.00 48.97 354 ALA A CA 1
ATOM 2795 C C . ALA A 1 354 ? 8.874 -13.541 6.351 1.00 48.97 354 ALA A C 1
ATOM 2797 O O . ALA A 1 354 ? 8.415 -13.296 5.234 1.00 48.97 354 ALA A O 1
ATOM 2798 N N . PRO A 1 355 ? 8.448 -12.876 7.451 1.00 48.78 355 PRO A N 1
ATOM 2799 C CA . PRO A 1 355 ? 7.345 -11.912 7.434 1.00 48.78 355 PRO A CA 1
ATOM 2800 C C . PRO A 1 355 ? 7.493 -10.852 6.330 1.00 48.78 355 PRO A C 1
ATOM 2802 O O . PRO A 1 355 ? 8.515 -10.172 6.212 1.00 48.78 355 PRO A O 1
ATOM 2805 N N . ILE A 1 356 ? 6.452 -10.752 5.504 1.00 51.22 356 ILE A N 1
ATOM 2806 C CA . ILE A 1 356 ? 6.503 -10.245 4.127 1.00 51.22 356 ILE A CA 1
ATOM 2807 C C . ILE A 1 356 ? 6.275 -8.739 4.054 1.00 51.22 356 ILE A C 1
ATOM 2809 O O . ILE A 1 356 ? 5.396 -8.203 4.696 1.00 51.22 356 ILE A O 1
ATOM 2813 N N . HIS A 1 357 ? 7.048 -8.037 3.234 1.00 51.19 357 HIS A N 1
ATOM 2814 C CA . HIS A 1 357 ? 7.244 -6.590 3.319 1.00 51.19 357 HIS A CA 1
ATOM 2815 C C . HIS A 1 357 ? 6.236 -5.722 2.544 1.00 51.19 357 HIS A C 1
ATOM 2817 O O . HIS A 1 357 ? 5.843 -6.016 1.413 1.00 51.19 357 HIS A O 1
ATOM 2823 N N . ALA A 1 358 ? 5.896 -4.562 3.108 1.00 46.34 358 ALA A N 1
ATOM 2824 C CA . ALA A 1 358 ? 5.208 -3.501 2.382 1.00 46.34 358 ALA A CA 1
ATOM 2825 C C . ALA A 1 358 ? 6.190 -2.685 1.534 1.00 46.34 358 ALA A C 1
ATOM 2827 O O . ALA A 1 358 ? 7.345 -2.553 1.892 1.00 46.34 358 ALA A O 1
ATOM 2828 N N . THR A 1 359 ? 5.746 -2.109 0.424 1.00 41.09 359 THR A N 1
ATOM 2829 C CA . THR A 1 359 ? 6.582 -1.453 -0.598 1.00 41.09 359 THR A CA 1
ATOM 2830 C C . THR A 1 359 ? 6.074 -0.033 -0.789 1.00 41.09 359 THR A C 1
ATOM 2832 O O . THR A 1 359 ? 4.903 0.111 -1.125 1.00 41.09 359 THR A O 1
ATOM 2835 N N . GLU A 1 360 ? 6.908 0.994 -0.613 1.00 42.50 360 GLU A N 1
ATOM 2836 C CA . GLU A 1 360 ? 6.515 2.405 -0.785 1.00 42.50 360 GLU A CA 1
ATOM 2837 C C . GLU A 1 360 ? 7.148 3.028 -2.040 1.00 42.50 360 GLU A C 1
ATOM 2839 O O . GLU A 1 360 ? 8.302 2.751 -2.373 1.00 42.50 360 GLU A O 1
ATOM 2844 N N . ALA A 1 361 ? 6.407 3.912 -2.714 1.00 42.41 361 ALA A N 1
ATOM 2845 C CA . ALA A 1 361 ? 6.940 4.889 -3.660 1.00 42.41 361 ALA A CA 1
ATOM 2846 C C . ALA A 1 361 ? 6.748 6.294 -3.064 1.00 42.41 361 ALA A C 1
ATOM 2848 O O . ALA A 1 361 ? 5.625 6.669 -2.743 1.00 42.41 361 ALA A O 1
ATOM 2849 N N . ASP A 1 362 ? 7.825 7.067 -2.892 1.00 37.72 362 ASP A N 1
ATOM 2850 C CA . ASP A 1 362 ? 7.763 8.323 -2.122 1.00 37.72 362 ASP A CA 1
ATOM 2851 C C . ASP A 1 362 ? 7.670 9.598 -2.970 1.00 37.72 362 ASP A C 1
ATOM 2853 O O . ASP A 1 362 ? 8.445 9.756 -3.916 1.00 37.72 362 ASP A O 1
ATOM 2857 N N . ALA A 1 363 ? 6.876 10.565 -2.479 1.00 30.91 363 ALA A N 1
ATOM 2858 C CA . ALA A 1 363 ? 7.178 11.989 -2.181 1.00 30.91 363 ALA A CA 1
ATOM 2859 C C . ALA A 1 363 ? 6.005 12.599 -1.354 1.00 30.91 363 ALA A C 1
ATOM 2861 O O . ALA A 1 363 ? 4.923 12.015 -1.423 1.00 30.91 363 ALA A O 1
ATOM 2862 N N . PRO A 1 364 ? 6.135 13.726 -0.594 1.00 37.16 364 PRO A N 1
ATOM 2863 C CA . PRO A 1 364 ? 7.207 14.750 -0.554 1.00 37.16 364 PRO A CA 1
ATOM 2864 C C . PRO A 1 364 ? 7.839 14.928 0.868 1.00 37.16 364 PRO A C 1
ATOM 2866 O O . PRO A 1 364 ? 7.368 14.31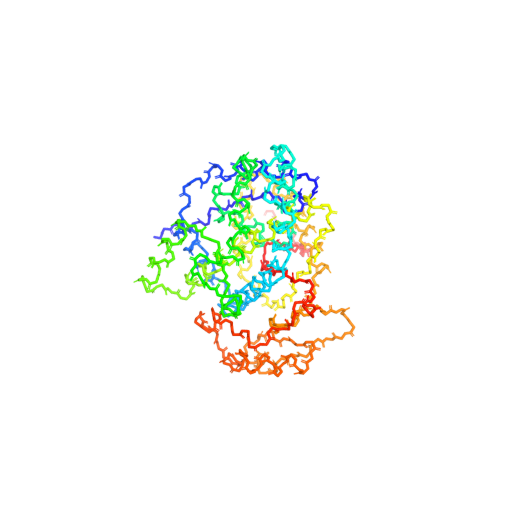5 1.813 1.00 37.16 364 PRO A O 1
ATOM 2869 N N . LEU A 1 365 ? 8.899 15.693 1.194 1.00 34.09 365 LEU A N 1
ATOM 2870 C CA . LEU A 1 365 ? 9.572 16.883 0.645 1.00 34.09 365 LEU A CA 1
ATOM 2871 C C . LEU A 1 365 ? 10.890 17.092 1.445 1.00 34.09 365 LEU A C 1
ATOM 2873 O O . LEU A 1 365 ? 10.879 17.038 2.674 1.00 34.09 365 LEU A O 1
ATOM 2877 N N . THR A 1 366 ? 12.006 17.447 0.804 1.00 30.83 366 THR A N 1
ATOM 2878 C CA . THR A 1 366 ? 13.094 18.187 1.470 1.00 30.83 366 THR A CA 1
ATOM 2879 C C . THR A 1 366 ? 13.041 19.645 1.025 1.00 30.83 366 THR A C 1
ATOM 2881 O O . THR A 1 366 ? 13.225 19.953 -0.150 1.00 30.83 366 THR A O 1
ATOM 2884 N N . VAL A 1 367 ? 12.778 20.545 1.977 1.00 26.95 367 VAL A N 1
ATOM 2885 C CA . VAL A 1 367 ? 13.106 21.976 1.866 1.00 26.95 367 VAL A CA 1
ATOM 2886 C C . VAL A 1 367 ? 14.634 22.094 1.947 1.00 26.95 367 VAL A C 1
ATOM 2888 O O . VAL A 1 367 ? 15.178 21.625 2.960 1.00 26.95 367 VAL A O 1
ATOM 2891 N N . PRO A 1 368 ? 15.330 22.659 0.942 1.00 28.83 368 PRO A N 1
ATOM 2892 C CA . PRO A 1 368 ? 16.706 23.088 1.118 1.00 28.83 368 PRO A CA 1
ATOM 2893 C C . PRO A 1 368 ? 16.719 24.302 2.048 1.00 28.83 368 PRO A C 1
ATOM 2895 O O . PRO A 1 368 ? 15.960 25.252 1.862 1.00 28.83 368 PRO A O 1
ATOM 2898 N N . SER A 1 369 ? 17.571 24.264 3.069 1.00 32.47 369 SER A N 1
ATOM 2899 C CA . SER A 1 369 ? 18.001 25.479 3.752 1.00 32.47 369 SER A CA 1
ATOM 2900 C C . SER A 1 369 ? 18.646 26.400 2.717 1.00 32.47 369 SER A C 1
ATOM 2902 O O . SER A 1 369 ? 19.504 25.966 1.951 1.00 32.47 369 SER A O 1
ATOM 2904 N N . THR A 1 370 ? 18.178 27.643 2.690 1.00 28.41 370 THR A N 1
ATOM 2905 C CA . THR A 1 370 ? 18.719 28.784 1.942 1.00 28.41 370 THR A CA 1
ATOM 2906 C C . THR A 1 370 ? 20.240 28.741 1.776 1.00 28.41 370 THR A C 1
ATOM 2908 O O . THR A 1 370 ? 20.932 28.570 2.783 1.00 28.41 370 THR A O 1
ATOM 2911 N N . PRO A 1 371 ? 20.789 29.020 0.581 1.00 32.41 371 PRO A N 1
ATOM 2912 C CA . PRO A 1 371 ? 22.101 29.628 0.506 1.00 32.41 371 PRO A CA 1
ATOM 2913 C C . PRO A 1 371 ? 21.969 31.065 1.013 1.00 32.41 371 PRO A C 1
ATOM 2915 O O . PRO A 1 371 ? 21.181 31.863 0.506 1.00 32.41 371 PRO A O 1
ATOM 2918 N N . THR A 1 372 ? 22.733 31.381 2.046 1.00 41.31 372 THR A N 1
ATOM 2919 C CA . THR A 1 372 ? 23.089 32.744 2.418 1.00 41.31 372 THR A CA 1
ATOM 2920 C C . THR A 1 372 ? 23.733 33.411 1.208 1.00 41.31 372 THR A C 1
ATOM 2922 O O . THR A 1 372 ? 24.799 32.984 0.770 1.00 41.31 372 THR A O 1
ATOM 2925 N N . THR A 1 373 ? 23.141 34.474 0.664 1.00 29.34 373 THR A N 1
ATOM 2926 C CA . THR A 1 373 ? 23.917 35.464 -0.093 1.00 29.34 373 THR A CA 1
ATOM 2927 C C . THR A 1 373 ? 23.315 36.853 0.080 1.00 29.34 373 THR A C 1
ATOM 2929 O O . THR A 1 373 ? 22.221 37.163 -0.379 1.00 29.34 373 THR A O 1
ATOM 2932 N N . VAL A 1 374 ? 24.079 37.658 0.811 1.00 38.44 374 VAL A N 1
ATOM 2933 C CA . VAL A 1 374 ? 24.054 39.117 0.897 1.00 38.44 374 VAL A CA 1
ATOM 2934 C C . VAL A 1 374 ? 24.304 39.707 -0.488 1.00 38.44 374 VAL A C 1
ATOM 2936 O O . VAL A 1 374 ? 25.307 39.323 -1.061 1.00 38.44 374 VAL A O 1
ATOM 2939 N N . TRP A 1 375 ? 23.484 40.651 -0.965 1.00 27.56 375 TRP A N 1
ATOM 2940 C CA . TRP A 1 375 ? 23.870 41.838 -1.766 1.00 27.56 375 TRP A CA 1
ATOM 2941 C C . TRP A 1 375 ? 22.705 42.843 -1.673 1.00 27.56 375 TRP A C 1
ATOM 2943 O O . TRP A 1 375 ? 21.588 42.543 -2.073 1.00 27.56 375 TRP A O 1
ATOM 2953 N N . ARG A 1 376 ? 22.848 43.839 -0.789 1.00 28.72 376 ARG A N 1
ATOM 2954 C CA . ARG A 1 376 ? 23.120 45.265 -1.069 1.00 28.72 376 ARG A CA 1
ATOM 2955 C C . ARG A 1 376 ? 21.981 46.011 -1.773 1.00 28.72 376 ARG A C 1
ATOM 2957 O O . ARG A 1 376 ? 21.719 45.836 -2.954 1.00 28.72 376 ARG A O 1
ATOM 2964 N N . SER A 1 377 ? 21.394 46.889 -0.968 1.00 32.12 377 SER A N 1
ATOM 2965 C CA . SER A 1 377 ? 20.823 48.189 -1.301 1.00 32.12 377 SER A CA 1
ATOM 2966 C C . SER A 1 377 ? 21.326 48.805 -2.603 1.00 32.12 377 SER A C 1
ATOM 2968 O O . SER A 1 377 ? 22.533 48.929 -2.781 1.00 32.12 377 SER A O 1
ATOM 2970 N N . TYR A 1 378 ? 20.392 49.332 -3.391 1.00 30.53 378 TYR A N 1
ATOM 2971 C CA . TYR A 1 378 ? 20.472 50.705 -3.878 1.00 30.53 378 TYR A CA 1
ATOM 2972 C C . TYR A 1 378 ? 19.082 51.348 -3.829 1.00 30.53 378 TYR A C 1
ATOM 2974 O O . TYR A 1 378 ? 18.067 50.654 -3.878 1.00 30.53 378 TYR A O 1
ATOM 2982 N N . ILE A 1 379 ? 19.143 52.659 -3.607 1.00 41.66 379 ILE A N 1
ATOM 2983 C CA . ILE A 1 379 ? 18.091 53.680 -3.557 1.00 41.66 379 ILE A CA 1
ATOM 2984 C C . ILE A 1 379 ? 17.118 53.564 -4.730 1.00 41.66 379 ILE A C 1
ATOM 2986 O O . ILE A 1 379 ? 17.602 53.272 -5.847 1.00 41.66 379 ILE A O 1
#

Secondary structure (DSSP, 8-state):
----------PPPGGGTTT-HHHHHHHHHHHHHHTTT--HHHHHHHHHHHHHH-TT-HHHHHHHHHHHHHHHHHHHHHHHHHHHHHHHTTHHHHHHHS-HHHHHHHHHHHHHHHHHH-HHHHHHGGGGGGGG-HHHHHHSSHHHHHHHHHHHS-TT---GGGGGTSPPPPP-HHHHHHHHHHHHTT--HHHHHHHHHHHHHHHHHHHHHHHHHHHHHTTPPPPP-PPB-------TTHHHHHHHHHHHHHHHHHHHHHHHHHHHHHHHHHHHHHHT-B-B-S-TTT-PBP-SSSPPPB-HHHHHHH----B-SSHHHHHHHIIIIIHHHTTS---HHHHS----S-PPPGGG-PSPPP--------PPP----------

Foldseek 3Di:
DDPLPDPQDPQQQLVCLVVCLPVNLVSVVVRLVVVLPDAPVSQLVSQLVLQVLFPLHVQVLLLLLLVLFLLLLLLLQLVQVVLVVCVVVVVVVVLQPDALVLLLVLLSQLLSVLSSQAVLLVVLVSLLRPLSRSCNCSPRVVSLVLLSCCSHQPPVRDDNVCSLWGHRFDDDPRLVVVVVVCVVPPDDQSSLSSSSSSRSSNNSSSSSSSQSSVCVSVVHDRDDAAAADDDDPGDPVSQVVVVVSSLVVLCVVQNPVGSVVVVVVSVVSVVVSVVRHFHFQSQSLARDGDPPPDFFDFDPLCCPQVVDGHGHPDPVSVVQCCVFQCVVCRNHRDTSVNSNTRRPPDRDRSVNHDDGHDYYDDDDDDDDDDDDDDDDDDD

InterPro domains:
  IPR002893 Zinc finger, MYND-type [PF01753] (286-330)
  IPR002893 Zinc finger, MYND-type [PS50865] (286-330)

Nearest PDB structures (foldseek):
  7zyf-assembly2_B  TM=2.648E-01  e=8.205E+00  Homo sapiens